Protein AF-0000000084336023 (afdb_homodimer)

Solvent-accessible surface area (backbone atoms only — not comparable to full-atom values): 32596 Å² total; per-residue (Å²): 135,81,75,78,77,70,79,79,75,75,79,80,74,67,79,57,31,61,27,43,41,57,52,41,41,74,72,43,39,76,42,60,54,78,59,33,31,32,39,26,62,29,69,56,50,58,65,50,40,90,48,59,30,34,41,71,28,34,38,44,31,37,27,73,32,46,35,28,38,36,28,50,70,87,42,79,42,79,42,32,61,32,22,28,40,40,42,46,50,82,40,41,36,32,53,40,82,56,42,93,64,35,32,35,40,37,40,38,33,33,72,67,58,54,38,76,66,26,57,48,85,53,58,69,74,69,38,65,58,70,37,77,86,36,67,42,62,46,79,49,54,70,70,57,28,49,55,50,52,50,50,52,49,49,43,53,57,50,58,65,39,76,82,46,90,44,36,68,60,36,46,47,22,48,47,50,32,47,52,44,54,48,47,51,53,49,56,55,48,47,53,54,48,60,74,67,51,48,70,64,55,48,52,44,50,52,48,53,42,47,40,80,72,37,34,55,83,50,80,52,53,57,61,56,16,58,76,68,71,48,49,51,66,56,48,27,50,48,30,23,73,72,72,73,42,40,46,57,56,51,43,49,49,52,46,47,49,52,47,54,33,50,44,41,23,76,85,50,51,69,56,52,49,18,52,74,48,58,36,95,38,46,66,62,34,37,53,52,44,20,71,74,69,72,37,44,63,68,57,43,34,53,56,70,66,100,136,82,76,78,78,72,79,78,76,74,80,79,74,73,79,59,30,60,28,42,42,57,52,40,41,74,70,39,38,76,42,61,53,80,59,32,32,34,39,27,61,28,73,52,49,58,64,47,43,88,50,60,30,36,41,68,29,33,38,44,31,38,26,72,31,47,36,28,39,36,30,51,70,85,42,78,42,77,40,34,60,33,21,30,40,40,42,45,48,80,40,39,35,31,48,39,82,58,43,93,64,39,34,35,39,36,40,38,34,32,74,68,58,56,41,74,72,34,44,56,89,51,58,69,73,68,38,65,58,70,39,78,85,36,68,41,63,45,79,49,54,70,70,56,28,50,54,51,51,51,50,53,51,49,44,54,57,50,57,66,40,76,82,46,89,46,34,69,60,38,46,47,23,48,47,50,31,46,53,43,54,48,48,51,53,49,55,56,50,46,53,55,48,60,73,69,52,49,72,62,54,49,51,43,49,53,49,54,42,49,39,79,72,37,35,56,81,50,80,52,54,57,61,55,16,57,75,68,72,48,50,50,67,58,47,28,51,48,30,24,71,73,71,75,41,39,46,58,54,48,42,50,48,52,45,50,50,53,48,54,34,50,44,43,23,75,85,49,52,69,56,52,47,17,52,73,49,58,36,96,38,46,66,63,33,37,53,50,46,21,72,73,70,73,39,44,62,69,56,43,34,55,56,70,73,98

Secondary structure (DSSP, 8-state):
-------------S--SEE-HHHHHHHH-SEEETTTEEEEETTSGGGS-SS-EEESSEEEEEEEES-EEEEETTEEEEE-TTEEEEE-TT-EEEEES--TT-EEEEEEE-HHHHHTT-S-TTTGGG-GGGSTTS-SEEE--HHHHHHHHHHHHHHHHHHT-TT-TTHHHHHHHHHHHHHHHHHHHHHHHHHHHHHH--HHHHHHHHHHHHHHHHTTT---HHHHHHHHTS-HHHHHHHHHHHHSS-HHHHHHHHHHHHHHHHHH-TTS-HHHHHHHTT-S-HHHHHHHHHHHHSS-HHHHHHHHH-/-------------S--SEE-HHHHHHHH-SEEETTTEEEEETTTGGGS-SS-EEESSEEEEEEEES-EEEEETTEEEEE-TTEEEEE-TT-EEEEES--TT-EEEEEEE-HHHHHTT-S-TTTGGG-GGGSTTS-SEEE--HHHHHHHHHHHHHHHHHHT-TT-TTHHHHHHHHHHHHHHHHHHHHHHHHHHHHHH--HHHHHHHHHHHHHHHHTTT---HHHHHHHHTS-HHHHHHHHHHHHSS-HHHHHHHHHHHHHHHHHH-TTS-HHHHHHHTT-S-HHHHHHHHHHHHSS-HHHHHHHHH-

pLDDT: mean 80.81, std 17.94, range [23.77, 97.12]

Foldseek 3Di:
DPDPPDDPPPCPAQQPAACQLVNCCVQFFPFADPSFKGKGKPVPCVVVDQAKHFYQWWKKKFKQAWWWWKDWLNDIDIHHHGKIFTDGRLIIIDIDPTDPTTIMMMMTGHLVLLCPVDVDSCPVVVQPCHDLLHDRIDHFDPVLSVVLVVLSVVLVVLSVPVPDPCSSVVSSVSVVVNSVSVSVRRVVRVVVCVVVDDPLNVLLSQLSSVLSVCLLPDLDLCVSCVVSVHDSVVQQVSNCVVPVGGSNLSSLVSLLSQLLSVLSRPVADLQRSCVVSPHPGSVRVQVSNCVSPVDGSVRSNVVSSD/DPDPPDDPPPCPAAAPAACQLVNCCVQFFPFADPSFKGKGKPVRCVVVDQAKHFYQWWKKKFKQAWWWWKDWLNDTDIHHHLKIFTDGRLIIIDIDPTDPTTIMMMMTGHLVLLPPVDDDSCVVVVQPCHDLLHDRIDHFDPVLSVVLVVLSVVLVVLSVPVPDPCSSVVSSVSVVVNSVSVSVRRVVRVVVCVVVDDPLNVLLSQLSSVLSVCLLPDLDLCVSCVVSVHDSVVQQVSNCVVPVGGSNLSSLVSLLSQLLSVLSGPVADLQRSCVVSPHPGSVRVQVSNCVSPVDGSVRSNVVNSD

Radius of gyration: 32.36 Å; Cα contacts (8 Å, |Δi|>4): 958; chains: 2; bounding box: 76×96×66 Å

Nearest PDB structures (foldseek):
  5u93-assembly1_A  TM=8.161E-01  e=2.114E-06  Bacteria Latreille et al. 1825
  6swi-assembly1_A  TM=8.658E-01  e=5.503E-04  Geobacillus stearothermophilus
  3w6v-assembly1_A  TM=8.067E-01  e=9.646E-04  Streptomyces griseus
  3oio-assembly1_A  TM=8.406E-01  e=3.635E-03  Chromobacterium violaceum
  4fe7-assembly1_A-2  TM=6.556E-01  e=8.277E-04  Escherichia coli

Structure (mmCIF, N/CA/C/O backbone):
data_AF-0000000084336023-model_v1
#
loop_
_entity.id
_entity.type
_entity.pdbx_description
1 polymer 'HTH araC/xylS-type domain-containing protein'
#
loop_
_atom_site.group_PDB
_atom_site.id
_atom_site.type_symbol
_atom_site.label_atom_id
_atom_site.label_alt_id
_atom_site.label_comp_id
_atom_site.label_asym_id
_atom_site.label_entity_id
_atom_site.label_seq_id
_atom_site.pdbx_PDB_ins_code
_atom_site.Cartn_x
_atom_site.Cartn_y
_atom_site.Cartn_z
_atom_site.occupancy
_atom_site.B_iso_or_equiv
_atom_site.auth_seq_id
_atom_site.auth_comp_id
_atom_site.auth_asym_id
_atom_site.auth_atom_id
_atom_site.pdbx_PDB_model_num
ATOM 1 N N . MET A 1 1 ? -29.703 -37 27.219 1 23.77 1 MET A N 1
ATOM 2 C CA . MET A 1 1 ? -29.562 -37.844 26.031 1 23.77 1 MET A CA 1
ATOM 3 C C . MET A 1 1 ? -28.984 -37.031 24.859 1 23.77 1 MET A C 1
ATOM 5 O O . MET A 1 1 ? -29.719 -36.656 23.938 1 23.77 1 MET A O 1
ATOM 9 N N . PHE A 1 2 ? -28.172 -36.125 25.031 1 26.89 2 PHE A N 1
ATOM 10 C CA . PHE A 1 2 ? -27.719 -35 24.219 1 26.89 2 PHE A CA 1
ATOM 11 C C . PHE A 1 2 ? -26.938 -35.469 23 1 26.89 2 PHE A C 1
ATOM 13 O O . PHE A 1 2 ? -25.906 -36.125 23.141 1 26.89 2 PHE A O 1
ATOM 20 N N . GLY A 1 3 ? -27.625 -35.812 21.906 1 24.91 3 GLY A N 1
ATOM 21 C CA . GLY A 1 3 ? -27.219 -36.406 20.641 1 24.91 3 GLY A CA 1
ATOM 22 C C . GLY A 1 3 ? -26.016 -35.719 20.016 1 24.91 3 GLY A C 1
ATOM 23 O O . GLY A 1 3 ? -25.938 -34.469 20.047 1 24.91 3 GLY A O 1
ATOM 24 N N . TYR A 1 4 ? -24.859 -36.375 19.969 1 26.28 4 TYR A N 1
ATOM 25 C CA . TYR A 1 4 ? -23.531 -36.094 19.438 1 26.28 4 TYR A CA 1
ATOM 26 C C . TYR A 1 4 ? -23.594 -35.688 17.969 1 26.28 4 TYR A C 1
ATOM 28 O O . TYR A 1 4 ? -24 -36.5 17.125 1 26.28 4 TYR A O 1
ATOM 36 N N . LEU A 1 5 ? -24.062 -34.531 17.672 1 27.19 5 LEU A N 1
ATOM 37 C CA . LEU A 1 5 ? -24.281 -34.125 16.281 1 27.19 5 LEU A CA 1
ATOM 38 C C . LEU A 1 5 ? -23.047 -34.438 15.43 1 27.19 5 LEU A C 1
ATOM 40 O O . LEU A 1 5 ? -21.938 -34.094 15.797 1 27.19 5 LEU A O 1
ATOM 44 N N . LYS A 1 6 ? -23.062 -35.531 14.672 1 29.47 6 LYS A N 1
ATOM 45 C CA . LYS A 1 6 ? -22.125 -36.062 13.695 1 29.47 6 LYS A CA 1
ATOM 46 C C . LYS A 1 6 ? -21.562 -34.969 12.797 1 29.47 6 LYS A C 1
ATOM 48 O O . LYS A 1 6 ? -22.312 -34.156 12.273 1 29.47 6 LYS A O 1
ATOM 53 N N . PRO A 1 7 ? -20.328 -34.688 12.852 1 26.58 7 PRO A N 1
ATOM 54 C CA . PRO A 1 7 ? -19.734 -33.594 12.062 1 26.58 7 PRO A CA 1
ATOM 55 C C . PRO A 1 7 ? -20 -33.75 10.57 1 26.58 7 PRO A C 1
ATOM 57 O O . PRO A 1 7 ? -19.984 -34.844 10.031 1 26.58 7 PRO A O 1
ATOM 60 N N . ALA A 1 8 ? -20.844 -33 9.898 1 27.97 8 ALA A N 1
ATOM 61 C CA . ALA A 1 8 ? -21.328 -33 8.516 1 27.97 8 ALA A CA 1
ATOM 62 C C . ALA A 1 8 ? -20.188 -33.281 7.539 1 27.97 8 ALA A C 1
ATOM 64 O O . ALA A 1 8 ? -19.109 -32.688 7.645 1 27.97 8 ALA A O 1
ATOM 65 N N . THR A 1 9 ? -19.969 -34.469 7.012 1 25.81 9 THR A N 1
ATOM 66 C CA . THR A 1 9 ? -19.25 -34.938 5.836 1 25.81 9 THR A CA 1
ATOM 67 C C . THR A 1 9 ? -19.422 -33.969 4.668 1 25.81 9 THR A C 1
ATOM 69 O O . THR A 1 9 ? -20.5 -33.875 4.09 1 25.81 9 THR A O 1
ATOM 72 N N . ILE A 1 10 ? -19.109 -32.781 4.797 1 27.98 10 ILE A N 1
ATOM 73 C CA . ILE A 1 10 ? -19.25 -31.859 3.668 1 27.98 10 ILE A CA 1
ATOM 74 C C . ILE A 1 10 ? -18.797 -32.562 2.385 1 27.98 10 ILE A C 1
ATOM 76 O O . ILE A 1 10 ? -17.656 -33 2.273 1 27.98 10 ILE A O 1
ATOM 80 N N . TYR A 1 11 ? -19.656 -33.312 1.683 1 26.23 11 TYR A N 1
ATOM 81 C CA . TYR A 1 11 ? -19.641 -33.781 0.303 1 26.23 11 TYR A CA 1
ATOM 82 C C . TYR A 1 11 ? -19 -32.75 -0.618 1 26.23 11 TYR A C 1
ATOM 84 O O . TYR A 1 11 ? -19.609 -31.719 -0.924 1 26.23 11 TYR A O 1
ATOM 92 N N . MET A 1 12 ? -17.766 -32.406 -0.494 1 30.09 12 MET A N 1
ATOM 93 C CA . MET A 1 12 ? -16.891 -31.672 -1.396 1 30.09 12 MET A CA 1
ATOM 94 C C . MET A 1 12 ? -17.062 -32.156 -2.834 1 30.09 12 MET A C 1
ATOM 96 O O . MET A 1 12 ? -16.547 -33.219 -3.201 1 30.09 12 MET A O 1
ATOM 100 N N . SER A 1 13 ? -18.219 -32.188 -3.516 1 28.41 13 SER A N 1
ATOM 101 C CA . SER A 1 13 ? -18.547 -32.531 -4.898 1 28.41 13 SER A CA 1
ATOM 102 C C . SER A 1 13 ? -17.469 -32.031 -5.855 1 28.41 13 SER A C 1
ATOM 104 O O . SER A 1 13 ? -16.656 -31.156 -5.5 1 28.41 13 SER A O 1
ATOM 106 N N . LYS A 1 14 ? -17.609 -32.375 -7.344 1 33.16 14 LYS A N 1
ATOM 107 C CA . LYS A 1 14 ? -17.031 -32.625 -8.664 1 33.16 14 LYS A CA 1
ATOM 108 C C . LYS A 1 14 ? -16.422 -31.344 -9.234 1 33.16 14 LYS A C 1
ATOM 110 O O . LYS A 1 14 ? -15.742 -31.375 -10.273 1 33.16 14 LYS A O 1
ATOM 115 N N . LYS A 1 15 ? -16.969 -30.156 -9.094 1 35.06 15 LYS A N 1
ATOM 116 C CA . LYS A 1 15 ? -16.797 -28.922 -9.852 1 35.06 15 LYS A CA 1
ATOM 117 C C . LYS A 1 15 ? -15.43 -28.312 -9.586 1 35.06 15 LYS A C 1
ATOM 119 O O . LYS A 1 15 ? -15.242 -27.109 -9.789 1 35.06 15 LYS A O 1
ATOM 124 N N . ILE A 1 16 ? -14.359 -28.953 -9.305 1 35.47 16 ILE A N 1
ATOM 125 C CA . ILE A 1 16 ? -13.281 -28.406 -8.492 1 35.47 16 ILE A CA 1
ATOM 126 C C . ILE A 1 16 ? -12.148 -27.922 -9.398 1 35.47 16 ILE A C 1
ATOM 128 O O . ILE A 1 16 ? -11.117 -27.453 -8.922 1 35.47 16 ILE A O 1
ATOM 132 N N . ALA A 1 17 ? -12.031 -28.312 -10.672 1 40.25 17 ALA A N 1
ATOM 133 C CA . ALA A 1 17 ? -10.688 -28.328 -11.258 1 40.25 17 ALA A CA 1
ATOM 134 C C . ALA A 1 17 ? -10.203 -26.906 -11.531 1 40.25 17 ALA A C 1
ATOM 136 O O . ALA A 1 17 ? -9.055 -26.578 -11.234 1 40.25 17 ALA A O 1
ATOM 137 N N . GLN A 1 18 ? -10.773 -26.172 -12.641 1 42.16 18 GLN A N 1
ATOM 138 C CA . GLN A 1 18 ? -10.414 -24.766 -12.789 1 42.16 18 GLN A CA 1
ATOM 139 C C . GLN A 1 18 ? -10.883 -23.953 -11.594 1 42.16 18 GLN A C 1
ATOM 141 O O . GLN A 1 18 ? -12.086 -23.812 -11.359 1 42.16 18 GLN A O 1
ATOM 146 N N . LEU A 1 19 ? -10.031 -24 -10.672 1 48.47 19 LEU A N 1
ATOM 147 C CA . LEU A 1 19 ? -10.594 -23.359 -9.492 1 48.47 19 LEU A CA 1
ATOM 148 C C . LEU A 1 19 ? -10.836 -21.875 -9.75 1 48.47 19 LEU A C 1
ATOM 150 O O . LEU A 1 19 ? -9.883 -21.094 -9.805 1 48.47 19 LEU A O 1
ATOM 154 N N . SER A 1 20 ? -12.055 -21.688 -10.336 1 52.38 20 SER A N 1
ATOM 155 C CA . SER A 1 20 ? -12.461 -20.281 -10.375 1 52.38 20 SER A CA 1
ATOM 156 C C . SER A 1 20 ? -12.234 -19.609 -9.023 1 52.38 20 SER A C 1
ATOM 158 O O . SER A 1 20 ? -12.164 -20.266 -7.996 1 52.38 20 SER A O 1
ATOM 160 N N . PHE A 1 21 ? -11.898 -18.359 -9.117 1 52.69 21 PHE A N 1
ATOM 161 C CA . PHE A 1 21 ? -11.641 -17.578 -7.906 1 52.69 21 PHE A CA 1
ATOM 162 C C . PHE A 1 21 ? -12.734 -17.812 -6.871 1 52.69 21 PHE A C 1
ATOM 164 O O . PHE A 1 21 ? -12.438 -18.062 -5.699 1 52.69 21 PHE A O 1
ATOM 171 N N . PRO A 1 22 ? -13.922 -17.844 -7.336 1 48.72 22 PRO A N 1
ATOM 172 C CA . PRO A 1 22 ? -14.953 -18.078 -6.324 1 48.72 22 PRO A CA 1
ATOM 173 C C . PRO A 1 22 ? -14.852 -19.453 -5.676 1 48.72 22 PRO A C 1
ATOM 175 O O . PRO A 1 22 ? -15.078 -19.594 -4.469 1 48.72 22 PRO A O 1
ATOM 178 N N . LYS A 1 23 ? -14.492 -20.391 -6.465 1 57.66 23 LYS A N 1
ATOM 179 C CA . LYS A 1 23 ? -14.391 -21.75 -5.93 1 57.66 23 LYS A CA 1
ATOM 180 C C . LYS A 1 23 ? -13.211 -21.875 -4.969 1 57.66 23 LYS A C 1
ATOM 182 O O . LYS A 1 23 ? -13.305 -22.547 -3.943 1 57.66 23 LYS A O 1
ATOM 187 N N . PHE A 1 24 ? -12.203 -21.188 -5.406 1 59.75 24 PHE A N 1
ATOM 188 C CA . PHE A 1 24 ? -11.039 -21.172 -4.531 1 59.75 24 PHE A CA 1
ATOM 189 C C . PHE A 1 24 ? -11.383 -20.578 -3.172 1 59.75 24 PHE A C 1
ATOM 191 O O . PHE A 1 24 ? -10.977 -21.125 -2.137 1 59.75 24 PHE A O 1
ATOM 198 N N . VAL A 1 25 ? -12.016 -19.531 -3.262 1 55.28 25 VAL A N 1
ATOM 199 C CA . VAL A 1 25 ? -12.391 -18.812 -2.041 1 55.28 25 VAL A CA 1
ATOM 200 C C . VAL A 1 25 ? -13.273 -19.719 -1.173 1 55.28 25 VAL A C 1
ATOM 202 O O . VAL A 1 25 ? -13.055 -19.828 0.036 1 55.28 25 VAL A O 1
ATOM 205 N N . ASP A 1 26 ? -14.234 -20.297 -1.804 1 58.03 26 ASP A N 1
ATOM 206 C CA . ASP A 1 26 ? -15.195 -21.141 -1.077 1 58.03 26 ASP A CA 1
ATOM 207 C C . ASP A 1 26 ? -14.492 -22.312 -0.408 1 58.03 26 ASP A C 1
ATOM 209 O O . ASP A 1 26 ? -14.852 -22.703 0.706 1 58.03 26 ASP A O 1
ATOM 213 N N . LEU A 1 27 ? -13.484 -22.75 -1.147 1 57.5 27 LEU A N 1
ATOM 214 C CA . LEU A 1 27 ? -12.883 -24 -0.693 1 57.5 27 LEU A CA 1
ATOM 215 C C . LEU A 1 27 ? -11.766 -23.719 0.309 1 57.5 27 LEU A C 1
ATOM 217 O O . LEU A 1 27 ? -11.562 -24.516 1.238 1 57.5 27 LEU A O 1
ATOM 221 N N . TYR A 1 28 ? -11.188 -22.516 0.157 1 58.5 28 TYR A N 1
ATOM 222 C CA . TYR A 1 28 ? -9.891 -22.516 0.823 1 58.5 28 TYR A CA 1
ATOM 223 C C . TYR A 1 28 ? -9.703 -21.25 1.64 1 58.5 28 TYR A C 1
ATOM 225 O O . TYR A 1 28 ? -8.805 -21.156 2.479 1 58.5 28 TYR A O 1
ATOM 233 N N . ALA A 1 29 ? -10.531 -20.344 1.376 1 59.94 29 ALA A N 1
ATOM 234 C CA . ALA A 1 29 ? -10.234 -19.031 1.954 1 59.94 29 ALA A CA 1
ATOM 235 C C . ALA A 1 29 ? -10.555 -19.016 3.447 1 59.94 29 ALA A C 1
ATOM 237 O O . ALA A 1 29 ? -11.617 -19.484 3.871 1 59.94 29 ALA A O 1
ATOM 238 N N . ASP A 1 30 ? -9.602 -18.688 4.203 1 65.75 30 ASP A N 1
ATOM 239 C CA . ASP A 1 30 ? -9.914 -18.344 5.582 1 65.75 30 ASP A CA 1
ATOM 240 C C . ASP A 1 30 ? -10.703 -17.031 5.645 1 65.75 30 ASP A C 1
ATOM 242 O O . ASP A 1 30 ? -11.703 -16.938 6.359 1 65.75 30 ASP A O 1
ATOM 246 N N . LYS A 1 31 ? -10.266 -16.078 4.879 1 75.31 31 LYS A N 1
ATOM 247 C CA . LYS A 1 31 ? -10.914 -14.773 4.723 1 75.31 31 LYS A CA 1
ATOM 248 C C . LYS A 1 31 ? -10.664 -14.195 3.332 1 75.31 31 LYS A C 1
ATOM 250 O O . LYS A 1 31 ? -9.648 -14.484 2.707 1 75.31 31 LYS A O 1
ATOM 255 N N . SER A 1 32 ? -11.711 -13.523 2.877 1 78.25 32 SER A N 1
ATOM 256 C CA . SER A 1 32 ? -11.609 -13.047 1.503 1 78.25 32 SER A CA 1
ATOM 257 C C . SER A 1 32 ? -12.227 -11.664 1.349 1 78.25 32 SER A C 1
ATOM 259 O O . SER A 1 32 ? -12.938 -11.195 2.236 1 78.25 32 SER A O 1
ATOM 261 N N . ILE A 1 33 ? -11.695 -10.992 0.454 1 76.19 33 ILE A N 1
ATOM 262 C CA . ILE A 1 33 ? -12.375 -9.812 -0.079 1 76.19 33 ILE A CA 1
ATOM 263 C C . ILE A 1 33 ? -13 -10.148 -1.431 1 76.19 33 ILE A C 1
ATOM 265 O O . ILE A 1 33 ? -12.297 -10.227 -2.445 1 76.19 33 ILE A O 1
ATOM 269 N N . GLY A 1 34 ? -14.281 -10.312 -1.414 1 68.38 34 GLY A N 1
ATOM 270 C CA . GLY A 1 34 ? -14.922 -10.805 -2.621 1 68.38 34 GLY A CA 1
ATOM 271 C C . GLY A 1 34 ? -14.312 -12.086 -3.143 1 68.38 34 GLY A C 1
ATOM 272 O O . GLY A 1 34 ? -13.969 -12.984 -2.365 1 68.38 34 GLY A O 1
ATOM 273 N N . THR A 1 35 ? -14.25 -12.172 -4.434 1 70.25 35 THR A N 1
ATOM 274 C CA . THR A 1 35 ? -13.641 -13.328 -5.086 1 70.25 35 THR A CA 1
ATOM 275 C C . THR A 1 35 ? -12.297 -12.953 -5.699 1 70.25 35 THR A C 1
ATOM 277 O O . THR A 1 35 ? -11.758 -13.695 -6.523 1 70.25 35 THR A O 1
ATOM 280 N N . ASP A 1 36 ? -11.797 -11.812 -5.188 1 78.31 36 ASP A N 1
ATOM 281 C CA . ASP A 1 36 ? -10.641 -11.289 -5.895 1 78.31 36 ASP A CA 1
ATOM 282 C C . ASP A 1 36 ? -9.383 -11.367 -5.027 1 78.31 36 ASP A C 1
ATOM 284 O O . ASP A 1 36 ? -8.266 -11.227 -5.531 1 78.31 36 ASP A O 1
ATOM 288 N N . PHE A 1 37 ? -9.625 -11.641 -3.785 1 86.12 37 PHE A N 1
ATOM 289 C CA . PHE A 1 37 ? -8.469 -11.625 -2.893 1 86.12 37 PHE A CA 1
ATOM 290 C C . PHE A 1 37 ? -8.742 -12.438 -1.636 1 86.12 37 PHE A C 1
ATOM 292 O O . PHE A 1 37 ? -9.742 -12.211 -0.952 1 86.12 37 PHE A O 1
ATOM 299 N N . PHE A 1 38 ? -7.828 -13.375 -1.348 1 81.69 38 PHE A N 1
ATOM 300 C CA . PHE A 1 38 ? -7.988 -14.117 -0.102 1 81.69 38 PHE A CA 1
ATOM 301 C C . PHE A 1 38 ? -6.652 -14.688 0.361 1 81.69 38 PHE A C 1
ATOM 303 O O . PHE A 1 38 ? -5.703 -14.766 -0.418 1 81.69 38 PHE A O 1
ATOM 310 N N . ILE A 1 39 ? -6.609 -14.93 1.613 1 85.12 39 ILE A N 1
ATOM 311 C CA . ILE A 1 39 ? -5.465 -15.586 2.242 1 85.12 39 ILE A CA 1
ATOM 312 C C . ILE A 1 39 ? -5.898 -16.938 2.826 1 85.12 39 ILE A C 1
ATOM 314 O O . ILE A 1 39 ? -7.02 -17.062 3.312 1 85.12 39 ILE A O 1
ATOM 318 N N . THR A 1 40 ? -5.047 -17.906 2.65 1 78.62 40 THR A N 1
ATOM 319 C CA . THR A 1 40 ? -5.387 -19.219 3.191 1 78.62 40 THR A CA 1
ATOM 320 C C . THR A 1 40 ? -4.145 -19.922 3.727 1 78.62 40 THR A C 1
ATOM 322 O O . THR A 1 40 ? -3.021 -19.578 3.354 1 78.62 40 THR A O 1
ATOM 325 N N . GLU A 1 41 ? -4.395 -20.578 4.816 1 72.25 41 GLU A N 1
ATOM 326 C CA . GLU A 1 41 ? -3.361 -21.469 5.336 1 72.25 41 GLU A CA 1
ATOM 327 C C . GLU A 1 41 ? -3.654 -22.938 4.98 1 72.25 41 GLU A C 1
ATOM 329 O O . GLU A 1 41 ? -4.816 -23.344 4.938 1 72.25 41 GLU A O 1
ATOM 334 N N . GLU A 1 42 ? -2.986 -23.531 4.023 1 61.97 42 GLU A N 1
ATOM 335 C CA . GLU A 1 42 ? -3.264 -24.75 3.273 1 61.97 42 GLU A CA 1
ATOM 336 C C . GLU A 1 42 ? -3.27 -25.969 4.191 1 61.97 42 GLU A C 1
ATOM 338 O O . GLU A 1 42 ? -2.355 -26.797 4.141 1 61.97 42 GLU A O 1
ATOM 343 N N . LYS A 1 43 ? -3.465 -26.109 5.461 1 54.69 43 LYS A N 1
ATOM 344 C CA . LYS A 1 43 ? -3.699 -27.547 5.551 1 54.69 43 LYS A CA 1
ATOM 345 C C . LYS A 1 43 ? -4.699 -28.016 4.496 1 54.69 43 LYS A C 1
ATOM 347 O O . LYS A 1 43 ? -4.59 -29.125 3.973 1 54.69 43 LYS A O 1
ATOM 352 N N . HIS A 1 44 ? -5.488 -27.031 4.066 1 50.84 44 HIS A N 1
ATOM 353 C CA . HIS A 1 44 ? -6.668 -27.406 3.291 1 50.84 44 HIS A CA 1
ATOM 354 C C . HIS A 1 44 ? -6.355 -27.469 1.8 1 50.84 44 HIS A C 1
ATOM 356 O O . HIS A 1 44 ? -7.043 -28.156 1.042 1 50.84 44 HIS A O 1
ATOM 362 N N . LEU A 1 45 ? -5.539 -26.5 1.378 1 50.5 45 LEU A N 1
ATOM 363 C CA . LEU A 1 45 ? -5.23 -26.562 -0.047 1 50.5 45 LEU A CA 1
ATOM 364 C C . LEU A 1 45 ? -4.66 -27.938 -0.41 1 50.5 45 LEU A C 1
ATOM 366 O O . LEU A 1 45 ? -4.594 -28.297 -1.588 1 50.5 45 LEU A O 1
ATOM 370 N N . LEU A 1 46 ? -4.137 -28.469 0.682 1 48.5 46 LEU A N 1
ATOM 371 C CA . LEU A 1 46 ? -3.559 -29.781 0.47 1 48.5 46 LEU A CA 1
ATOM 372 C C . LEU A 1 46 ? -4.609 -30.766 -0.047 1 48.5 46 LEU A C 1
ATOM 374 O O . LEU A 1 46 ? -4.266 -31.812 -0.612 1 48.5 46 LEU A O 1
ATOM 378 N N . ALA A 1 47 ? -5.762 -30.406 0.563 1 46.06 47 ALA A N 1
ATOM 379 C CA . ALA A 1 47 ? -6.656 -31.328 -0.13 1 46.06 47 ALA A CA 1
ATOM 380 C C . ALA A 1 47 ? -6.582 -31.141 -1.642 1 46.06 47 ALA A C 1
ATOM 382 O O . ALA A 1 47 ? -7.199 -31.891 -2.402 1 46.06 47 ALA A O 1
ATOM 383 N N . LEU A 1 48 ? -6.234 -29.922 -1.93 1 49.16 48 LEU A N 1
ATOM 384 C CA . LEU A 1 48 ? -6.082 -29.625 -3.35 1 49.16 48 LEU A CA 1
ATOM 385 C C . LEU A 1 48 ? -5.301 -30.734 -4.059 1 49.16 48 LEU A C 1
ATOM 387 O O . LEU A 1 48 ? -4.199 -31.078 -3.631 1 49.16 48 LEU A O 1
ATOM 391 N N . SER A 1 49 ? -5.332 -31.734 -4.566 1 53.38 49 SER A N 1
ATOM 392 C CA . SER A 1 49 ? -5.387 -33.062 -5.152 1 53.38 49 SER A CA 1
ATOM 393 C C . SER A 1 49 ? -4.121 -33.375 -5.945 1 53.38 49 SER A C 1
ATOM 395 O O . SER A 1 49 ? -3.43 -32.469 -6.398 1 53.38 49 SER A O 1
ATOM 397 N N . GLU A 1 50 ? -3.475 -34.5 -5.781 1 64.56 50 GLU A N 1
ATOM 398 C CA . GLU A 1 50 ? -2.553 -35.25 -6.613 1 64.56 50 GLU A CA 1
ATOM 399 C C . GLU A 1 50 ? -2.781 -34.969 -8.094 1 64.56 50 GLU A C 1
ATOM 401 O O . GLU A 1 50 ? -1.928 -35.281 -8.93 1 64.56 50 GLU A O 1
ATOM 406 N N . TYR A 1 51 ? -3.801 -34.094 -8.211 1 74.94 51 TYR A N 1
ATOM 407 C CA . TYR A 1 51 ? -4.078 -33.812 -9.617 1 74.94 51 TYR A CA 1
ATOM 408 C C . TYR A 1 51 ? -3.689 -32.375 -9.969 1 74.94 51 TYR A C 1
ATOM 410 O O . TYR A 1 51 ? -3.83 -31.469 -9.148 1 74.94 51 TYR A O 1
ATOM 418 N N . PRO A 1 52 ? -3.246 -32.188 -11.156 1 83.12 52 PRO A N 1
ATOM 419 C CA . PRO A 1 52 ? -2.84 -30.844 -11.602 1 83.12 52 PRO A CA 1
ATOM 420 C C . PRO A 1 52 ? -4.004 -29.859 -11.648 1 83.12 52 PRO A C 1
ATOM 422 O O . PRO A 1 52 ? -5.137 -30.25 -11.945 1 83.12 52 PRO A O 1
ATOM 425 N N . TYR A 1 53 ? -3.676 -28.625 -11.281 1 79.88 53 TYR A N 1
ATOM 426 C CA . TYR A 1 53 ? -4.699 -27.578 -11.312 1 79.88 53 TYR A CA 1
ATOM 427 C C . TYR A 1 53 ? -4.113 -26.25 -11.758 1 79.88 53 TYR A C 1
ATOM 429 O O . TYR A 1 53 ? -2.893 -26.062 -11.75 1 79.88 53 TYR A O 1
ATOM 437 N N . ARG A 1 54 ? -5.043 -25.406 -12.25 1 80.75 54 ARG A N 1
ATOM 438 C CA . ARG A 1 54 ? -4.699 -24.047 -12.633 1 80.75 54 ARG A CA 1
ATOM 439 C C . ARG A 1 54 ? -5.551 -23.031 -11.867 1 80.75 54 ARG A C 1
ATOM 441 O O . ARG A 1 54 ? -6.754 -23.219 -11.703 1 80.75 54 ARG A O 1
ATOM 448 N N . SER A 1 55 ? -4.855 -22.031 -11.336 1 77.31 55 SER A N 1
ATOM 449 C CA . SER A 1 55 ? -5.578 -20.969 -10.656 1 77.31 55 SER A CA 1
ATOM 450 C C . SER A 1 55 ? -5.945 -19.844 -11.625 1 77.31 55 SER A C 1
ATOM 452 O O . SER A 1 55 ? -5.211 -19.578 -12.578 1 77.31 55 SER A O 1
ATOM 454 N N . GLU A 1 56 ? -7.094 -19.219 -11.406 1 74.31 56 GLU A N 1
ATOM 455 C CA . GLU A 1 56 ? -7.473 -18.062 -12.227 1 74.31 56 GLU A CA 1
ATOM 456 C C . GLU A 1 56 ? -6.723 -16.812 -11.789 1 74.31 56 GLU A C 1
ATOM 458 O O . GLU A 1 56 ? -6.641 -15.836 -12.547 1 74.31 56 GLU A O 1
ATOM 463 N N . GLY A 1 57 ? -6.195 -16.891 -10.633 1 79.06 57 GLY A N 1
ATOM 464 C CA . GLY A 1 57 ? -5.477 -15.734 -10.125 1 79.06 57 GLY A CA 1
ATOM 465 C C . GLY A 1 57 ? -4.004 -16.016 -9.883 1 79.06 57 GLY A C 1
ATOM 466 O O . GLY A 1 57 ? -3.486 -17.047 -10.281 1 79.06 57 GLY A O 1
ATOM 467 N N . TYR A 1 58 ? -3.383 -15 -9.406 1 85 58 TYR A N 1
ATOM 468 C CA . TYR A 1 58 ? -1.983 -15.094 -9.008 1 85 58 TYR A CA 1
ATOM 469 C C . TYR A 1 58 ? -1.854 -15.68 -7.609 1 85 58 TYR A C 1
ATOM 471 O O . TYR A 1 58 ? -2.742 -15.508 -6.77 1 85 58 TYR A O 1
ATOM 479 N N . ILE A 1 59 ? -0.769 -16.391 -7.418 1 86.44 59 ILE A N 1
ATOM 480 C CA . ILE A 1 59 ? -0.542 -17.016 -6.113 1 86.44 59 ILE A CA 1
ATOM 481 C C . ILE A 1 59 ? 0.854 -16.656 -5.609 1 86.44 59 ILE A C 1
ATOM 483 O O . ILE A 1 59 ? 1.839 -16.781 -6.34 1 86.44 59 ILE A O 1
ATOM 487 N N . ILE A 1 60 ? 0.895 -16.125 -4.434 1 91.81 60 ILE A N 1
ATOM 488 C CA . ILE A 1 60 ? 2.143 -16 -3.684 1 91.81 60 ILE A CA 1
ATOM 489 C C . ILE A 1 60 ? 2.059 -16.844 -2.41 1 91.81 60 ILE A C 1
ATOM 491 O O . ILE A 1 60 ? 1.201 -16.609 -1.558 1 91.81 60 ILE A O 1
ATOM 495 N N . GLY A 1 61 ? 2.939 -17.828 -2.352 1 91.5 61 GLY A N 1
ATOM 496 C CA . GLY A 1 61 ? 2.924 -18.719 -1.205 1 91.5 61 GLY A CA 1
ATOM 497 C C . GLY A 1 61 ? 4.27 -18.828 -0.514 1 91.5 61 GLY A C 1
ATOM 498 O O . GLY A 1 61 ? 5.312 -18.594 -1.132 1 91.5 61 GLY A O 1
ATOM 499 N N . ILE A 1 62 ? 4.215 -19.203 0.771 1 93.75 62 ILE A N 1
ATOM 500 C CA . ILE A 1 62 ? 5.441 -19.469 1.519 1 93.75 62 ILE A CA 1
ATOM 501 C C . ILE A 1 62 ? 5.258 -20.719 2.393 1 93.75 62 ILE A C 1
ATOM 503 O O . ILE A 1 62 ? 4.25 -20.844 3.092 1 93.75 62 ILE A O 1
ATOM 507 N N . CYS A 1 63 ? 6.188 -21.609 2.295 1 93.19 63 CYS A N 1
ATOM 508 C CA . CYS A 1 63 ? 6.191 -22.797 3.148 1 93.19 63 CYS A CA 1
ATOM 509 C C . CYS A 1 63 ? 6.707 -22.469 4.543 1 93.19 63 CYS A C 1
ATOM 511 O O . CYS A 1 63 ? 7.824 -21.969 4.695 1 93.19 63 CYS A O 1
ATOM 513 N N . THR A 1 64 ? 5.895 -22.75 5.57 1 92.31 64 THR A N 1
ATOM 514 C CA . THR A 1 64 ? 6.289 -22.375 6.926 1 92.31 64 THR A CA 1
ATOM 515 C C . THR A 1 64 ? 6.789 -23.594 7.695 1 92.31 64 THR A C 1
ATOM 517 O O . THR A 1 64 ? 7.555 -23.453 8.656 1 92.31 64 THR A O 1
ATOM 520 N N . ARG A 1 65 ? 6.379 -24.719 7.289 1 92.75 65 ARG A N 1
ATOM 521 C CA . ARG A 1 65 ? 6.789 -25.969 7.949 1 92.75 65 ARG A CA 1
ATOM 522 C C . ARG A 1 65 ? 6.672 -27.156 7.004 1 92.75 65 ARG A C 1
ATOM 524 O O . ARG A 1 65 ? 5.879 -27.125 6.062 1 92.75 65 ARG A O 1
ATOM 531 N N . GLY A 1 66 ? 7.555 -28.188 7.23 1 91.88 66 GLY A N 1
ATOM 532 C CA . GLY A 1 66 ? 7.441 -29.453 6.504 1 91.88 66 GLY A CA 1
ATOM 533 C C . GLY A 1 66 ? 8.039 -29.391 5.109 1 91.88 66 GLY A C 1
ATOM 534 O O . GLY A 1 66 ? 8.836 -28.5 4.809 1 91.88 66 GLY A O 1
ATOM 535 N N . THR A 1 67 ? 7.707 -30.469 4.355 1 92.62 67 THR A N 1
ATOM 536 C CA . THR A 1 67 ? 8.234 -30.594 3.002 1 92.62 67 THR A CA 1
ATOM 537 C C . THR A 1 67 ? 7.164 -31.125 2.051 1 92.62 67 THR A C 1
ATOM 539 O O . THR A 1 67 ? 6.168 -31.703 2.488 1 92.62 67 THR A O 1
ATOM 542 N N . ALA A 1 68 ? 7.352 -30.797 0.774 1 90.75 68 ALA A N 1
ATOM 543 C CA . ALA A 1 68 ? 6.504 -31.328 -0.289 1 90.75 68 ALA A CA 1
ATOM 544 C C . ALA A 1 68 ? 7.168 -31.172 -1.652 1 90.75 68 ALA A C 1
ATOM 546 O O . ALA A 1 68 ? 8.203 -30.516 -1.773 1 90.75 68 ALA A O 1
ATOM 547 N N . LYS A 1 69 ? 6.68 -31.906 -2.594 1 91.75 69 LYS A N 1
ATOM 548 C CA . LYS A 1 69 ? 7.039 -31.672 -3.986 1 91.75 69 LYS A CA 1
ATOM 549 C C . LYS A 1 69 ? 6.043 -30.734 -4.656 1 91.75 69 LYS A C 1
ATOM 551 O O . LYS A 1 69 ? 4.828 -30.906 -4.531 1 91.75 69 LYS A O 1
ATOM 556 N N . VAL A 1 70 ? 6.57 -29.703 -5.234 1 90.56 70 VAL A N 1
ATOM 557 C CA . VAL A 1 70 ? 5.75 -28.75 -5.965 1 90.56 70 VAL A CA 1
ATOM 558 C C . VAL A 1 70 ? 6.082 -28.812 -7.453 1 90.56 70 VAL A C 1
ATOM 560 O O . VAL A 1 70 ? 7.227 -28.578 -7.852 1 90.56 70 VAL A O 1
ATOM 563 N N . GLU A 1 71 ? 5.113 -29.141 -8.164 1 89.12 71 GLU A N 1
ATOM 564 C CA . GLU A 1 71 ? 5.289 -29.188 -9.617 1 89.12 71 GLU A CA 1
ATOM 565 C C . GLU A 1 71 ? 4.652 -27.984 -10.289 1 89.12 71 GLU A C 1
ATOM 567 O O . GLU A 1 71 ? 3.479 -27.672 -10.055 1 89.12 71 GLU A O 1
ATOM 572 N N . VAL A 1 72 ? 5.492 -27.266 -11.008 1 88.06 72 VAL A N 1
ATOM 573 C CA . VAL A 1 72 ? 5.023 -26.141 -11.805 1 88.06 72 VAL A CA 1
ATOM 574 C C . VAL A 1 72 ? 5.336 -26.375 -13.281 1 88.06 72 VAL A C 1
ATOM 576 O O . VAL A 1 72 ? 6.5 -26.391 -13.68 1 88.06 72 VAL A O 1
ATOM 579 N N . ASN A 1 73 ? 4.391 -26.469 -14.086 1 86.06 73 ASN A N 1
ATOM 580 C CA . ASN A 1 73 ? 4.586 -26.75 -15.508 1 86.06 73 ASN A CA 1
ATOM 581 C C . ASN A 1 73 ? 5.531 -27.938 -15.711 1 86.06 73 ASN A C 1
ATOM 583 O O . ASN A 1 73 ? 6.504 -27.844 -16.469 1 86.06 73 ASN A O 1
ATOM 587 N N . LEU A 1 74 ? 5.363 -28.984 -15.039 1 87.25 74 LEU A N 1
ATOM 588 C CA . LEU A 1 74 ? 6.066 -30.266 -15.164 1 87.25 74 LEU A CA 1
ATOM 589 C C . LEU A 1 74 ? 7.402 -30.219 -14.43 1 87.25 74 LEU A C 1
ATOM 591 O O . LEU A 1 74 ? 8.039 -31.25 -14.234 1 87.25 74 LEU A O 1
ATOM 595 N N . GLN A 1 75 ? 7.832 -29.016 -14.094 1 84.56 75 GLN A N 1
ATOM 596 C CA . GLN A 1 75 ? 9.07 -28.906 -13.328 1 84.56 75 GLN A CA 1
ATOM 597 C C . GLN A 1 75 ? 8.82 -29.141 -11.844 1 84.56 75 GLN A C 1
ATOM 599 O O . GLN A 1 75 ? 7.883 -28.578 -11.273 1 84.56 75 GLN A O 1
ATOM 604 N N . ILE A 1 76 ? 9.727 -29.953 -11.32 1 89.25 76 ILE A N 1
ATOM 605 C CA . ILE A 1 76 ? 9.523 -30.344 -9.93 1 89.25 76 ILE A CA 1
ATOM 606 C C . ILE A 1 76 ? 10.484 -29.562 -9.031 1 89.25 76 ILE A C 1
ATOM 608 O O . ILE A 1 76 ? 11.68 -29.469 -9.32 1 89.25 76 ILE A O 1
ATOM 612 N N . TYR A 1 77 ? 9.945 -29 -7.945 1 90.62 77 TYR A N 1
ATOM 613 C CA . TYR A 1 77 ? 10.695 -28.266 -6.934 1 90.62 77 TYR A CA 1
ATOM 614 C C . TYR A 1 77 ? 10.453 -28.844 -5.547 1 90.62 77 TYR A C 1
ATOM 616 O O . TYR A 1 77 ? 9.438 -29.516 -5.312 1 90.62 77 TYR A O 1
ATOM 624 N N . ASP A 1 78 ? 11.406 -28.594 -4.719 1 94.12 78 ASP A N 1
ATOM 625 C CA . ASP A 1 78 ? 11.25 -29 -3.326 1 94.12 78 ASP A CA 1
ATOM 626 C C . ASP A 1 78 ? 10.672 -27.875 -2.484 1 94.12 78 ASP A C 1
ATOM 628 O O . ASP A 1 78 ? 11.227 -26.766 -2.455 1 94.12 78 ASP A O 1
ATOM 632 N N . ALA A 1 79 ? 9.586 -28.188 -1.834 1 92.94 79 ALA A N 1
ATOM 633 C CA . ALA A 1 79 ? 9.086 -27.25 -0.828 1 92.94 79 ALA A CA 1
ATOM 634 C C . ALA A 1 79 ? 9.742 -27.5 0.526 1 92.94 79 ALA A C 1
ATOM 636 O O . ALA A 1 79 ? 9.766 -28.641 1.012 1 92.94 79 ALA A O 1
ATOM 637 N N . LYS A 1 80 ? 10.344 -26.562 1.059 1 95.06 80 LYS A N 1
ATOM 638 C CA . LYS A 1 80 ? 10.938 -26.531 2.391 1 95.06 80 LYS A CA 1
ATOM 639 C C . LYS A 1 80 ? 10.688 -25.188 3.076 1 95.06 80 LYS A C 1
ATOM 641 O O . LYS A 1 80 ? 10.289 -24.219 2.428 1 95.06 80 LYS A O 1
ATOM 646 N N . PRO A 1 81 ? 10.859 -25.141 4.34 1 94.31 81 PRO A N 1
ATOM 647 C CA . PRO A 1 81 ? 10.586 -23.875 5.031 1 94.31 81 PRO A CA 1
ATOM 648 C C . PRO A 1 81 ? 11.273 -22.672 4.375 1 94.31 81 PRO A C 1
ATOM 650 O O . PRO A 1 81 ? 12.461 -22.75 4.035 1 94.31 81 PRO A O 1
ATOM 653 N N . ASP A 1 82 ? 10.5 -21.641 4.074 1 93.94 82 ASP A N 1
ATOM 654 C CA . ASP A 1 82 ? 10.891 -20.344 3.525 1 93.94 82 ASP A CA 1
ATOM 655 C C . ASP A 1 82 ? 10.984 -20.391 2.002 1 93.94 82 ASP A C 1
ATOM 657 O O . ASP A 1 82 ? 11.328 -19.406 1.36 1 93.94 82 ASP A O 1
ATOM 661 N N . ALA A 1 83 ? 10.695 -21.594 1.438 1 94.06 83 ALA A N 1
ATOM 662 C CA . ALA A 1 83 ? 10.5 -21.625 -0.009 1 94.06 83 ALA A CA 1
ATOM 663 C C . ALA A 1 83 ? 9.227 -20.891 -0.41 1 94.06 83 ALA A C 1
ATOM 665 O O . ALA A 1 83 ? 8.203 -20.969 0.276 1 94.06 83 ALA A O 1
ATOM 666 N N . MET A 1 84 ? 9.352 -20.141 -1.512 1 93.88 84 MET A N 1
ATOM 667 C CA . MET A 1 84 ? 8.203 -19.359 -1.958 1 93.88 84 MET A CA 1
ATOM 668 C C . MET A 1 84 ? 7.715 -19.828 -3.32 1 93.88 84 MET A C 1
ATOM 670 O O . MET A 1 84 ? 8.523 -20.156 -4.195 1 93.88 84 MET A O 1
ATOM 674 N N . LEU A 1 85 ? 6.457 -19.906 -3.477 1 91.69 85 LEU A N 1
ATOM 675 C CA . LEU A 1 85 ? 5.805 -20.172 -4.758 1 91.69 85 LEU A CA 1
ATOM 676 C C . LEU A 1 85 ? 5.27 -18.875 -5.367 1 91.69 85 LEU A C 1
ATOM 678 O O . LEU A 1 85 ? 4.535 -18.141 -4.711 1 91.69 85 LEU A O 1
ATOM 682 N N . LEU A 1 86 ? 5.66 -18.562 -6.512 1 91.75 86 LEU A N 1
ATOM 683 C CA . LEU A 1 86 ? 5.199 -17.406 -7.285 1 91.75 86 LEU A CA 1
ATOM 684 C C . LEU A 1 86 ? 4.512 -17.859 -8.57 1 91.75 86 LEU A C 1
ATOM 686 O O . LEU A 1 86 ? 5.172 -18.062 -9.594 1 91.75 86 LEU A O 1
ATOM 690 N N . ALA A 1 87 ? 3.221 -17.969 -8.531 1 87.81 87 ALA A N 1
ATOM 691 C CA . ALA A 1 87 ? 2.51 -18.594 -9.641 1 87.81 87 ALA A CA 1
ATOM 692 C C . ALA A 1 87 ? 1.572 -17.609 -10.328 1 87.81 87 ALA A C 1
ATOM 694 O O . ALA A 1 87 ? 0.969 -16.766 -9.664 1 87.81 87 ALA A O 1
ATOM 695 N N . THR A 1 88 ? 1.474 -17.703 -11.578 1 83.69 88 THR A N 1
ATOM 696 C CA . THR A 1 88 ? 0.555 -16.938 -12.414 1 83.69 88 THR A CA 1
ATOM 697 C C . THR A 1 88 ? -0.58 -17.828 -12.922 1 83.69 88 THR A C 1
ATOM 699 O O . THR A 1 88 ? -0.531 -19.047 -12.773 1 83.69 88 THR A O 1
ATOM 702 N N . PRO A 1 89 ? -1.631 -17.234 -13.477 1 78.81 89 PRO A N 1
ATOM 703 C CA . PRO A 1 89 ? -2.754 -18.016 -13.992 1 78.81 89 PRO A CA 1
ATOM 704 C C . PRO A 1 89 ? -2.344 -18.953 -15.125 1 78.81 89 PRO A C 1
ATOM 706 O O . PRO A 1 89 ? -3.102 -19.859 -15.484 1 78.81 89 PRO A O 1
ATOM 709 N N . PHE A 1 90 ? -1.175 -18.875 -15.562 1 75.69 90 PHE A N 1
ATOM 710 C CA . PHE A 1 90 ? -0.721 -19.703 -16.672 1 75.69 90 PHE A CA 1
ATOM 711 C C . PHE A 1 90 ? -0.036 -20.969 -16.141 1 75.69 90 PHE A C 1
ATOM 713 O O . PHE A 1 90 ? 0.189 -21.906 -16.906 1 75.69 90 PHE A O 1
ATOM 720 N N . HIS A 1 91 ? 0.274 -21 -14.977 1 84.31 91 HIS A N 1
ATOM 721 C CA . HIS A 1 91 ? 0.984 -22.125 -14.398 1 84.31 91 HIS A CA 1
ATOM 722 C C . HIS A 1 91 ? 0.019 -23.25 -14.023 1 84.31 91 HIS A C 1
ATOM 724 O O . HIS A 1 91 ? -1.063 -23 -13.492 1 84.31 91 HIS A O 1
ATOM 730 N N . ILE A 1 92 ? 0.411 -24.438 -14.406 1 84.12 92 ILE A N 1
ATOM 731 C CA . ILE A 1 92 ? -0.272 -25.609 -13.891 1 84.12 92 ILE A CA 1
ATOM 732 C C . ILE A 1 92 ? 0.473 -26.141 -12.672 1 84.12 92 ILE A C 1
ATOM 734 O O . ILE A 1 92 ? 1.683 -26.375 -12.727 1 84.12 92 ILE A O 1
ATOM 738 N N . LEU A 1 93 ? -0.271 -26.359 -11.602 1 85.56 93 LEU A N 1
ATOM 739 C CA . LEU A 1 93 ? 0.362 -26.656 -10.32 1 85.56 93 LEU A CA 1
ATOM 740 C C . LEU A 1 93 ? -0.064 -28.016 -9.797 1 85.56 93 LEU A C 1
ATOM 742 O O . LEU A 1 93 ? -1.171 -28.484 -10.086 1 85.56 93 LEU A O 1
ATOM 746 N N . ARG A 1 94 ? 0.839 -28.641 -9.117 1 85.06 94 ARG A N 1
ATOM 747 C CA . ARG A 1 94 ? 0.572 -29.844 -8.312 1 85.06 94 ARG A CA 1
ATOM 748 C C . ARG A 1 94 ? 1.432 -29.859 -7.055 1 85.06 94 ARG A C 1
ATOM 750 O O . ARG A 1 94 ? 2.621 -29.547 -7.105 1 85.06 94 ARG A O 1
ATOM 757 N N . ILE A 1 95 ? 0.845 -30.141 -5.996 1 85.44 95 ILE A N 1
ATOM 758 C CA . ILE A 1 95 ? 1.559 -30.312 -4.734 1 85.44 95 ILE A CA 1
ATOM 759 C C . ILE A 1 95 ? 1.295 -31.719 -4.188 1 85.44 95 ILE A C 1
ATOM 761 O O . ILE A 1 95 ? 0.14 -32.125 -4.023 1 85.44 95 ILE A O 1
ATOM 765 N N . TYR A 1 96 ? 2.344 -32.469 -4.008 1 85.81 96 TYR A N 1
ATOM 766 C CA . TYR A 1 96 ? 2.166 -33.844 -3.576 1 85.81 96 TYR A CA 1
ATOM 767 C C . TYR A 1 96 ? 3.332 -34.312 -2.707 1 85.81 96 TYR A C 1
ATOM 769 O O . TYR A 1 96 ? 4.277 -33.531 -2.479 1 85.81 96 TYR A O 1
ATOM 777 N N . ASP A 1 97 ? 3.188 -35.531 -2.09 1 89.12 97 ASP A N 1
ATOM 778 C CA . ASP A 1 97 ? 4.199 -36.125 -1.219 1 89.12 97 ASP A CA 1
ATOM 779 C C . ASP A 1 97 ? 4.516 -35.188 -0.043 1 89.12 97 ASP A C 1
ATOM 781 O O . ASP A 1 97 ? 5.684 -34.938 0.241 1 89.12 97 ASP A O 1
ATOM 785 N N . SER A 1 98 ? 3.547 -34.625 0.552 1 87.88 98 SER A N 1
ATOM 786 C CA . SER A 1 98 ? 3.725 -33.688 1.657 1 87.88 98 SER A CA 1
ATOM 787 C C . SER A 1 98 ? 3.955 -34.438 2.973 1 87.88 98 SER A C 1
ATOM 789 O O . SER A 1 98 ? 3.346 -35.469 3.223 1 87.88 98 SER A O 1
ATOM 791 N N . SER A 1 99 ? 4.852 -33.906 3.762 1 89 99 SER A N 1
ATOM 792 C CA . SER A 1 99 ? 5.023 -34.406 5.117 1 89 99 SER A CA 1
ATOM 793 C C . SER A 1 99 ? 3.801 -34.125 5.98 1 89 99 SER A C 1
ATOM 795 O O . SER A 1 99 ? 2.98 -33.25 5.625 1 89 99 SER A O 1
ATOM 797 N N . GLU A 1 100 ? 3.668 -34.781 7.051 1 85.25 100 GLU A N 1
ATOM 798 C CA . GLU A 1 100 ? 2.516 -34.625 7.934 1 85.25 100 GLU A CA 1
ATOM 799 C C . GLU A 1 100 ? 2.406 -33.219 8.484 1 85.25 100 GLU A C 1
ATOM 801 O O . GLU A 1 100 ? 1.303 -32.688 8.688 1 85.25 100 GLU A O 1
ATOM 806 N N . ASP A 1 101 ? 3.49 -32.625 8.641 1 88.56 101 ASP A N 1
ATOM 807 C CA . ASP A 1 101 ? 3.498 -31.297 9.273 1 88.56 101 ASP A CA 1
ATOM 808 C C . ASP A 1 101 ? 3.572 -30.188 8.227 1 88.56 101 ASP A C 1
ATOM 810 O O . ASP A 1 101 ? 3.773 -29.016 8.57 1 88.56 101 ASP A O 1
ATOM 814 N N . PHE A 1 102 ? 3.369 -30.5 6.961 1 87.94 102 PHE A N 1
ATOM 815 C CA . PHE A 1 102 ? 3.496 -29.531 5.879 1 87.94 102 PHE A CA 1
ATOM 816 C C . PHE A 1 102 ? 2.473 -28.406 6.031 1 87.94 102 PHE A C 1
ATOM 818 O O . PHE A 1 102 ? 1.279 -28.672 6.191 1 87.94 102 PHE A O 1
ATOM 825 N N . LEU A 1 103 ? 2.975 -27.172 6.066 1 88.44 103 LEU A N 1
ATOM 826 C CA . LEU A 1 103 ? 2.119 -26 6.172 1 88.44 103 LEU A CA 1
ATOM 827 C C . LEU A 1 103 ? 2.639 -24.875 5.285 1 88.44 103 LEU A C 1
ATOM 829 O O . LEU A 1 103 ? 3.834 -24.562 5.297 1 88.44 103 LEU A O 1
ATOM 833 N N . CYS A 1 104 ? 1.668 -24.328 4.449 1 89.19 104 CYS A N 1
ATOM 834 C CA . CYS A 1 104 ? 1.977 -23.188 3.604 1 89.19 104 CYS A CA 1
ATOM 835 C C . CYS A 1 104 ? 0.935 -22.078 3.775 1 89.19 104 CYS A C 1
ATOM 837 O O . CYS A 1 104 ? -0.216 -22.359 4.117 1 89.19 104 CYS A O 1
ATOM 839 N N . ARG A 1 105 ? 1.373 -20.891 3.643 1 89.38 105 ARG A N 1
ATOM 840 C CA . ARG A 1 105 ? 0.474 -19.75 3.566 1 89.38 105 ARG A CA 1
ATOM 841 C C . ARG A 1 105 ? 0.419 -19.188 2.15 1 89.38 105 ARG A C 1
ATOM 843 O O . ARG A 1 105 ? 1.444 -19.094 1.473 1 89.38 105 ARG A O 1
ATOM 850 N N . PHE A 1 106 ? -0.84 -18.891 1.722 1 87.94 106 PHE A N 1
ATOM 851 C CA . PHE A 1 106 ? -1.006 -18.406 0.358 1 87.94 106 PHE A CA 1
ATOM 852 C C . PHE A 1 106 ? -1.823 -17.109 0.338 1 87.94 106 PHE A C 1
ATOM 854 O O . PHE A 1 106 ? -2.789 -16.969 1.092 1 87.94 106 PHE A O 1
ATOM 861 N N . VAL A 1 107 ? -1.379 -16.219 -0.46 1 89.75 107 VAL A N 1
ATOM 862 C CA . VAL A 1 107 ? -2.213 -15.109 -0.896 1 89.75 107 VAL A CA 1
ATOM 863 C C . VAL A 1 107 ? -2.594 -15.289 -2.363 1 89.75 107 VAL A C 1
ATOM 865 O O . VAL A 1 107 ? -1.733 -15.555 -3.207 1 89.75 107 VAL A O 1
ATOM 868 N N . VAL A 1 108 ? -3.844 -15.25 -2.639 1 85.81 108 VAL A N 1
ATOM 869 C CA . VAL A 1 108 ? -4.352 -15.375 -4 1 85.81 108 VAL A CA 1
ATOM 870 C C . VAL A 1 108 ? -5.102 -14.102 -4.391 1 85.81 108 VAL A C 1
ATOM 872 O O . VAL A 1 108 ? -5.875 -13.555 -3.596 1 85.81 108 VAL A O 1
ATOM 875 N N . PHE A 1 109 ? -4.789 -13.602 -5.562 1 85.5 109 PHE A N 1
ATOM 876 C CA . PHE A 1 109 ? -5.426 -12.352 -5.965 1 85.5 109 PHE A CA 1
ATOM 877 C C . PHE A 1 109 ? -5.605 -12.297 -7.477 1 85.5 109 PHE A C 1
ATOM 879 O O . PHE A 1 109 ? -4.828 -12.898 -8.219 1 85.5 109 PHE A O 1
ATOM 886 N N . SER A 1 110 ? -6.586 -11.609 -7.906 1 81.94 110 SER A N 1
ATOM 887 C CA . SER A 1 110 ? -6.82 -11.375 -9.328 1 81.94 110 SER A CA 1
ATOM 888 C C . SER A 1 110 ? -6.098 -10.125 -9.812 1 81.94 110 SER A C 1
ATOM 890 O O . SER A 1 110 ? -5.723 -9.266 -9.008 1 81.94 110 SER A O 1
ATOM 892 N N . LYS A 1 111 ? -5.945 -10.039 -11.078 1 78.69 111 LYS A N 1
ATOM 893 C CA . LYS A 1 111 ? -5.379 -8.828 -11.672 1 78.69 111 LYS A CA 1
ATOM 894 C C . LYS A 1 111 ? -6.242 -7.609 -11.375 1 78.69 111 LYS A C 1
ATOM 896 O O . LYS A 1 111 ? -5.723 -6.523 -11.117 1 78.69 111 LYS A O 1
ATOM 901 N N . SER A 1 112 ? -7.539 -7.762 -11.289 1 77.5 112 SER A N 1
ATOM 902 C CA . SER A 1 112 ? -8.484 -6.672 -11.086 1 77.5 112 SER A CA 1
ATOM 903 C C . SER A 1 112 ? -8.422 -6.137 -9.664 1 77.5 112 SER A C 1
ATOM 905 O O . SER A 1 112 ? -8.742 -4.973 -9.414 1 77.5 112 SER A O 1
ATOM 907 N N . PHE A 1 113 ? -7.969 -6.957 -8.797 1 84.25 113 PHE A N 1
ATOM 908 C CA . PHE A 1 113 ? -7.859 -6.523 -7.41 1 84.25 113 PHE A CA 1
ATOM 909 C C . PHE A 1 113 ? -6.84 -5.395 -7.277 1 84.25 113 PHE A C 1
ATOM 911 O O . PHE A 1 113 ? -7.016 -4.488 -6.461 1 84.25 113 PHE A O 1
ATOM 918 N N . LEU A 1 114 ? -5.777 -5.469 -8.055 1 78.25 114 LEU A N 1
ATOM 919 C CA . LEU A 1 114 ? -4.715 -4.469 -7.969 1 78.25 114 LEU A CA 1
ATOM 920 C C . LEU A 1 114 ? -5.008 -3.289 -8.891 1 78.25 114 LEU A C 1
ATOM 922 O O . LEU A 1 114 ? -4.449 -2.203 -8.711 1 78.25 114 LEU A O 1
ATOM 926 N N . ALA A 1 115 ? -5.758 -3.398 -9.938 1 64.25 115 ALA A N 1
ATOM 927 C CA . ALA A 1 115 ? -6.012 -2.379 -10.953 1 64.25 115 ALA A CA 1
ATOM 928 C C . ALA A 1 115 ? -6.828 -1.226 -10.375 1 64.25 115 ALA A C 1
ATOM 930 O O . ALA A 1 115 ? -6.719 -0.086 -10.836 1 64.25 115 ALA A O 1
ATOM 931 N N . GLU A 1 116 ? -7.598 -1.408 -9.508 1 56.97 116 GLU A N 1
ATOM 932 C CA . GLU A 1 116 ? -8.5 -0.354 -9.055 1 56.97 116 GLU A CA 1
ATOM 933 C C . GLU A 1 116 ? -7.73 0.8 -8.422 1 56.97 116 GLU A C 1
ATOM 935 O O . GLU A 1 116 ? -8.117 1.962 -8.555 1 56.97 116 GLU A O 1
ATOM 940 N N . ASN A 1 117 ? -6.789 0.544 -7.57 1 53.78 117 ASN A N 1
ATOM 941 C CA . ASN A 1 117 ? -6.074 1.667 -6.977 1 53.78 117 ASN A CA 1
ATOM 942 C C . ASN A 1 117 ? -4.848 2.049 -7.801 1 53.78 117 ASN A C 1
ATOM 944 O O . ASN A 1 117 ? -4.332 3.162 -7.676 1 53.78 117 ASN A O 1
ATOM 948 N N . ASN A 1 118 ? -4.285 1.041 -8.57 1 52.5 118 ASN A N 1
ATOM 949 C CA . ASN A 1 118 ? -3.098 1.345 -9.359 1 52.5 118 ASN A CA 1
ATOM 950 C C . ASN A 1 118 ? -3.455 1.662 -10.812 1 52.5 118 ASN A C 1
ATOM 952 O O . ASN A 1 118 ? -4.242 0.944 -11.43 1 52.5 118 ASN A O 1
ATOM 956 N N . ILE A 1 119 ? -3.318 3.062 -11.055 1 48 119 ILE A N 1
ATOM 957 C CA . ILE A 1 119 ? -3.541 3.631 -12.383 1 48 119 ILE A CA 1
ATOM 958 C C . ILE A 1 119 ? -2.951 2.709 -13.445 1 48 119 ILE A C 1
ATOM 960 O O . ILE A 1 119 ? -3.453 2.646 -14.57 1 48 119 ILE A O 1
ATOM 964 N N . ASN A 1 120 ? -1.846 2.035 -13.047 1 51.66 120 ASN A N 1
ATOM 965 C CA . ASN A 1 120 ? -1.229 1.456 -14.234 1 51.66 120 ASN A CA 1
ATOM 966 C C . ASN A 1 120 ? -1.601 -0.015 -14.398 1 51.66 120 ASN A C 1
ATOM 968 O O . ASN A 1 120 ? -1.321 -0.832 -13.516 1 51.66 120 ASN A O 1
ATOM 972 N N . SER A 1 121 ? -2.475 -0.228 -15.266 1 53.03 121 SER A N 1
ATOM 973 C CA . SER A 1 121 ? -2.854 -1.562 -15.719 1 53.03 121 SER A CA 1
ATOM 974 C C . SER A 1 121 ? -1.631 -2.457 -15.891 1 53.03 121 SER A C 1
ATOM 976 O O . SER A 1 121 ? -1.756 -3.684 -15.938 1 53.03 121 SER A O 1
ATOM 978 N N . HIS A 1 122 ? -0.459 -1.857 -15.727 1 60.06 122 HIS A N 1
ATOM 979 C CA . HIS A 1 122 ? 0.75 -2.629 -15.984 1 60.06 122 HIS A CA 1
ATOM 980 C C . HIS A 1 122 ? 1.553 -2.848 -14.711 1 60.06 122 HIS A C 1
ATOM 982 O O . HIS A 1 122 ? 2.723 -3.234 -14.766 1 60.06 122 HIS A O 1
ATOM 988 N N . PHE A 1 123 ? 0.871 -2.723 -13.641 1 69.62 123 PHE A N 1
ATOM 989 C CA . PHE A 1 123 ? 1.56 -2.807 -12.359 1 69.62 123 PHE A CA 1
ATOM 990 C C . PHE A 1 123 ? 2.162 -4.191 -12.156 1 69.62 123 PHE A C 1
ATOM 992 O O . PHE A 1 123 ? 3.354 -4.32 -11.875 1 69.62 123 PHE A O 1
ATOM 999 N N . LEU A 1 124 ? 1.43 -5.277 -12.445 1 66.94 124 LEU A N 1
ATOM 1000 C CA . LEU A 1 124 ? 1.888 -6.641 -12.195 1 66.94 124 LEU A CA 1
ATOM 1001 C C . LEU A 1 124 ? 3.006 -7.023 -13.164 1 66.94 124 LEU A C 1
ATOM 1003 O O . LEU A 1 124 ? 3.906 -7.785 -12.805 1 66.94 124 LEU A O 1
ATOM 1007 N N . GLU A 1 125 ? 2.908 -6.434 -14.32 1 65.88 125 GLU A N 1
ATOM 1008 C CA . GLU A 1 125 ? 3.889 -6.75 -15.352 1 65.88 125 GLU A CA 1
ATOM 1009 C C . GLU A 1 125 ? 5.262 -6.18 -15.008 1 65.88 125 GLU A C 1
ATOM 1011 O O . GLU A 1 125 ? 6.27 -6.566 -15.602 1 65.88 125 GLU A O 1
ATOM 1016 N N . SER A 1 126 ? 5.246 -5.297 -14.055 1 66.56 126 SER A N 1
ATOM 1017 C CA . SER A 1 126 ? 6.52 -4.699 -13.672 1 66.56 126 SER A CA 1
ATOM 1018 C C . SER A 1 126 ? 7.344 -5.656 -12.82 1 66.56 126 SER A C 1
ATOM 1020 O O . SER A 1 126 ? 8.555 -5.473 -12.664 1 66.56 126 SER A O 1
ATOM 1022 N N . PHE A 1 127 ? 6.707 -6.668 -12.336 1 64.69 127 PHE A N 1
ATOM 1023 C CA . PHE A 1 127 ? 7.414 -7.621 -11.484 1 64.69 127 PHE A CA 1
ATOM 1024 C C . PHE A 1 127 ? 7.953 -8.781 -12.312 1 64.69 127 PHE A C 1
ATOM 1026 O O . PHE A 1 127 ? 7.18 -9.562 -12.875 1 64.69 127 PHE A O 1
ATOM 1033 N N . SER A 1 128 ? 9.234 -8.953 -12.273 1 62.97 128 SER A N 1
ATOM 1034 C CA . SER A 1 128 ? 9.914 -9.93 -13.117 1 62.97 128 SER A CA 1
ATOM 1035 C C . SER A 1 128 ? 9.531 -11.352 -12.734 1 62.97 128 SER A C 1
ATOM 1037 O O . SER A 1 128 ? 9.539 -12.258 -13.578 1 62.97 128 SER A O 1
ATOM 1039 N N . PHE A 1 129 ? 9.102 -11.523 -11.562 1 69.5 129 PHE A N 1
ATOM 1040 C CA . PHE A 1 129 ? 8.844 -12.883 -11.102 1 69.5 129 PHE A CA 1
ATOM 1041 C C . PHE A 1 129 ? 7.496 -13.375 -11.617 1 69.5 129 PHE A C 1
ATOM 1043 O O . PHE A 1 129 ? 7.172 -14.562 -11.484 1 69.5 129 PHE A O 1
ATOM 1050 N N . PHE A 1 130 ? 6.793 -12.523 -12.258 1 63.03 130 PHE A N 1
ATOM 1051 C CA . PHE A 1 130 ? 5.539 -12.969 -12.867 1 63.03 130 PHE A CA 1
ATOM 1052 C C . PHE A 1 130 ? 5.676 -13.062 -14.383 1 63.03 130 PHE A C 1
ATOM 1054 O O . PHE A 1 130 ? 4.711 -13.383 -15.078 1 63.03 130 PHE A O 1
ATOM 1061 N N . LYS A 1 131 ? 6.887 -12.859 -14.766 1 60.38 131 LYS A N 1
ATOM 1062 C CA . LYS A 1 131 ? 7.121 -12.992 -16.203 1 60.38 131 LYS A CA 1
ATOM 1063 C C . LYS A 1 131 ? 7.328 -14.453 -16.594 1 60.38 131 LYS A C 1
ATOM 1065 O O . LYS A 1 131 ? 7.664 -15.289 -15.742 1 60.38 131 LYS A O 1
ATOM 1070 N N . THR A 1 132 ? 7.148 -14.695 -17.734 1 53.53 132 THR A N 1
ATOM 1071 C CA . THR A 1 132 ? 7.125 -16.031 -18.328 1 53.53 132 THR A CA 1
ATOM 1072 C C . THR A 1 132 ? 8.438 -16.766 -18.047 1 53.53 132 THR A C 1
ATOM 1074 O O . THR A 1 132 ? 8.438 -17.969 -17.75 1 53.53 132 THR A O 1
ATOM 1077 N N . ALA A 1 133 ? 9.516 -16.125 -18.062 1 57.97 133 ALA A N 1
ATOM 1078 C CA . ALA A 1 133 ? 10.805 -16.781 -17.922 1 57.97 133 ALA A CA 1
ATOM 1079 C C . ALA A 1 133 ? 11.266 -16.781 -16.469 1 57.97 133 ALA A C 1
ATOM 1081 O O . ALA A 1 133 ? 12.414 -17.094 -16.172 1 57.97 133 ALA A O 1
ATOM 1082 N N . SER A 1 134 ? 10.227 -16.672 -15.672 1 67.06 134 SER A N 1
ATOM 1083 C CA . SER A 1 134 ? 10.602 -16.531 -14.266 1 67.06 134 SER A CA 1
ATOM 1084 C C . SER A 1 134 ? 10.594 -17.875 -13.555 1 67.06 134 SER A C 1
ATOM 1086 O O . SER A 1 134 ? 10.039 -18.859 -14.07 1 67.06 134 SER A O 1
ATOM 1088 N N . THR A 1 135 ? 11.367 -18 -12.531 1 77.38 135 THR A N 1
ATOM 1089 C CA . THR A 1 135 ? 11.359 -19.156 -11.656 1 77.38 135 THR A CA 1
ATOM 1090 C C . THR A 1 135 ? 10.188 -19.094 -10.688 1 77.38 135 THR A C 1
ATOM 1092 O O . THR A 1 135 ? 10.086 -18.172 -9.875 1 77.38 135 THR A O 1
ATOM 1095 N N . PRO A 1 136 ? 9.359 -20.047 -10.773 1 86.75 136 PRO A N 1
ATOM 1096 C CA . PRO A 1 136 ? 8.133 -19.969 -9.977 1 86.75 136 PRO A CA 1
ATOM 1097 C C . PRO A 1 136 ? 8.367 -20.297 -8.508 1 86.75 136 PRO A C 1
ATOM 1099 O O . PRO A 1 136 ? 7.492 -20.047 -7.672 1 86.75 136 PRO A O 1
ATOM 1102 N N . VAL A 1 137 ? 9.484 -20.969 -8.234 1 89.5 137 VAL A N 1
ATOM 1103 C CA . VAL A 1 137 ? 9.82 -21.297 -6.852 1 89.5 137 VAL A CA 1
ATOM 1104 C C . VAL A 1 137 ? 11.188 -20.734 -6.504 1 89.5 137 VAL A C 1
ATOM 1106 O O . VAL A 1 137 ? 12.156 -20.938 -7.238 1 89.5 137 VAL A O 1
ATOM 1109 N N . ILE A 1 138 ? 11.211 -20 -5.434 1 90.19 138 ILE A N 1
ATOM 1110 C CA . ILE A 1 138 ? 12.484 -19.438 -4.992 1 90.19 138 ILE A CA 1
ATOM 1111 C C . ILE A 1 138 ? 12.742 -19.828 -3.541 1 90.19 138 ILE A C 1
ATOM 1113 O O . ILE A 1 138 ? 11.805 -20.062 -2.773 1 90.19 138 ILE A O 1
ATOM 1117 N N . TYR A 1 139 ? 13.992 -19.969 -3.262 1 91.38 139 TYR A N 1
ATOM 1118 C CA . TYR A 1 139 ? 14.422 -20.328 -1.915 1 91.38 139 TYR A CA 1
ATOM 1119 C C . TYR A 1 139 ? 15.062 -19.141 -1.212 1 91.38 139 TYR A C 1
ATOM 1121 O O . TYR A 1 139 ? 16.156 -18.703 -1.587 1 91.38 139 TYR A O 1
ATOM 1129 N N . THR A 1 140 ? 14.328 -18.641 -0.215 1 90.12 140 THR A N 1
ATOM 1130 C CA . THR A 1 140 ? 14.758 -17.406 0.438 1 90.12 140 THR A CA 1
ATOM 1131 C C . THR A 1 140 ? 15.641 -17.719 1.642 1 90.12 140 THR A C 1
ATOM 1133 O O . THR A 1 140 ? 15.531 -18.797 2.24 1 90.12 140 THR A O 1
ATOM 1136 N N . GLU A 1 141 ? 16.516 -16.766 1.946 1 89.88 141 GLU A N 1
ATOM 1137 C CA . GLU A 1 141 ? 17.25 -16.828 3.199 1 89.88 141 GLU A CA 1
ATOM 1138 C C . GLU A 1 141 ? 16.344 -16.625 4.402 1 89.88 141 GLU A C 1
ATOM 1140 O O . GLU A 1 141 ? 15.273 -16.016 4.281 1 89.88 141 GLU A O 1
ATOM 1145 N N . PRO A 1 142 ? 16.734 -17.078 5.496 1 90.38 142 PRO A N 1
ATOM 1146 C CA . PRO A 1 142 ? 15.891 -17.016 6.691 1 90.38 142 PRO A CA 1
ATOM 1147 C C . PRO A 1 142 ? 15.414 -15.609 7.016 1 90.38 142 PRO A C 1
ATOM 1149 O O . PRO A 1 142 ? 14.258 -15.414 7.395 1 90.38 142 PRO A O 1
ATOM 1152 N N . GLU A 1 143 ? 16.281 -14.664 6.816 1 90.31 143 GLU A N 1
ATOM 1153 C CA . GLU A 1 143 ? 15.914 -13.289 7.129 1 90.31 143 GLU A CA 1
ATOM 1154 C C . GLU A 1 143 ? 14.812 -12.789 6.199 1 90.31 143 GLU A C 1
ATOM 1156 O O . GLU A 1 143 ? 13.859 -12.133 6.645 1 90.31 143 GLU A O 1
ATOM 1161 N N . SER A 1 144 ? 14.961 -13.141 4.98 1 91.31 144 SER A N 1
ATOM 1162 C CA . SER A 1 144 ? 13.938 -12.766 4.008 1 91.31 144 SER A CA 1
ATOM 1163 C C . SER A 1 144 ? 12.633 -13.516 4.254 1 91.31 144 SER A C 1
ATOM 1165 O O . SER A 1 144 ? 11.547 -12.953 4.113 1 91.31 144 SER A O 1
ATOM 1167 N N . GLY A 1 145 ? 12.852 -14.758 4.629 1 93.38 145 GLY A N 1
ATOM 1168 C CA . GLY A 1 145 ? 11.68 -15.531 4.977 1 93.38 145 GLY A CA 1
ATOM 1169 C C . GLY A 1 145 ? 10.891 -14.938 6.129 1 93.38 145 GLY A C 1
ATOM 1170 O O . GLY A 1 145 ? 9.656 -14.922 6.098 1 93.38 145 GLY A O 1
ATOM 1171 N N . LYS A 1 146 ? 11.57 -14.453 7.059 1 94.31 146 LYS A N 1
ATOM 1172 C CA . LYS A 1 146 ? 10.93 -13.828 8.211 1 94.31 146 LYS A CA 1
ATOM 1173 C C . LYS A 1 146 ? 10.125 -12.602 7.789 1 94.31 146 LYS A C 1
ATOM 1175 O O . LYS A 1 146 ? 8.984 -12.422 8.234 1 94.31 146 LYS A O 1
ATOM 1180 N N . VAL A 1 147 ? 10.727 -11.805 6.957 1 92.94 147 VAL A N 1
ATOM 1181 C CA . VAL A 1 147 ? 10.055 -10.602 6.461 1 92.94 147 VAL A CA 1
ATOM 1182 C C . VAL A 1 147 ? 8.766 -10.992 5.742 1 92.94 147 VAL A C 1
ATOM 1184 O O . VAL A 1 147 ? 7.715 -10.391 5.973 1 92.94 147 VAL A O 1
ATOM 1187 N N . MET A 1 148 ? 8.836 -11.992 4.957 1 94.38 148 MET A N 1
ATOM 1188 C CA . MET A 1 148 ? 7.664 -12.438 4.211 1 94.38 148 MET A CA 1
ATOM 1189 C C . MET A 1 148 ? 6.566 -12.922 5.152 1 94.38 148 MET A C 1
ATOM 1191 O O . MET A 1 148 ? 5.398 -12.555 4.992 1 94.38 148 MET A O 1
ATOM 1195 N N . ARG A 1 149 ? 6.941 -13.656 6.059 1 93.81 149 ARG A N 1
ATOM 1196 C CA . ARG A 1 149 ? 5.969 -14.18 7.012 1 93.81 149 ARG A CA 1
ATOM 1197 C C . ARG A 1 149 ? 5.293 -13.055 7.781 1 93.81 149 ARG A C 1
ATOM 1199 O O . ARG A 1 149 ? 4.098 -13.117 8.07 1 93.81 149 ARG A O 1
ATOM 1206 N N . GLU A 1 150 ? 6.023 -12.078 8.102 1 93.81 150 GLU A N 1
ATOM 1207 C CA . GLU A 1 150 ? 5.473 -10.93 8.812 1 93.81 150 GLU A CA 1
ATOM 1208 C C . GLU A 1 150 ? 4.441 -10.188 7.961 1 93.81 150 GLU A C 1
ATOM 1210 O O . GLU A 1 150 ? 3.4 -9.766 8.469 1 93.81 150 GLU A O 1
ATOM 1215 N N . VAL A 1 151 ? 4.73 -10.023 6.73 1 95.06 151 VAL A N 1
ATOM 1216 C CA . VAL A 1 151 ? 3.797 -9.344 5.844 1 95.06 151 VAL A CA 1
ATOM 1217 C C . VAL A 1 151 ? 2.531 -10.18 5.68 1 95.06 151 VAL A C 1
ATOM 1219 O O . VAL A 1 151 ? 1.419 -9.648 5.715 1 95.06 151 VAL A O 1
ATOM 1222 N N . PHE A 1 152 ? 2.689 -11.5 5.566 1 93.31 152 PHE A N 1
ATOM 1223 C CA . PHE A 1 152 ? 1.544 -12.398 5.484 1 93.31 152 PHE A CA 1
ATOM 1224 C C . PHE A 1 152 ? 0.656 -12.258 6.715 1 93.31 152 PHE A C 1
ATOM 1226 O O . PHE A 1 152 ? -0.57 -12.188 6.602 1 93.31 152 PHE A O 1
ATOM 1233 N N . GLU A 1 153 ? 1.314 -12.227 7.793 1 92.75 153 GLU A N 1
ATOM 1234 C CA . GLU A 1 153 ? 0.571 -12.117 9.047 1 92.75 153 GLU A CA 1
ATOM 1235 C C . GLU A 1 153 ? -0.184 -10.797 9.125 1 92.75 153 GLU A C 1
ATOM 1237 O O . GLU A 1 153 ? -1.321 -10.75 9.602 1 92.75 153 GLU A O 1
ATOM 1242 N N . LEU A 1 154 ? 0.468 -9.797 8.695 1 93.44 154 LEU A N 1
ATOM 1243 C CA . LEU A 1 154 ? -0.17 -8.492 8.703 1 93.44 154 LEU A CA 1
ATOM 1244 C C . LEU A 1 154 ? -1.398 -8.477 7.801 1 93.44 154 LEU A C 1
ATOM 1246 O O . LEU A 1 154 ? -2.457 -7.98 8.188 1 93.44 154 LEU A O 1
ATOM 1250 N N . ILE A 1 155 ? -1.312 -8.992 6.621 1 94 155 ILE A N 1
ATOM 1251 C CA . ILE A 1 155 ? -2.434 -9.086 5.695 1 94 155 ILE A CA 1
ATOM 1252 C C . ILE A 1 155 ? -3.568 -9.883 6.332 1 94 155 ILE A C 1
ATOM 1254 O O . ILE A 1 155 ? -4.73 -9.469 6.285 1 94 155 ILE A O 1
ATOM 1258 N N . LYS A 1 156 ? -3.217 -10.977 6.906 1 90.94 156 LYS A N 1
ATOM 1259 C CA . LYS A 1 156 ? -4.207 -11.828 7.559 1 90.94 156 LYS A CA 1
ATOM 1260 C C . LYS A 1 156 ? -4.965 -11.062 8.641 1 90.94 156 LYS A C 1
ATOM 1262 O O . LYS A 1 156 ? -6.195 -11.125 8.703 1 90.94 156 LYS A O 1
ATOM 1267 N N . GLN A 1 157 ? -4.277 -10.359 9.43 1 91.94 157 GLN A N 1
ATOM 1268 C CA . GLN A 1 157 ? -4.867 -9.586 10.516 1 91.94 157 GLN A CA 1
ATOM 1269 C C . GLN A 1 157 ? -5.832 -8.531 9.984 1 91.94 157 GLN A C 1
ATOM 1271 O O . GLN A 1 157 ? -6.941 -8.383 10.492 1 91.94 157 GLN A O 1
ATOM 1276 N N . LYS A 1 158 ? -5.375 -7.812 9 1 93.19 158 LYS A N 1
ATOM 1277 C CA . LYS A 1 158 ? -6.207 -6.742 8.469 1 93.19 158 LYS A CA 1
ATOM 1278 C C . LYS A 1 158 ? -7.41 -7.305 7.715 1 93.19 158 LYS A C 1
ATOM 1280 O O . LYS A 1 158 ? -8.492 -6.715 7.727 1 93.19 158 LYS A O 1
ATOM 1285 N N . LEU A 1 159 ? -7.188 -8.375 7.086 1 90.5 159 LEU A N 1
ATOM 1286 C CA . LEU A 1 159 ? -8.258 -9.031 6.34 1 90.5 159 LEU A CA 1
ATOM 1287 C C . LEU A 1 159 ? -9.367 -9.492 7.277 1 90.5 159 LEU A C 1
ATOM 1289 O O . LEU A 1 159 ? -10.539 -9.547 6.883 1 90.5 159 LEU A O 1
ATOM 1293 N N . GLN A 1 160 ? -9.062 -9.789 8.508 1 89.62 160 GLN A N 1
ATOM 1294 C CA . GLN A 1 160 ? -10.023 -10.281 9.484 1 89.62 160 GLN A CA 1
ATOM 1295 C C . GLN A 1 160 ? -10.953 -9.164 9.953 1 89.62 160 GLN A C 1
ATOM 1297 O O . GLN A 1 160 ? -12.008 -9.43 10.547 1 89.62 160 GLN A O 1
ATOM 1302 N N . ARG A 1 161 ? -10.555 -7.918 9.703 1 90.62 161 ARG A N 1
ATOM 1303 C CA . ARG A 1 161 ? -11.375 -6.785 10.109 1 90.62 161 ARG A CA 1
ATOM 1304 C C . ARG A 1 161 ? -12.508 -6.535 9.117 1 90.62 161 ARG A C 1
ATOM 1306 O O . ARG A 1 161 ? -12.555 -5.488 8.469 1 90.62 161 ARG A O 1
ATOM 1313 N N . GLU A 1 162 ? -13.516 -7.336 9.109 1 87.94 162 GLU A N 1
ATOM 1314 C CA . GLU A 1 162 ? -14.562 -7.379 8.086 1 87.94 162 GLU A CA 1
ATOM 1315 C C . GLU A 1 162 ? -15.414 -6.117 8.117 1 87.94 162 GLU A C 1
ATOM 1317 O O . GLU A 1 162 ? -15.938 -5.691 7.082 1 87.94 162 GLU A O 1
ATOM 1322 N N . GLU A 1 163 ? -15.492 -5.473 9.211 1 89.5 163 GLU A N 1
ATOM 1323 C CA . GLU A 1 163 ? -16.375 -4.312 9.336 1 89.5 163 GLU A CA 1
ATOM 1324 C C . GLU A 1 163 ? -15.617 -3.02 9.055 1 89.5 163 GLU A C 1
ATOM 1326 O O . GLU A 1 163 ? -16.203 -1.94 9.023 1 89.5 163 GLU A O 1
ATOM 1331 N N . HIS A 1 164 ? -14.352 -3.141 8.867 1 91.56 164 HIS A N 1
ATOM 1332 C CA . HIS A 1 164 ? -13.578 -1.936 8.602 1 91.56 164 HIS A CA 1
ATOM 1333 C C . HIS A 1 164 ? -13.922 -1.341 7.242 1 91.56 164 HIS A C 1
ATOM 1335 O O . HIS A 1 164 ? -13.883 -2.041 6.227 1 91.56 164 HIS A O 1
ATOM 1341 N N . PRO A 1 165 ? -14.211 -0.054 7.164 1 90.88 165 PRO A N 1
ATOM 1342 C CA . PRO A 1 165 ? -14.727 0.544 5.93 1 90.88 165 PRO A CA 1
ATOM 1343 C C . PRO A 1 165 ? -13.688 0.567 4.809 1 90.88 165 PRO A C 1
ATOM 1345 O O . PRO A 1 165 ? -14.039 0.636 3.631 1 90.88 165 PRO A O 1
ATOM 1348 N N . TYR A 1 166 ? -12.391 0.477 5.137 1 92.06 166 TYR A N 1
ATOM 1349 C CA . TYR A 1 166 ? -11.328 0.531 4.133 1 92.06 166 TYR A CA 1
ATOM 1350 C C . TYR A 1 166 ? -10.531 -0.765 4.113 1 92.06 166 TYR A C 1
ATOM 1352 O O . TYR A 1 166 ? -9.336 -0.757 3.807 1 92.06 166 TYR A O 1
ATOM 1360 N N . ARG A 1 167 ? -11.125 -1.774 4.453 1 92.31 167 ARG A N 1
ATOM 1361 C CA . ARG A 1 167 ? -10.484 -3.084 4.516 1 92.31 167 ARG A CA 1
ATOM 1362 C C . ARG A 1 167 ? -9.852 -3.447 3.18 1 92.31 167 ARG A C 1
ATOM 1364 O O . ARG A 1 167 ? -8.703 -3.9 3.135 1 92.31 167 ARG A O 1
ATOM 1371 N N . THR A 1 168 ? -10.609 -3.238 2.066 1 90.75 168 THR A N 1
ATOM 1372 C CA . THR A 1 168 ? -10.141 -3.596 0.731 1 90.75 168 THR A CA 1
ATOM 1373 C C . THR A 1 168 ? -8.898 -2.791 0.36 1 90.75 168 THR A C 1
ATOM 1375 O O . THR A 1 168 ? -7.895 -3.357 -0.074 1 90.75 168 THR A O 1
ATOM 1378 N N . GLU A 1 169 ? -8.898 -1.53 0.581 1 89.06 169 GLU A N 1
ATOM 1379 C CA . GLU A 1 169 ? -7.797 -0.641 0.236 1 89.06 169 GLU A CA 1
ATOM 1380 C C . GLU A 1 169 ? -6.551 -0.963 1.057 1 89.06 169 GLU A C 1
ATOM 1382 O O . GLU A 1 169 ? -5.438 -0.955 0.533 1 89.06 169 GLU A O 1
ATOM 1387 N N . ILE A 1 170 ? -6.789 -1.21 2.307 1 93.12 170 ILE A N 1
ATOM 1388 C CA . ILE A 1 170 ? -5.68 -1.54 3.195 1 93.12 170 ILE A CA 1
ATOM 1389 C C . ILE A 1 170 ? -5.039 -2.855 2.758 1 93.12 170 ILE A C 1
ATOM 1391 O O . ILE A 1 170 ? -3.814 -2.953 2.654 1 93.12 170 ILE A O 1
ATOM 1395 N N . CYS A 1 171 ? -5.82 -3.818 2.453 1 92.44 171 CYS A N 1
ATOM 1396 C CA . CYS A 1 171 ? -5.297 -5.098 1.994 1 92.44 171 CYS A CA 1
ATOM 1397 C C . CYS A 1 171 ? -4.578 -4.949 0.66 1 92.44 171 CYS A C 1
ATOM 1399 O O . CYS A 1 171 ? -3.564 -5.605 0.418 1 92.44 171 CYS A O 1
ATOM 1401 N N . ARG A 1 172 ? -5.086 -4.141 -0.145 1 90.5 172 ARG A N 1
ATOM 1402 C CA . ARG A 1 172 ? -4.418 -3.854 -1.41 1 90.5 172 ARG A CA 1
ATOM 1403 C C . ARG A 1 172 ? -3.041 -3.244 -1.176 1 90.5 172 ARG A C 1
ATOM 1405 O O . ARG A 1 172 ? -2.07 -3.617 -1.838 1 90.5 172 ARG A O 1
ATOM 1412 N N . SER A 1 173 ? -2.99 -2.299 -0.275 1 90.25 173 SER A N 1
ATOM 1413 C CA . SER A 1 173 ? -1.717 -1.672 0.065 1 90.25 173 SER A CA 1
ATOM 1414 C C . SER A 1 173 ? -0.724 -2.695 0.605 1 90.25 173 SER A C 1
ATOM 1416 O O . SER A 1 173 ? 0.449 -2.689 0.227 1 90.25 173 SER A O 1
ATOM 1418 N N . LEU A 1 174 ? -1.188 -3.516 1.442 1 93.5 174 LEU A N 1
ATOM 1419 C CA . LEU A 1 174 ? -0.323 -4.527 2.039 1 93.5 174 LEU A CA 1
ATOM 1420 C C . LEU A 1 174 ? 0.11 -5.555 1 1 93.5 174 LEU A C 1
ATOM 1422 O O . LEU A 1 174 ? 1.235 -6.059 1.047 1 93.5 174 LEU A O 1
ATOM 1426 N N . LEU A 1 175 ? -0.769 -5.879 0.081 1 92.38 175 LEU A N 1
ATOM 1427 C CA . LEU A 1 175 ? -0.393 -6.754 -1.024 1 92.38 175 LEU A CA 1
ATOM 1428 C C . LEU A 1 175 ? 0.722 -6.129 -1.856 1 92.38 175 LEU A C 1
ATOM 1430 O O . LEU A 1 175 ? 1.677 -6.812 -2.234 1 92.38 175 LEU A O 1
ATOM 1434 N N . SER A 1 176 ? 0.602 -4.898 -2.119 1 89.69 176 SER A N 1
ATOM 1435 C CA . SER A 1 176 ? 1.663 -4.203 -2.838 1 89.69 176 SER A CA 1
ATOM 1436 C C . SER A 1 176 ? 2.988 -4.289 -2.09 1 89.69 176 SER A C 1
ATOM 1438 O O . SER A 1 176 ? 4.035 -4.527 -2.695 1 89.69 176 SER A O 1
ATOM 1440 N N . THR A 1 177 ? 2.916 -4.082 -0.829 1 92.69 177 THR A N 1
ATOM 1441 C CA . THR A 1 177 ? 4.105 -4.23 0.004 1 92.69 177 THR A CA 1
ATOM 1442 C C . THR A 1 177 ? 4.707 -5.625 -0.162 1 92.69 177 THR A C 1
ATOM 1444 O O . THR A 1 177 ? 5.918 -5.762 -0.346 1 92.69 177 THR A O 1
ATOM 1447 N N . LEU A 1 178 ? 3.857 -6.594 -0.136 1 93.94 178 LEU A N 1
ATOM 1448 C CA . LEU A 1 178 ? 4.305 -7.969 -0.318 1 93.94 178 LEU A CA 1
ATOM 1449 C C . LEU A 1 178 ? 4.988 -8.148 -1.67 1 93.94 178 LEU A C 1
ATOM 1451 O O . LEU A 1 178 ? 6.066 -8.742 -1.754 1 93.94 178 LEU A O 1
ATOM 1455 N N . LEU A 1 179 ? 4.367 -7.66 -2.699 1 92.44 179 LEU A N 1
ATOM 1456 C CA . LEU A 1 179 ? 4.898 -7.797 -4.051 1 92.44 179 LEU A CA 1
ATOM 1457 C C . LEU A 1 179 ? 6.281 -7.164 -4.156 1 92.44 179 LEU A C 1
ATOM 1459 O O . LEU A 1 179 ? 7.188 -7.746 -4.754 1 92.44 179 LEU A O 1
ATOM 1463 N N . TYR A 1 180 ? 6.48 -6.07 -3.531 1 91.88 180 TYR A N 1
ATOM 1464 C CA . TYR A 1 180 ? 7.77 -5.398 -3.588 1 91.88 180 TYR A CA 1
ATOM 1465 C C . TYR A 1 180 ? 8.812 -6.145 -2.768 1 91.88 180 TYR A C 1
ATOM 1467 O O . TYR A 1 180 ? 9.984 -6.203 -3.145 1 91.88 180 TYR A O 1
ATOM 1475 N N . GLU A 1 181 ? 8.422 -6.633 -1.622 1 93.19 181 GLU A N 1
ATOM 1476 C CA . GLU A 1 181 ? 9.328 -7.457 -0.831 1 93.19 181 GLU A CA 1
ATOM 1477 C C . GLU A 1 181 ? 9.789 -8.68 -1.615 1 93.19 181 GLU A C 1
ATOM 1479 O O . GLU A 1 181 ? 10.969 -9.031 -1.597 1 93.19 181 GLU A O 1
ATOM 1484 N N . VAL A 1 182 ? 8.836 -9.32 -2.305 1 93.12 182 VAL A N 1
ATOM 1485 C CA . VAL A 1 182 ? 9.141 -10.492 -3.125 1 93.12 182 VAL A CA 1
ATOM 1486 C C . VAL A 1 182 ? 10.078 -10.094 -4.262 1 93.12 182 VAL A C 1
ATOM 1488 O O . VAL A 1 182 ? 11.039 -10.812 -4.555 1 93.12 182 VAL A O 1
ATOM 1491 N N . ALA A 1 183 ? 9.789 -8.984 -4.871 1 90.38 183 ALA A N 1
ATOM 1492 C CA . ALA A 1 183 ? 10.625 -8.508 -5.969 1 90.38 183 ALA A CA 1
ATOM 1493 C C . ALA A 1 183 ? 12.078 -8.359 -5.527 1 90.38 183 ALA A C 1
ATOM 1495 O O . ALA A 1 183 ? 13 -8.742 -6.254 1 90.38 183 ALA A O 1
ATOM 1496 N N . ALA A 1 184 ? 12.258 -7.832 -4.395 1 90.44 184 ALA A N 1
ATOM 1497 C CA . ALA A 1 184 ? 13.609 -7.625 -3.879 1 90.44 184 ALA A CA 1
ATOM 1498 C C . ALA A 1 184 ? 14.336 -8.953 -3.713 1 90.44 184 ALA A C 1
ATOM 1500 O O . ALA A 1 184 ? 15.5 -9.086 -4.117 1 90.44 184 ALA A O 1
ATOM 1501 N N . VAL A 1 185 ? 13.68 -9.938 -3.15 1 89.38 185 VAL A N 1
ATOM 1502 C CA . VAL A 1 185 ? 14.273 -11.258 -2.908 1 89.38 185 VAL A CA 1
ATOM 1503 C C . VAL A 1 185 ? 14.516 -11.961 -4.238 1 89.38 185 VAL A C 1
ATOM 1505 O O . VAL A 1 185 ? 15.57 -12.57 -4.438 1 89.38 185 VAL A O 1
ATOM 1508 N N . TYR A 1 186 ? 13.547 -11.883 -5.094 1 87.94 186 TYR A N 1
ATOM 1509 C CA . TYR A 1 186 ? 13.617 -12.539 -6.391 1 87.94 186 TYR A CA 1
ATOM 1510 C C . TYR A 1 186 ? 14.797 -12.023 -7.203 1 87.94 186 TYR A C 1
ATOM 1512 O O . TYR A 1 186 ? 15.539 -12.812 -7.801 1 87.94 186 TYR A O 1
ATOM 1520 N N . GLU A 1 187 ? 14.969 -10.742 -7.254 1 84.06 187 GLU A N 1
ATOM 1521 C CA . GLU A 1 187 ? 16.047 -10.141 -8.023 1 84.06 187 GLU A CA 1
ATOM 1522 C C . GLU A 1 187 ? 17.406 -10.523 -7.449 1 84.06 187 GLU A C 1
ATOM 1524 O O . GLU A 1 187 ? 18.359 -10.75 -8.195 1 84.06 187 GLU A O 1
ATOM 1529 N N . HIS A 1 188 ? 17.422 -10.586 -6.223 1 82.69 188 HIS A N 1
ATOM 1530 C CA . HIS A 1 188 ? 18.656 -11.023 -5.578 1 82.69 188 HIS A CA 1
ATOM 1531 C C . HIS A 1 188 ? 18.969 -12.477 -5.93 1 82.69 188 HIS A C 1
ATOM 1533 O O . HIS A 1 188 ? 20.109 -12.797 -6.289 1 82.69 188 HIS A O 1
ATOM 1539 N N . GLU A 1 189 ? 18.031 -13.336 -5.875 1 79.12 189 GLU A N 1
ATOM 1540 C CA . GLU A 1 189 ? 18.188 -14.75 -6.172 1 79.12 189 GLU A CA 1
ATOM 1541 C C . GLU A 1 189 ? 18.484 -14.977 -7.652 1 79.12 189 GLU A C 1
ATOM 1543 O O . GLU A 1 189 ? 19.281 -15.852 -8.008 1 79.12 189 GLU A O 1
ATOM 1548 N N . ARG A 1 190 ? 17.797 -14.234 -8.453 1 75.06 190 ARG A N 1
ATOM 1549 C CA . ARG A 1 190 ? 17.984 -14.359 -9.891 1 75.06 190 ARG A CA 1
ATOM 1550 C C . ARG A 1 190 ? 19.422 -14.062 -10.297 1 75.06 190 ARG A C 1
ATOM 1552 O O . ARG A 1 190 ? 19.969 -14.719 -11.18 1 75.06 190 ARG A O 1
ATOM 1559 N N . VAL A 1 191 ? 19.969 -13.125 -9.719 1 68.56 191 VAL A N 1
ATOM 1560 C CA . VAL A 1 191 ? 21.359 -12.781 -10.008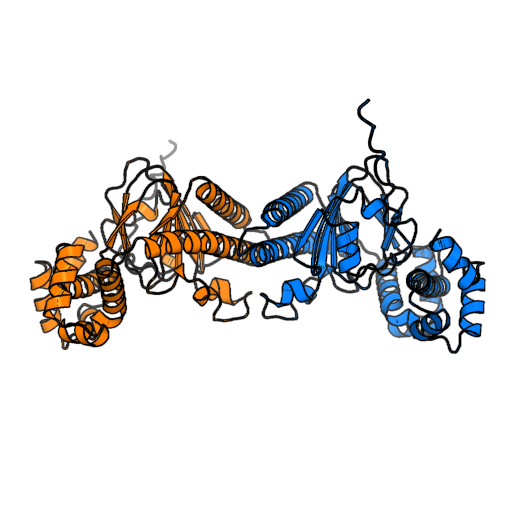 1 68.56 191 VAL A CA 1
ATOM 1561 C C . VAL A 1 191 ? 22.266 -13.953 -9.641 1 68.56 191 VAL A C 1
ATOM 1563 O O . VAL A 1 191 ? 23.172 -14.312 -10.391 1 68.56 191 VAL A O 1
ATOM 1566 N N . ILE A 1 192 ? 21.938 -14.523 -8.648 1 69.25 192 ILE A N 1
ATOM 1567 C CA . ILE A 1 192 ? 22.734 -15.648 -8.172 1 69.25 192 ILE A CA 1
ATOM 1568 C C . ILE A 1 192 ? 22.594 -16.828 -9.125 1 69.25 192 ILE A C 1
ATOM 1570 O O . ILE A 1 192 ? 23.578 -17.453 -9.516 1 69.25 192 ILE A O 1
ATOM 1574 N N . ILE A 1 193 ? 21.422 -17.094 -9.57 1 69.62 193 ILE A N 1
ATOM 1575 C CA . ILE A 1 193 ? 21.125 -18.219 -10.445 1 69.62 193 ILE A CA 1
ATOM 1576 C C . ILE A 1 193 ? 21.75 -17.984 -11.82 1 69.62 193 ILE A C 1
ATOM 1578 O O . ILE A 1 193 ? 22.375 -18.891 -12.375 1 69.62 193 ILE A O 1
ATOM 1582 N N . LYS A 1 194 ? 21.578 -16.812 -12.312 1 70.31 194 LYS A N 1
ATOM 1583 C CA . LYS A 1 194 ? 22.109 -16.484 -13.633 1 70.31 194 LYS A CA 1
ATOM 1584 C C . LYS A 1 194 ? 23.625 -16.625 -13.664 1 70.31 194 LYS A C 1
ATOM 1586 O O . LYS A 1 194 ? 24.188 -17.094 -14.648 1 70.31 194 LYS A O 1
ATOM 1591 N N . ASN A 1 195 ? 24.156 -16.234 -12.609 1 69.06 195 ASN A N 1
ATOM 1592 C CA . ASN A 1 195 ? 25.625 -16.281 -12.555 1 69.06 195 ASN A CA 1
ATOM 1593 C C . ASN A 1 195 ? 26.125 -17.719 -12.5 1 69.06 195 ASN A C 1
ATOM 1595 O O . ASN A 1 195 ? 27.25 -18.016 -12.938 1 69.06 195 ASN A O 1
ATOM 1599 N N . LYS A 1 196 ? 25.266 -18.578 -12.094 1 71.19 196 LYS A N 1
ATOM 1600 C CA . LYS A 1 196 ? 25.688 -19.953 -11.914 1 71.19 196 LYS A CA 1
ATOM 1601 C C . LYS A 1 196 ? 25.188 -20.844 -13.055 1 71.19 196 LYS A C 1
ATOM 1603 O O . LYS A 1 196 ? 25.641 -21.969 -13.219 1 71.19 196 LYS A O 1
ATOM 1608 N N . GLN A 1 197 ? 24.312 -20.297 -13.867 1 74.06 197 GLN A N 1
ATOM 1609 C CA . GLN A 1 197 ? 23.641 -21.078 -14.883 1 74.06 197 GLN A CA 1
ATOM 1610 C C . GLN A 1 197 ? 24.547 -21.344 -16.078 1 74.06 197 GLN A C 1
ATOM 1612 O O . GLN A 1 197 ? 25.188 -20.422 -16.594 1 74.06 197 GLN A O 1
ATOM 1617 N N . THR A 1 198 ? 24.594 -22.578 -16.438 1 76.5 198 THR A N 1
ATOM 1618 C CA . THR A 1 198 ? 25.312 -22.969 -17.641 1 76.5 198 THR A CA 1
ATOM 1619 C C . THR A 1 198 ? 24.5 -22.641 -18.891 1 76.5 198 THR A C 1
ATOM 1621 O O . THR A 1 198 ? 23.297 -22.344 -18.797 1 76.5 198 THR A O 1
ATOM 1624 N N . ARG A 1 199 ? 25.078 -22.672 -19.969 1 80.75 199 ARG A N 1
ATOM 1625 C CA . ARG A 1 199 ? 24.391 -22.422 -21.234 1 80.75 199 ARG A CA 1
ATOM 1626 C C . ARG A 1 199 ? 23.297 -23.453 -21.469 1 80.75 199 ARG A C 1
ATOM 1628 O O . ARG A 1 199 ? 22.234 -23.109 -22 1 80.75 199 ARG A O 1
ATOM 1635 N N . LYS A 1 200 ? 23.578 -24.625 -21.062 1 82.62 200 LYS A N 1
ATOM 1636 C CA . LYS A 1 200 ? 22.594 -25.703 -21.219 1 82.62 200 LYS A CA 1
ATOM 1637 C C . LYS A 1 200 ? 21.359 -25.438 -20.359 1 82.62 200 LYS A C 1
ATOM 1639 O O . LYS A 1 200 ? 20.234 -25.641 -20.812 1 82.62 200 LYS A O 1
ATOM 1644 N N . GLN A 1 201 ? 21.641 -24.969 -19.234 1 80.81 201 GLN A N 1
ATOM 1645 C CA . GLN A 1 201 ? 20.531 -24.672 -18.328 1 80.81 201 GLN A CA 1
ATOM 1646 C C . GLN A 1 201 ? 19.703 -23.5 -18.828 1 80.81 201 GLN A C 1
ATOM 1648 O O . GLN A 1 201 ? 18.469 -23.516 -18.703 1 80.81 201 GLN A O 1
ATOM 1653 N N . GLU A 1 202 ? 20.375 -22.641 -19.391 1 83.25 202 GLU A N 1
ATOM 1654 C CA . GLU A 1 202 ? 19.688 -21.5 -19.953 1 83.25 202 GLU A CA 1
ATOM 1655 C C . GLU A 1 202 ? 18.797 -21.922 -21.125 1 83.25 202 GLU A C 1
ATOM 1657 O O . GLU A 1 202 ? 17.641 -21.484 -21.234 1 83.25 202 GLU A O 1
ATOM 1662 N N . LEU A 1 203 ? 19.328 -22.719 -22 1 88.38 203 LEU A N 1
ATOM 1663 C CA . LEU A 1 203 ? 18.562 -23.203 -23.141 1 88.38 203 LEU A CA 1
ATOM 1664 C C . LEU A 1 203 ? 17.344 -24 -22.672 1 88.38 203 LEU A C 1
ATOM 1666 O O . LEU A 1 203 ? 16.25 -23.859 -23.234 1 88.38 203 LEU A O 1
ATOM 1670 N N . ASN A 1 204 ? 17.562 -24.797 -21.703 1 86.75 204 ASN A N 1
ATOM 1671 C CA . ASN A 1 204 ? 16.469 -25.578 -21.125 1 86.75 204 ASN A CA 1
ATOM 1672 C C . ASN A 1 204 ? 15.344 -24.688 -20.609 1 86.75 204 ASN A C 1
ATOM 1674 O O . ASN A 1 204 ? 14.164 -24.953 -20.859 1 86.75 204 ASN A O 1
ATOM 1678 N N . MET A 1 205 ? 15.734 -23.672 -19.938 1 81.75 205 MET A N 1
ATOM 1679 C CA . MET A 1 205 ? 14.742 -22.766 -19.375 1 81.75 205 MET A CA 1
ATOM 1680 C C . MET A 1 205 ? 13.977 -22.047 -20.484 1 81.75 205 MET A C 1
ATOM 1682 O O . MET A 1 205 ? 12.75 -21.938 -20.422 1 81.75 205 MET A O 1
ATOM 1686 N N . LEU A 1 206 ? 14.672 -21.594 -21.438 1 85.19 206 LEU A N 1
ATOM 1687 C CA . LEU A 1 206 ? 14.039 -20.906 -22.547 1 85.19 206 LEU A CA 1
ATOM 1688 C C . LEU A 1 206 ? 13.086 -21.828 -23.297 1 85.19 206 LEU A C 1
ATOM 1690 O O . LEU A 1 206 ? 11.984 -21.422 -23.672 1 85.19 206 LEU A O 1
ATOM 1694 N N . PHE A 1 207 ? 13.578 -23.031 -23.484 1 90.44 207 PHE A N 1
ATOM 1695 C CA . PHE A 1 207 ? 12.766 -24.031 -24.172 1 90.44 207 PHE A CA 1
ATOM 1696 C C . PHE A 1 207 ? 11.477 -24.297 -23.406 1 90.44 207 PHE A C 1
ATOM 1698 O O . PHE A 1 207 ? 10.383 -24.25 -23.984 1 90.44 207 PHE A O 1
ATOM 1705 N N . GLN A 1 208 ? 11.57 -24.5 -22.188 1 86.31 208 GLN A N 1
ATOM 1706 C CA . GLN A 1 208 ? 10.414 -24.812 -21.359 1 86.31 208 GLN A CA 1
ATOM 1707 C C . GLN A 1 208 ? 9.406 -23.672 -21.359 1 86.31 208 GLN A C 1
ATOM 1709 O O . GLN A 1 208 ? 8.203 -23.906 -21.469 1 86.31 208 GLN A O 1
ATOM 1714 N N . ASN A 1 209 ? 9.914 -22.484 -21.281 1 83.25 209 ASN A N 1
ATOM 1715 C CA . ASN A 1 209 ? 9.055 -21.312 -21.312 1 83.25 209 ASN A CA 1
ATOM 1716 C C . ASN A 1 209 ? 8.312 -21.203 -22.641 1 83.25 209 ASN A C 1
ATOM 1718 O O . ASN A 1 209 ? 7.117 -20.906 -22.656 1 83.25 209 ASN A O 1
ATOM 1722 N N . LEU A 1 210 ? 9.016 -21.438 -23.641 1 87.94 210 LEU A N 1
ATOM 1723 C CA . LEU A 1 210 ? 8.422 -21.359 -24.969 1 87.94 210 LEU A CA 1
ATOM 1724 C C . LEU A 1 210 ? 7.352 -22.422 -25.156 1 87.94 210 LEU A C 1
ATOM 1726 O O . LEU A 1 210 ? 6.297 -22.172 -25.734 1 87.94 210 LEU A O 1
ATOM 1730 N N . VAL A 1 211 ? 7.633 -23.609 -24.703 1 91.19 211 VAL A N 1
ATOM 1731 C CA . VAL A 1 211 ? 6.699 -24.719 -24.828 1 91.19 211 VAL A CA 1
ATOM 1732 C C . VAL A 1 211 ? 5.375 -24.359 -24.156 1 91.19 211 VAL A C 1
ATOM 1734 O O . VAL A 1 211 ? 4.309 -24.484 -24.75 1 91.19 211 VAL A O 1
ATOM 1737 N N . PHE A 1 212 ? 5.414 -23.844 -23.047 1 86.88 212 PHE A N 1
ATOM 1738 C CA . PHE A 1 212 ? 4.195 -23.609 -22.281 1 86.88 212 PHE A CA 1
ATOM 1739 C C . PHE A 1 212 ? 3.465 -22.375 -22.797 1 86.88 212 PHE A C 1
ATOM 1741 O O . PHE A 1 212 ? 2.322 -22.125 -22.406 1 86.88 212 PHE A O 1
ATOM 1748 N N . ARG A 1 213 ? 4.082 -21.766 -23.719 1 83.5 213 ARG A N 1
ATOM 1749 C CA . ARG A 1 213 ? 3.404 -20.641 -24.359 1 83.5 213 ARG A CA 1
ATOM 1750 C C . ARG A 1 213 ? 2.801 -21.062 -25.703 1 83.5 213 ARG A C 1
ATOM 1752 O O . ARG A 1 213 ? 1.834 -20.453 -26.172 1 83.5 213 ARG A O 1
ATOM 1759 N N . GLN A 1 214 ? 3.383 -22.141 -26.266 1 91.19 214 GLN A N 1
ATOM 1760 C CA . GLN A 1 214 ? 3.074 -22.344 -27.672 1 91.19 214 GLN A CA 1
ATOM 1761 C C . GLN A 1 214 ? 2.641 -23.797 -27.922 1 91.19 214 GLN A C 1
ATOM 1763 O O . GLN A 1 214 ? 2.291 -24.156 -29.047 1 91.19 214 GLN A O 1
ATOM 1768 N N . TYR A 1 215 ? 2.6 -24.672 -26.953 1 90.88 215 TYR A N 1
ATOM 1769 C CA . TYR A 1 215 ? 2.434 -26.109 -27.141 1 90.88 215 TYR A CA 1
ATOM 1770 C C . TYR A 1 215 ? 1.07 -26.422 -27.734 1 90.88 215 TYR A C 1
ATOM 1772 O O . TYR A 1 215 ? 0.875 -27.5 -28.297 1 90.88 215 TYR A O 1
ATOM 1780 N N . LYS A 1 216 ? 0.104 -25.547 -27.562 1 89.81 216 LYS A N 1
ATOM 1781 C CA . LYS A 1 216 ? -1.218 -25.828 -28.125 1 89.81 216 LYS A CA 1
ATOM 1782 C C . LYS A 1 216 ? -1.198 -25.766 -29.641 1 89.81 216 LYS A C 1
ATOM 1784 O O . LYS A 1 216 ? -1.854 -26.562 -30.312 1 89.81 216 LYS A O 1
ATOM 1789 N N . GLU A 1 217 ? -0.38 -24.891 -30.172 1 90.94 217 GLU A N 1
ATOM 1790 C CA . GLU A 1 217 ? -0.345 -24.641 -31.609 1 90.94 217 GLU A CA 1
ATOM 1791 C C . GLU A 1 217 ? 0.801 -25.391 -32.281 1 90.94 217 GLU A C 1
ATOM 1793 O O . GLU A 1 217 ? 0.682 -25.828 -33.438 1 90.94 217 GLU A O 1
ATOM 1798 N N . HIS A 1 218 ? 1.85 -25.516 -31.594 1 93.62 218 HIS A N 1
ATOM 1799 C CA . HIS A 1 218 ? 3.051 -26.094 -32.188 1 93.62 218 HIS A CA 1
ATOM 1800 C C . HIS A 1 218 ? 3.523 -27.312 -31.422 1 93.62 218 HIS A C 1
ATOM 1802 O O . HIS A 1 218 ? 4.004 -27.203 -30.281 1 93.62 218 HIS A O 1
ATOM 1808 N N . ARG A 1 219 ? 3.494 -28.469 -32.094 1 93.75 219 ARG A N 1
ATOM 1809 C CA . ARG A 1 219 ? 3.818 -29.688 -31.375 1 93.75 219 ARG A CA 1
ATOM 1810 C C . ARG A 1 219 ? 5.031 -30.391 -32 1 93.75 219 ARG A C 1
ATOM 1812 O O . ARG A 1 219 ? 5.375 -31.5 -31.609 1 93.75 219 ARG A O 1
ATOM 1819 N N . ASN A 1 220 ? 5.723 -29.672 -32.906 1 94.88 220 ASN A N 1
ATOM 1820 C CA . ASN A 1 220 ? 6.922 -30.203 -33.531 1 94.88 220 ASN A CA 1
ATOM 1821 C C . ASN A 1 220 ? 8.188 -29.594 -32.938 1 94.88 220 ASN A C 1
ATOM 1823 O O . ASN A 1 220 ? 8.266 -28.375 -32.75 1 94.88 220 ASN A O 1
ATOM 1827 N N . VAL A 1 221 ? 9.18 -30.453 -32.719 1 96.62 221 VAL A N 1
ATOM 1828 C CA . VAL A 1 221 ? 10.445 -30.031 -32.125 1 96.62 221 VAL A CA 1
ATOM 1829 C C . VAL A 1 221 ? 11.117 -28.984 -33 1 96.62 221 VAL A C 1
ATOM 1831 O O . VAL A 1 221 ? 11.758 -28.062 -32.531 1 96.62 221 VAL A O 1
ATOM 1834 N N . GLN A 1 222 ? 10.906 -29.078 -34.281 1 96.94 222 GLN A N 1
ATOM 1835 C CA . GLN A 1 222 ? 11.531 -28.188 -35.25 1 96.94 222 GLN A CA 1
ATOM 1836 C C . GLN A 1 222 ? 11.133 -26.734 -35 1 96.94 222 GLN A C 1
ATOM 1838 O O . GLN A 1 222 ? 11.961 -25.828 -35.094 1 96.94 222 GLN A O 1
ATOM 1843 N N . TYR A 1 223 ? 9.938 -26.531 -34.75 1 96.88 223 TYR A N 1
ATOM 1844 C CA . TYR A 1 223 ? 9.453 -25.172 -34.469 1 96.88 223 TYR A CA 1
ATOM 1845 C C . TYR A 1 223 ? 10.234 -24.531 -33.344 1 96.88 223 TYR A C 1
ATOM 1847 O O . TYR A 1 223 ? 10.688 -23.391 -33.469 1 96.88 223 TYR A O 1
ATOM 1855 N N . TYR A 1 224 ? 10.398 -25.25 -32.281 1 96.5 224 TYR A N 1
ATOM 1856 C CA . TYR A 1 224 ? 11.062 -24.734 -31.078 1 96.5 224 TYR A CA 1
ATOM 1857 C C . TYR A 1 224 ? 12.555 -24.547 -31.328 1 96.5 224 TYR A C 1
ATOM 1859 O O . TYR A 1 224 ? 13.156 -23.578 -30.844 1 96.5 224 TYR A O 1
ATOM 1867 N N . ALA A 1 225 ? 13.125 -25.453 -32 1 96.94 225 ALA A N 1
ATOM 1868 C CA . ALA A 1 225 ? 14.523 -25.312 -32.375 1 96.94 225 ALA A CA 1
ATOM 1869 C C . ALA A 1 225 ? 14.75 -24.047 -33.219 1 96.94 225 ALA A C 1
ATOM 1871 O O . ALA A 1 225 ? 15.703 -23.297 -32.969 1 96.94 225 ALA A O 1
ATOM 1872 N N . ASP A 1 226 ? 13.859 -23.797 -34.125 1 97.12 226 ASP A N 1
ATOM 1873 C CA . ASP A 1 226 ? 13.945 -22.594 -34.969 1 97.12 226 ASP A CA 1
ATOM 1874 C C . ASP A 1 226 ? 13.82 -21.328 -34.125 1 97.12 226 ASP A C 1
ATOM 1876 O O . ASP A 1 226 ? 14.602 -20.391 -34.312 1 97.12 226 ASP A O 1
ATOM 1880 N N . GLU A 1 227 ? 12.875 -21.328 -33.25 1 95.5 227 GLU A N 1
ATOM 1881 C CA . GLU A 1 227 ? 12.633 -20.156 -32.438 1 95.5 227 GLU A CA 1
ATOM 1882 C C . GLU A 1 227 ? 13.836 -19.859 -31.531 1 95.5 227 GLU A C 1
ATOM 1884 O O . GLU A 1 227 ? 14.102 -18.703 -31.203 1 95.5 227 GLU A O 1
ATOM 1889 N N . LEU A 1 228 ? 14.531 -20.906 -31.141 1 95.12 228 LEU A N 1
ATOM 1890 C CA . LEU A 1 228 ? 15.648 -20.766 -30.203 1 95.12 228 LEU A CA 1
ATOM 1891 C C . LEU A 1 228 ? 16.969 -20.719 -30.969 1 95.12 228 LEU A C 1
ATOM 1893 O O . LEU A 1 228 ? 18.031 -20.625 -30.344 1 95.12 228 LEU A O 1
ATOM 1897 N N . CYS A 1 229 ? 16.922 -20.828 -32.25 1 96.19 229 CYS A N 1
ATOM 1898 C CA . CYS A 1 229 ? 18.062 -20.719 -33.156 1 96.19 229 CYS A CA 1
ATOM 1899 C C . CYS A 1 229 ? 19.094 -21.797 -32.875 1 96.19 229 CYS A C 1
ATOM 1901 O O . CYS A 1 229 ? 20.281 -21.5 -32.719 1 96.19 229 CYS A O 1
ATOM 1903 N N . VAL A 1 230 ? 18.656 -23.047 -32.719 1 96.81 230 VAL A N 1
ATOM 1904 C CA . VAL A 1 230 ? 19.5 -24.219 -32.562 1 96.81 230 VAL A CA 1
ATOM 1905 C C . VAL A 1 230 ? 18.984 -25.344 -33.438 1 96.81 230 VAL A C 1
ATOM 1907 O O . VAL A 1 230 ? 17.891 -25.25 -34 1 96.81 230 VAL A O 1
ATOM 1910 N N . SER A 1 231 ? 19.766 -26.328 -33.594 1 96.38 231 SER A N 1
ATOM 1911 C CA . SER A 1 231 ? 19.297 -27.484 -34.344 1 96.38 231 SER A CA 1
ATOM 1912 C C . SER A 1 231 ? 18.391 -28.359 -33.5 1 96.38 231 SER A C 1
ATOM 1914 O O . SER A 1 231 ? 18.531 -28.422 -32.25 1 96.38 231 SER A O 1
ATOM 1916 N N . PRO A 1 232 ? 17.453 -29.047 -34.156 1 96.44 232 PRO A N 1
ATOM 1917 C CA . PRO A 1 232 ? 16.578 -29.969 -33.406 1 96.44 232 PRO A CA 1
ATOM 1918 C C . PRO A 1 232 ? 17.359 -31.031 -32.656 1 96.44 232 PRO A C 1
ATOM 1920 O O . PRO A 1 232 ? 16.984 -31.406 -31.531 1 96.44 232 PRO A O 1
ATOM 1923 N N . LYS A 1 233 ? 18.422 -31.453 -33.25 1 96.06 233 LYS A N 1
ATOM 1924 C CA . LYS A 1 233 ? 19.25 -32.469 -32.594 1 96.06 233 LYS A CA 1
ATOM 1925 C C . LYS A 1 233 ? 19.891 -31.906 -31.328 1 96.06 233 LYS A C 1
ATOM 1927 O O . LYS A 1 233 ? 19.859 -32.531 -30.281 1 96.06 233 LYS A O 1
ATOM 1932 N N . HIS A 1 234 ? 20.469 -30.766 -31.453 1 95.75 234 HIS A N 1
ATOM 1933 C CA . HIS A 1 234 ? 21.109 -30.125 -30.312 1 95.75 234 HIS A CA 1
ATOM 1934 C C . HIS A 1 234 ? 20.094 -29.828 -29.203 1 95.75 234 HIS A C 1
ATOM 1936 O O . HIS A 1 234 ? 20.375 -30.062 -28.031 1 95.75 234 HIS A O 1
ATOM 1942 N N . LEU A 1 235 ? 18.984 -29.344 -29.562 1 96.12 235 LEU A N 1
ATOM 1943 C CA . LEU A 1 235 ? 17.938 -29.047 -28.594 1 96.12 235 LEU A CA 1
ATOM 1944 C C . LEU A 1 235 ? 17.531 -30.328 -27.844 1 96.12 235 LEU A C 1
ATOM 1946 O O . LEU A 1 235 ? 17.516 -30.344 -26.609 1 96.12 235 LEU A O 1
ATOM 1950 N N . THR A 1 236 ? 17.266 -31.344 -28.578 1 94.94 236 THR A N 1
ATOM 1951 C CA . THR A 1 236 ? 16.797 -32.594 -28.016 1 94.94 236 THR A CA 1
ATOM 1952 C C . THR A 1 236 ? 17.828 -33.219 -27.078 1 94.94 236 THR A C 1
ATOM 1954 O O . THR A 1 236 ? 17.484 -33.656 -25.984 1 94.94 236 THR A O 1
ATOM 1957 N N . GLU A 1 237 ? 19.094 -33.125 -27.438 1 93.69 237 GLU A N 1
ATOM 1958 C CA . GLU A 1 237 ? 20.156 -33.688 -26.609 1 93.69 237 GLU A CA 1
ATOM 1959 C C . GLU A 1 237 ? 20.359 -32.875 -25.344 1 93.69 237 GLU A C 1
ATOM 1961 O O . GLU A 1 237 ? 20.531 -33.438 -24.25 1 93.69 237 GLU A O 1
ATOM 1966 N N . THR A 1 238 ? 20.344 -31.672 -25.547 1 93.88 238 THR A N 1
ATOM 1967 C CA . THR A 1 238 ? 20.562 -30.766 -24.422 1 93.88 238 THR A CA 1
ATOM 1968 C C . TH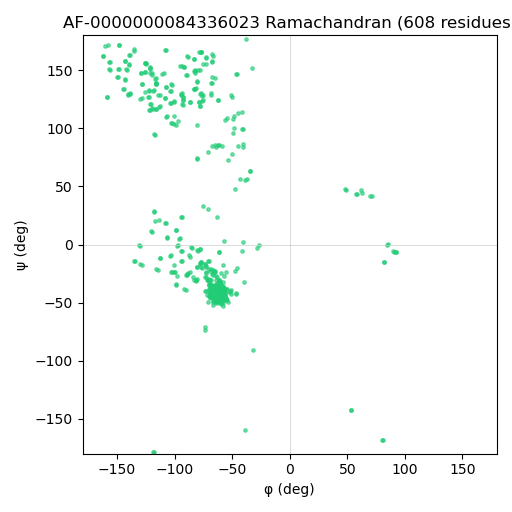R A 1 238 ? 19.438 -30.922 -23.391 1 93.88 238 THR A C 1
ATOM 1970 O O . THR A 1 238 ? 19.703 -31 -22.188 1 93.88 238 THR A O 1
ATOM 1973 N N . ILE A 1 239 ? 18.203 -30.953 -23.875 1 92.38 239 ILE A N 1
ATOM 1974 C CA . ILE A 1 239 ? 17.047 -31.094 -22.984 1 92.38 239 ILE A CA 1
ATOM 1975 C C . ILE A 1 239 ? 17.078 -32.438 -22.281 1 92.38 239 ILE A C 1
ATOM 1977 O O . ILE A 1 239 ?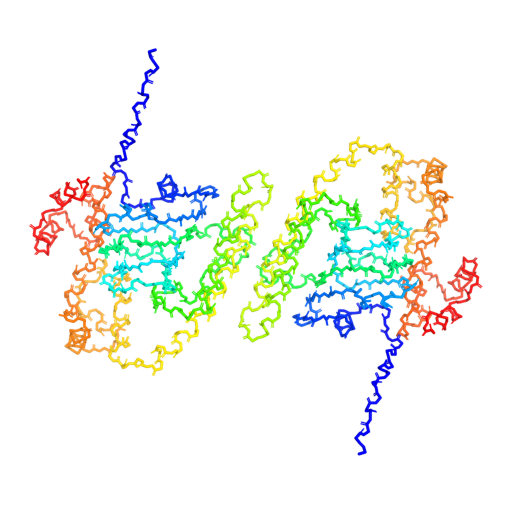 16.844 -32.531 -21.062 1 92.38 239 ILE A O 1
ATOM 1981 N N . LYS A 1 240 ? 17.438 -33.438 -22.969 1 92.94 240 LYS A N 1
ATOM 1982 C CA . LYS A 1 240 ? 17.531 -34.781 -22.391 1 92.94 240 LYS A CA 1
ATOM 1983 C C . LYS A 1 240 ? 18.594 -34.844 -21.297 1 92.94 240 LYS A C 1
ATOM 1985 O O . LYS A 1 240 ? 18.375 -35.438 -20.234 1 92.94 240 LYS A O 1
ATOM 1990 N N . GLU A 1 241 ? 19.641 -34.25 -21.562 1 91.06 241 GLU A N 1
ATOM 1991 C CA . GLU A 1 241 ? 20.719 -34.219 -20.578 1 91.06 241 GLU A CA 1
ATOM 1992 C C . GLU A 1 241 ? 20.297 -33.438 -19.328 1 91.06 241 GLU A C 1
ATOM 1994 O O . GLU A 1 241 ? 20.656 -33.844 -18.203 1 91.06 241 GLU A O 1
ATOM 1999 N N . ALA A 1 242 ? 19.594 -32.438 -19.562 1 85.31 242 ALA A N 1
ATOM 2000 C CA . ALA A 1 242 ? 19.25 -31.547 -18.469 1 85.31 242 ALA A CA 1
ATOM 2001 C C . ALA A 1 242 ? 18.078 -32.094 -17.656 1 85.31 242 ALA A C 1
ATOM 2003 O O . ALA A 1 242 ? 18 -31.875 -16.453 1 85.31 242 ALA A O 1
ATOM 2004 N N . THR A 1 243 ? 17.109 -32.906 -18.297 1 85.62 243 THR A N 1
ATOM 2005 C CA . THR A 1 243 ? 15.867 -33.188 -17.609 1 85.62 243 THR A CA 1
ATOM 2006 C C . THR A 1 243 ? 15.586 -34.688 -17.625 1 85.62 243 THR A C 1
ATOM 2008 O O . THR A 1 243 ? 14.703 -35.188 -16.906 1 85.62 243 THR A O 1
ATOM 2011 N N . GLY A 1 244 ? 16.281 -35.438 -18.531 1 88.62 244 GLY A N 1
ATOM 2012 C CA . GLY A 1 244 ? 16.047 -36.875 -18.672 1 88.62 244 GLY A CA 1
ATOM 2013 C C . GLY A 1 244 ? 15.008 -37.188 -19.734 1 88.62 244 GLY A C 1
ATOM 2014 O O . GLY A 1 244 ? 14.836 -38.344 -20.109 1 88.62 244 GLY A O 1
ATOM 2015 N N . LYS A 1 245 ? 14.383 -36.188 -20.281 1 91 245 LYS A N 1
ATOM 2016 C CA . LYS A 1 245 ? 13.383 -36.344 -21.328 1 91 245 LYS A CA 1
ATOM 2017 C C . LYS A 1 245 ? 13.781 -35.594 -22.594 1 91 245 LYS A C 1
ATOM 2019 O O . LYS A 1 245 ? 14.453 -34.562 -22.516 1 91 245 LYS A O 1
ATOM 2024 N N . THR A 1 246 ? 13.344 -36.062 -23.688 1 93 246 THR A N 1
ATOM 2025 C CA . THR A 1 246 ? 13.617 -35.375 -24.938 1 93 246 THR A CA 1
ATOM 2026 C C . THR A 1 246 ? 12.711 -34.156 -25.109 1 93 246 THR A C 1
ATOM 2028 O O . THR A 1 246 ? 11.719 -34 -24.375 1 93 246 THR A O 1
ATOM 2031 N N . ALA A 1 247 ? 13.078 -33.312 -26.062 1 94.19 247 ALA A N 1
ATOM 2032 C CA . ALA A 1 247 ? 12.258 -32.156 -26.391 1 94.19 247 ALA A CA 1
ATOM 2033 C C . ALA A 1 247 ? 10.852 -32.594 -26.797 1 94.19 247 ALA A C 1
ATOM 2035 O O . ALA A 1 247 ? 9.867 -31.984 -26.375 1 94.19 247 ALA A O 1
ATOM 2036 N N . GLY A 1 248 ? 10.789 -33.594 -27.609 1 94.38 248 GLY A N 1
ATOM 2037 C CA . GLY A 1 248 ? 9.5 -34.094 -28.047 1 94.38 248 GLY A CA 1
ATOM 2038 C C . GLY A 1 248 ? 8.625 -34.594 -26.906 1 94.38 248 GLY A C 1
ATOM 2039 O O . GLY A 1 248 ? 7.434 -34.281 -26.859 1 94.38 248 GLY A O 1
ATOM 2040 N N . GLU A 1 249 ? 9.227 -35.344 -26.031 1 93.38 249 GLU A N 1
ATOM 2041 C CA . GLU A 1 249 ? 8.508 -35.812 -24.859 1 93.38 249 GLU A CA 1
ATOM 2042 C C . GLU A 1 249 ? 7.992 -34.656 -24.016 1 93.38 249 GLU A C 1
ATOM 2044 O O . GLU A 1 249 ? 6.875 -34.719 -23.484 1 93.38 249 GLU A O 1
ATOM 2049 N N . TRP A 1 250 ? 8.758 -33.625 -23.891 1 92.31 250 TRP A N 1
ATOM 2050 C CA . TRP A 1 250 ? 8.375 -32.438 -23.125 1 92.31 250 TRP A CA 1
ATOM 2051 C C . TRP A 1 250 ? 7.148 -31.781 -23.734 1 92.31 250 TRP A C 1
ATOM 2053 O O . TRP A 1 250 ? 6.23 -31.375 -23.016 1 92.31 250 TRP A O 1
ATOM 2063 N N . ILE A 1 251 ? 7.172 -31.641 -24.969 1 94.69 251 ILE A N 1
ATOM 2064 C CA . ILE A 1 251 ? 6.051 -31.031 -25.672 1 94.69 251 ILE A CA 1
ATOM 2065 C C . ILE A 1 251 ? 4.793 -31.859 -25.469 1 94.69 251 ILE A C 1
ATOM 2067 O O . ILE A 1 251 ? 3.732 -31.328 -25.125 1 94.69 251 ILE A O 1
ATOM 2071 N N . ASP A 1 252 ? 4.969 -33.156 -25.625 1 94.75 252 ASP A N 1
ATOM 2072 C CA . ASP A 1 252 ? 3.846 -34.062 -25.406 1 94.75 252 ASP A CA 1
ATOM 2073 C C . ASP A 1 252 ? 3.316 -33.969 -23.984 1 94.75 252 ASP A C 1
ATOM 2075 O O . ASP A 1 252 ? 2.105 -33.906 -23.766 1 94.75 252 ASP A O 1
ATOM 2079 N N . ASP A 1 253 ? 4.23 -33.938 -23.094 1 94 253 ASP A N 1
ATOM 2080 C CA . ASP A 1 253 ? 3.857 -33.844 -21.688 1 94 253 ASP A CA 1
ATOM 2081 C C . ASP A 1 253 ? 3.082 -32.562 -21.406 1 94 253 ASP A C 1
ATOM 2083 O O . ASP A 1 253 ? 2.148 -32.562 -20.609 1 94 253 ASP A O 1
ATOM 2087 N N . ALA A 1 254 ? 3.498 -31.469 -22.016 1 93.12 254 ALA A N 1
ATOM 2088 C CA . ALA A 1 254 ? 2.812 -30.203 -21.844 1 93.12 254 ALA A CA 1
ATOM 2089 C C . ALA A 1 254 ? 1.381 -30.266 -22.359 1 93.12 254 ALA A C 1
ATOM 2091 O O . ALA A 1 254 ? 0.452 -29.781 -21.703 1 93.12 254 ALA A O 1
ATOM 2092 N N . VAL A 1 255 ? 1.205 -30.828 -23.484 1 94.06 255 VAL A N 1
ATOM 2093 C CA . VAL A 1 255 ? -0.112 -30.984 -24.094 1 94.06 255 VAL A CA 1
ATOM 2094 C C . VAL A 1 255 ? -1.001 -31.844 -23.188 1 94.06 255 VAL A C 1
ATOM 2096 O O . VAL A 1 255 ? -2.15 -31.484 -22.922 1 94.06 255 VAL A O 1
ATOM 2099 N N . VAL A 1 256 ? -0.428 -32.906 -22.75 1 93.88 256 VAL A N 1
ATOM 2100 C CA . VAL A 1 256 ? -1.173 -33.844 -21.906 1 93.88 256 VAL A CA 1
ATOM 2101 C C . VAL A 1 256 ? -1.56 -33.156 -20.609 1 93.88 256 VAL A C 1
ATOM 2103 O O . VAL A 1 256 ? -2.672 -33.344 -20.109 1 93.88 256 VAL A O 1
ATOM 2106 N N . LEU A 1 257 ? -0.639 -32.469 -20.094 1 91.25 257 LEU A N 1
ATOM 2107 C CA . LEU A 1 257 ? -0.895 -31.75 -18.844 1 91.25 257 LEU A CA 1
ATOM 2108 C C . LEU A 1 257 ? -2.082 -30.812 -18.984 1 91.25 257 LEU A C 1
ATOM 2110 O O . LEU A 1 257 ? -2.977 -30.797 -18.141 1 91.25 257 LEU A O 1
ATOM 2114 N N . GLU A 1 258 ? -2.109 -30.062 -20 1 90.75 258 GLU A N 1
ATOM 2115 C CA . GLU A 1 258 ? -3.232 -29.172 -20.281 1 90.75 258 GLU A CA 1
ATOM 2116 C C . GLU A 1 258 ? -4.535 -29.953 -20.422 1 90.75 258 GLU A C 1
ATOM 2118 O O . GLU A 1 258 ? -5.566 -29.547 -19.891 1 90.75 258 GLU A O 1
ATOM 2123 N N . ALA A 1 259 ? -4.441 -30.984 -21.094 1 91.94 259 ALA A N 1
ATOM 2124 C CA . ALA A 1 259 ? -5.613 -31.828 -21.281 1 91.94 259 ALA A CA 1
ATOM 2125 C C . ALA A 1 259 ? -6.148 -32.312 -19.938 1 91.94 259 ALA A C 1
ATOM 2127 O O . ALA A 1 259 ? -7.355 -32.312 -19.703 1 91.94 259 ALA A O 1
ATOM 2128 N N . LYS A 1 260 ? -5.242 -32.781 -19.172 1 88.69 260 LYS A N 1
ATOM 2129 C CA . LYS A 1 260 ? -5.625 -33.312 -17.859 1 88.69 260 LYS A CA 1
ATOM 2130 C C . LYS A 1 260 ? -6.344 -32.219 -17.047 1 88.69 260 LYS A C 1
ATOM 2132 O O . LYS A 1 260 ? -7.34 -32.531 -16.375 1 88.69 260 LYS A O 1
ATOM 2137 N N . VAL A 1 261 ? -5.879 -31.062 -17.047 1 85.62 261 VAL A N 1
ATOM 2138 C CA . VAL A 1 261 ? -6.473 -29.953 -16.312 1 85.62 261 VAL A CA 1
ATOM 2139 C C . VAL A 1 261 ? -7.883 -29.688 -16.828 1 85.62 261 VAL A C 1
ATOM 2141 O O . VAL A 1 261 ? -8.828 -29.578 -16.047 1 85.62 261 VAL A O 1
ATOM 2144 N N . LEU A 1 262 ? -8.023 -29.609 -18.109 1 86.38 262 LEU A N 1
ATOM 2145 C CA . LEU A 1 262 ? -9.312 -29.312 -18.734 1 86.38 262 LEU A CA 1
ATOM 2146 C C . LEU A 1 262 ? -10.312 -30.438 -18.484 1 86.38 262 LEU A C 1
ATOM 2148 O O . LEU A 1 262 ? -11.5 -30.188 -18.281 1 86.38 262 LEU A O 1
ATOM 2152 N N . LEU A 1 263 ? -9.812 -31.609 -18.469 1 88.38 263 LEU A N 1
ATOM 2153 C CA . LEU A 1 263 ? -10.68 -32.781 -18.328 1 88.38 263 LEU A CA 1
ATOM 2154 C C . LEU A 1 263 ? -11.219 -32.906 -16.906 1 88.38 263 LEU A C 1
ATOM 2156 O O . LEU A 1 263 ? -12.188 -33.625 -16.672 1 88.38 263 LEU A O 1
ATOM 2160 N N . ARG A 1 264 ? -10.602 -32.281 -16.062 1 80.19 264 ARG A N 1
ATOM 2161 C CA . ARG A 1 264 ? -11.062 -32.344 -14.68 1 80.19 264 ARG A CA 1
ATOM 2162 C C . ARG A 1 264 ? -12.359 -31.547 -14.508 1 80.19 264 ARG A C 1
ATOM 2164 O O . ARG A 1 264 ? -13.117 -31.797 -13.57 1 80.19 264 ARG A O 1
ATOM 2171 N N . SER A 1 265 ? -12.453 -30.562 -15.305 1 73.5 265 SER A N 1
ATOM 2172 C CA . SER A 1 265 ? -13.703 -29.828 -15.273 1 73.5 265 SER A CA 1
ATOM 2173 C C . SER A 1 265 ? -14.82 -30.594 -15.969 1 73.5 265 SER A C 1
ATOM 2175 O O . SER A 1 265 ? -14.672 -31.016 -17.109 1 73.5 265 SER A O 1
ATOM 2177 N N . HIS A 1 266 ? -15.898 -30.734 -15.312 1 70.38 266 HIS A N 1
ATOM 2178 C CA . HIS A 1 266 ? -17.016 -31.453 -15.914 1 70.38 266 HIS A CA 1
ATOM 2179 C C . HIS A 1 266 ? -17.875 -30.531 -16.766 1 70.38 266 HIS A C 1
ATOM 2181 O O . HIS A 1 266 ? -18.828 -30.969 -17.422 1 70.38 266 HIS A O 1
ATOM 2187 N N . GLU A 1 267 ? -17.5 -29.422 -16.75 1 75.44 267 GLU A N 1
ATOM 2188 C CA . GLU A 1 267 ? -18.297 -28.453 -17.5 1 75.44 267 GLU A CA 1
ATOM 2189 C C . GLU A 1 267 ? -17.844 -28.375 -18.953 1 75.44 267 GLU A C 1
ATOM 2191 O O . GLU A 1 267 ? -18.547 -27.812 -19.797 1 75.44 267 GLU A O 1
ATOM 2196 N N . VAL A 1 268 ? -16.75 -29.031 -19.203 1 84.69 268 VAL A N 1
ATOM 2197 C CA . VAL A 1 268 ? -16.234 -28.953 -20.562 1 84.69 268 VAL A CA 1
ATOM 2198 C C . VAL A 1 268 ? -16.312 -30.344 -21.219 1 84.69 268 VAL A C 1
ATOM 2200 O O . VAL A 1 268 ? -15.867 -31.328 -20.641 1 84.69 268 VAL A O 1
ATOM 2203 N N . SER A 1 269 ? -16.891 -30.391 -22.391 1 91.94 269 SER A N 1
ATOM 2204 C CA . SER A 1 269 ? -16.969 -31.656 -23.109 1 91.94 269 SER A CA 1
ATOM 2205 C C . SER A 1 269 ? -15.602 -32.062 -23.672 1 91.94 269 SER A C 1
ATOM 2207 O O . SER A 1 269 ? -14.695 -31.234 -23.766 1 91.94 269 SER A O 1
ATOM 2209 N N . ILE A 1 270 ? -15.469 -33.344 -23.984 1 94.12 270 ILE A N 1
ATOM 2210 C CA . ILE A 1 270 ? -14.227 -33.844 -24.562 1 94.12 270 ILE A CA 1
ATOM 2211 C C . ILE A 1 270 ? -13.953 -33.156 -25.906 1 94.12 270 ILE A C 1
ATOM 2213 O O . ILE A 1 270 ? -12.805 -32.844 -26.219 1 94.12 270 ILE A O 1
ATOM 2217 N N . ALA A 1 271 ? -15.055 -32.906 -26.609 1 94.69 271 ALA A N 1
ATOM 2218 C CA . ALA A 1 271 ? -14.93 -32.188 -27.891 1 94.69 271 ALA A CA 1
ATOM 2219 C C . ALA A 1 271 ? -14.375 -30.781 -27.672 1 94.69 271 ALA A C 1
ATOM 2221 O O . ALA A 1 271 ? -13.539 -30.328 -28.453 1 94.69 271 ALA A O 1
ATOM 2222 N N . GLN A 1 272 ? -14.852 -30.188 -26.688 1 93.81 272 GLN A N 1
ATOM 2223 C CA . GLN A 1 272 ? -14.383 -28.844 -26.375 1 93.81 272 GLN A CA 1
ATOM 2224 C C . GLN A 1 272 ? -12.922 -28.844 -25.938 1 93.81 272 GLN A C 1
ATOM 2226 O O . GLN A 1 272 ? -12.164 -27.922 -26.266 1 93.81 272 GLN A O 1
ATOM 2231 N N . VAL A 1 273 ? -12.562 -29.859 -25.203 1 94.56 273 VAL A N 1
ATOM 2232 C CA . VAL A 1 273 ? -11.164 -30 -24.797 1 94.56 273 VAL A CA 1
ATOM 2233 C C . VAL A 1 273 ? -10.281 -30.125 -26.031 1 94.56 273 VAL A C 1
ATOM 2235 O O . VAL A 1 273 ? -9.258 -29.438 -26.156 1 94.56 273 VAL A O 1
ATOM 2238 N N . ALA A 1 274 ? -10.664 -30.953 -26.953 1 95.38 274 ALA A N 1
ATOM 2239 C CA . ALA A 1 274 ? -9.922 -31.141 -28.203 1 95.38 274 ALA A CA 1
ATOM 2240 C C . ALA A 1 274 ? -9.766 -29.812 -28.938 1 95.38 274 ALA A C 1
ATOM 2242 O O . ALA A 1 274 ? -8.68 -29.5 -29.422 1 95.38 274 ALA A O 1
ATOM 2243 N N . ASP A 1 275 ? -10.859 -29.094 -28.969 1 94.19 275 ASP A N 1
ATOM 2244 C CA . ASP A 1 275 ? -10.859 -27.812 -29.656 1 94.19 275 ASP A CA 1
ATOM 2245 C C . ASP A 1 275 ? -9.945 -26.812 -28.953 1 94.19 275 ASP A C 1
ATOM 2247 O O . ASP A 1 275 ? -9.172 -26.109 -29.609 1 94.19 275 ASP A O 1
ATOM 2251 N N . GLU A 1 276 ? -10.008 -26.812 -27.672 1 90.81 276 GLU A N 1
ATOM 2252 C CA . GLU A 1 276 ? -9.242 -25.859 -26.875 1 90.81 276 GLU A CA 1
ATOM 2253 C C . GLU A 1 276 ? -7.738 -26.094 -27.031 1 90.81 276 GLU A C 1
ATOM 2255 O O . GLU A 1 276 ? -6.953 -25.141 -27 1 90.81 276 GLU A O 1
ATOM 2260 N N . ILE A 1 277 ? -7.406 -27.359 -27.172 1 93.5 277 ILE A N 1
ATOM 2261 C CA . ILE A 1 277 ? -5.988 -27.688 -27.281 1 93.5 277 ILE A CA 1
ATOM 2262 C C . ILE A 1 277 ? -5.59 -27.797 -28.75 1 93.5 277 ILE A C 1
ATOM 2264 O O . ILE A 1 277 ? -4.477 -28.219 -29.062 1 93.5 277 ILE A O 1
ATOM 2268 N N . HIS A 1 278 ? -6.5 -27.484 -29.688 1 94.62 278 HIS A N 1
ATOM 2269 C CA . HIS A 1 278 ? -6.297 -27.312 -31.125 1 94.62 278 HIS A CA 1
ATOM 2270 C C . HIS A 1 278 ? -6 -28.641 -31.797 1 94.62 278 HIS A C 1
ATOM 2272 O O . HIS A 1 278 ? -5.078 -28.734 -32.625 1 94.62 278 HIS A O 1
ATOM 2278 N N . PHE A 1 279 ? -6.652 -29.641 -31.453 1 95.62 279 PHE A N 1
ATOM 2279 C CA . PHE A 1 279 ? -6.684 -30.859 -32.25 1 95.62 279 PHE A CA 1
ATOM 2280 C C . PHE A 1 279 ? -7.707 -30.75 -33.375 1 95.62 279 PHE A C 1
ATOM 2282 O O . PHE A 1 279 ? -8.711 -30.047 -33.25 1 95.62 279 PHE A O 1
ATOM 2289 N N . PRO A 1 280 ? -7.441 -31.422 -34.438 1 94.25 280 PRO A N 1
ATOM 2290 C CA . PRO A 1 280 ? -8.383 -31.328 -35.562 1 94.25 280 PRO A CA 1
ATOM 2291 C C . PRO A 1 280 ? -9.766 -31.875 -35.219 1 94.25 280 PRO A C 1
ATOM 2293 O O . PRO A 1 280 ? -10.766 -31.406 -35.75 1 94.25 280 PRO A O 1
ATOM 2296 N N . ASP A 1 281 ? -9.867 -32.906 -34.406 1 94.44 281 ASP A N 1
ATOM 2297 C CA . ASP A 1 281 ? -11.148 -33.469 -34 1 94.44 281 ASP A CA 1
ATOM 2298 C C . ASP A 1 281 ? -10.992 -34.312 -32.719 1 94.44 281 ASP A C 1
ATOM 2300 O O . ASP A 1 281 ? -9.875 -34.562 -32.25 1 94.44 281 ASP A O 1
ATOM 2304 N N . GLN A 1 282 ? -12.133 -34.688 -32.188 1 95.75 282 GLN A N 1
ATOM 2305 C CA . GLN A 1 282 ? -12.18 -35.406 -30.922 1 95.75 282 GLN A CA 1
ATOM 2306 C C . GLN A 1 282 ? -11.484 -36.781 -31.031 1 95.75 282 GLN A C 1
ATOM 2308 O O . GLN A 1 282 ? -10.828 -37.219 -30.094 1 95.75 282 GLN A O 1
ATOM 2313 N N . SER A 1 283 ? -11.656 -37.344 -32.125 1 96.25 283 SER A N 1
ATOM 2314 C CA . SER A 1 283 ? -11.047 -38.656 -32.344 1 96.25 283 SER A CA 1
ATOM 2315 C C . SER A 1 283 ? -9.523 -38.562 -32.312 1 96.25 283 SER A C 1
ATOM 2317 O O . SER A 1 283 ? -8.867 -39.375 -31.656 1 96.25 283 SER A O 1
ATOM 2319 N N . SER A 1 284 ? -8.953 -37.656 -33.031 1 96.5 284 SER A N 1
ATOM 2320 C CA . SER A 1 284 ? -7.504 -37.438 -33.062 1 96.5 284 SER A CA 1
ATOM 2321 C C . SER A 1 284 ? -6.973 -37.156 -31.641 1 96.5 284 SER A C 1
ATOM 2323 O O . SER A 1 284 ? -5.918 -37.688 -31.266 1 96.5 284 SER A O 1
ATOM 2325 N N . PHE A 1 285 ? -7.723 -36.406 -30.938 1 96.94 285 PHE A N 1
ATOM 2326 C CA . PHE A 1 285 ? -7.348 -36.062 -29.562 1 96.94 285 PHE A CA 1
ATOM 2327 C C . PHE A 1 285 ? -7.383 -37.312 -28.672 1 96.94 285 PHE A C 1
ATOM 2329 O O . PHE A 1 285 ? -6.449 -37.562 -27.922 1 96.94 285 PHE A O 1
ATOM 2336 N N . GLY A 1 286 ? -8.406 -38.031 -28.719 1 96.75 286 GLY A N 1
ATOM 2337 C CA . GLY A 1 286 ? -8.555 -39.219 -27.922 1 96.75 286 GLY A CA 1
ATOM 2338 C C . GLY A 1 286 ? -7.434 -40.219 -28.141 1 96.75 286 GLY A C 1
ATOM 2339 O O . GLY A 1 286 ? -6.898 -40.781 -27.172 1 96.75 286 GLY A O 1
ATOM 2340 N N . LYS A 1 287 ? -7.086 -40.469 -29.391 1 96.88 287 LYS A N 1
ATOM 2341 C CA . LYS A 1 287 ? -5.996 -41.375 -29.719 1 96.88 287 LYS A CA 1
ATOM 2342 C C . LYS A 1 287 ? -4.672 -40.906 -29.141 1 96.88 287 LYS A C 1
ATOM 2344 O O . LYS A 1 287 ? -3.91 -41.688 -28.578 1 96.88 287 LYS A O 1
ATOM 2349 N N . TYR A 1 288 ? -4.461 -39.656 -29.359 1 96 288 TYR A N 1
ATOM 2350 C CA . TYR A 1 288 ? -3.24 -39.031 -28.859 1 96 288 TYR A CA 1
ATOM 2351 C C . TYR A 1 288 ? -3.148 -39.188 -27.344 1 96 288 TYR A C 1
ATOM 2353 O O . TYR A 1 288 ? -2.125 -39.625 -26.812 1 96 288 TYR A O 1
ATOM 2361 N N . PHE A 1 289 ? -4.215 -38.781 -26.641 1 96.88 289 PHE A N 1
ATOM 2362 C CA . PHE A 1 289 ? -4.262 -38.812 -25.188 1 96.88 289 PHE A CA 1
ATOM 2363 C C . PHE A 1 289 ? -4.094 -40.219 -24.656 1 96.88 289 PHE A C 1
ATOM 2365 O O . PHE A 1 289 ? -3.33 -40.469 -23.719 1 96.88 289 PHE A O 1
ATOM 2372 N N . LYS A 1 290 ? -4.691 -41.156 -25.266 1 96.44 290 LYS A N 1
ATOM 2373 C CA . LYS A 1 290 ? -4.582 -42.531 -24.859 1 96.44 290 LYS A CA 1
ATOM 2374 C C . LYS A 1 290 ? -3.168 -43.062 -25.078 1 96.44 290 LYS A C 1
ATOM 2376 O O . LYS A 1 290 ? -2.639 -43.812 -24.25 1 96.44 290 LYS A O 1
ATOM 2381 N N . LYS A 1 291 ? -2.656 -42.781 -26.156 1 95.88 291 LYS A N 1
ATOM 2382 C CA . LYS A 1 291 ? -1.29 -43.188 -26.453 1 95.88 291 LYS A CA 1
ATOM 2383 C C . LYS A 1 291 ? -0.314 -42.688 -25.391 1 95.88 291 LYS A C 1
ATOM 2385 O O . LYS A 1 291 ? 0.593 -43.406 -24.984 1 95.88 291 LYS A O 1
ATOM 2390 N N . GLN A 1 292 ? -0.513 -41.469 -24.984 1 94.06 292 GLN A N 1
ATOM 2391 C CA . GLN A 1 292 ? 0.426 -40.844 -24.078 1 94.06 292 GLN A CA 1
ATOM 2392 C C . GLN A 1 292 ? 0.175 -41.25 -22.625 1 94.06 292 GLN A C 1
ATOM 2394 O O . GLN A 1 292 ? 1.107 -41.312 -21.828 1 94.06 292 GLN A O 1
ATOM 2399 N N . THR A 1 293 ? -1.061 -41.531 -22.188 1 93.75 293 THR A N 1
ATOM 2400 C CA . THR A 1 293 ? -1.38 -41.688 -20.781 1 93.75 293 THR A CA 1
ATOM 2401 C C . THR A 1 293 ? -1.814 -43.125 -20.484 1 93.75 293 THR A C 1
ATOM 2403 O O . THR A 1 293 ? -1.844 -43.562 -19.328 1 93.75 293 THR A O 1
ATOM 2406 N N . GLY A 1 294 ? -2.242 -43.781 -21.516 1 93.56 294 GLY A N 1
ATOM 2407 C CA . GLY A 1 294 ? -2.766 -45.125 -21.328 1 93.56 294 GLY A CA 1
ATOM 2408 C C . GLY A 1 294 ? -4.258 -45.156 -21.062 1 93.56 294 GLY A C 1
ATOM 2409 O O . GLY A 1 294 ? -4.867 -46.219 -21.031 1 93.56 294 GLY A O 1
ATOM 2410 N N . PHE A 1 295 ? -4.852 -44.031 -20.906 1 94.06 295 PHE A N 1
ATOM 2411 C CA . PHE A 1 295 ? -6.281 -43.906 -20.641 1 94.06 295 PHE A CA 1
ATOM 2412 C C . PHE A 1 295 ? -6.965 -43.062 -21.719 1 94.06 295 PHE A C 1
ATOM 2414 O O . PHE A 1 295 ? -6.359 -42.156 -22.281 1 94.06 295 PHE A O 1
ATOM 2421 N N . SER A 1 296 ? -8.227 -43.406 -21.984 1 95.44 296 SER A N 1
ATOM 2422 C CA . SER A 1 296 ? -9.031 -42.5 -22.797 1 95.44 296 SER A CA 1
ATOM 2423 C C . SER A 1 296 ? -9.422 -41.25 -22.016 1 95.44 296 SER A C 1
ATOM 2425 O O . SER A 1 296 ? -9.383 -41.25 -20.781 1 95.44 296 SER A O 1
ATOM 2427 N N . PRO A 1 297 ? -9.695 -40.156 -22.75 1 94.75 297 PRO A N 1
ATOM 2428 C CA . PRO A 1 297 ? -10.148 -38.969 -22.047 1 94.75 297 PRO A CA 1
ATOM 2429 C C . PRO A 1 297 ? -11.312 -39.219 -21.109 1 94.75 297 PRO A C 1
ATOM 2431 O O . PRO A 1 297 ? -11.328 -38.719 -19.969 1 94.75 297 PRO A O 1
ATOM 2434 N N . SER A 1 298 ? -12.25 -40 -21.484 1 92.81 298 SER A N 1
ATOM 2435 C CA . SER A 1 298 ? -13.406 -40.312 -20.672 1 92.81 298 SER A CA 1
ATOM 2436 C C . SER A 1 298 ? -13 -41.094 -19.422 1 92.81 298 SER A C 1
ATOM 2438 O O . SER A 1 298 ? -13.516 -40.844 -18.328 1 92.81 298 SER A O 1
ATOM 2440 N N . GLU A 1 299 ? -12.141 -42.062 -19.562 1 92.5 299 GLU A N 1
ATOM 2441 C CA . GLU A 1 299 ? -11.641 -42.844 -18.422 1 92.5 299 GLU A CA 1
ATOM 2442 C C . GLU A 1 299 ? -10.93 -41.969 -17.422 1 92.5 299 GLU A C 1
ATOM 2444 O O . GLU A 1 299 ? -11.102 -42.125 -16.203 1 92.5 299 GLU A O 1
ATOM 2449 N N . TYR A 1 300 ? -10.117 -41.094 -18 1 90.56 300 TYR A N 1
ATOM 2450 C CA . TYR A 1 300 ? -9.375 -40.188 -17.109 1 90.56 300 TYR A CA 1
ATOM 2451 C C . TYR A 1 300 ? -10.328 -39.312 -16.312 1 90.56 300 TYR A C 1
ATOM 2453 O O . TYR A 1 300 ? -10.117 -39.062 -15.125 1 90.56 300 TYR A O 1
ATOM 2461 N N . ARG A 1 301 ? -11.266 -38.688 -16.938 1 87.5 301 ARG A N 1
ATOM 2462 C CA . ARG A 1 301 ? -12.242 -37.844 -16.281 1 87.5 301 ARG A CA 1
ATOM 2463 C C . ARG A 1 301 ? -12.914 -38.531 -15.117 1 87.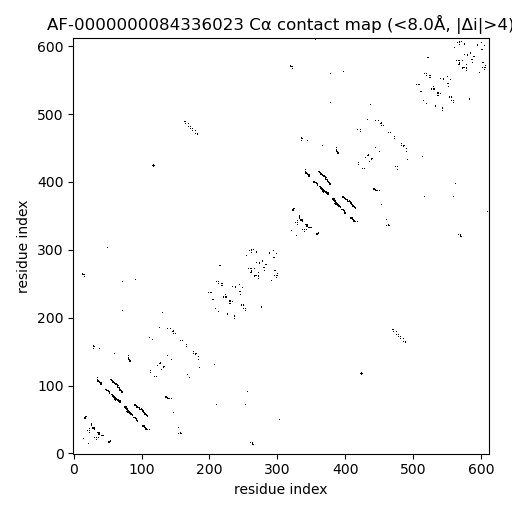5 301 ARG A C 1
ATOM 2465 O O . ARG A 1 301 ? -13.109 -37.969 -14.055 1 87.5 301 ARG A O 1
ATOM 2472 N N . VAL A 1 302 ? -13.211 -39.75 -15.242 1 82.12 302 VAL A N 1
ATOM 2473 C CA . VAL A 1 302 ? -13.852 -40.562 -14.195 1 82.12 302 VAL A CA 1
ATOM 2474 C C . VAL A 1 302 ? -12.875 -40.781 -13.047 1 82.12 302 VAL A C 1
ATOM 2476 O O . VAL A 1 302 ? -13.234 -40.688 -11.875 1 82.12 302 VAL A O 1
ATOM 2479 N N . LYS A 1 303 ? -11.672 -41.094 -13.359 1 78.19 303 LYS A N 1
ATOM 2480 C CA . LYS A 1 303 ? -10.641 -41.375 -12.367 1 78.19 303 LYS A CA 1
ATOM 2481 C C . LYS A 1 303 ? -10.289 -40.125 -11.57 1 78.19 303 LYS A C 1
ATOM 2483 O O . LYS A 1 303 ? -10.07 -40.188 -10.359 1 78.19 303 LYS A O 1
ATOM 2488 N N . ALA A 1 304 ? -10.156 -39.031 -12.258 1 70.69 304 ALA A N 1
ATOM 2489 C CA . ALA A 1 304 ? -9.727 -37.781 -11.641 1 70.69 304 ALA A CA 1
ATOM 2490 C C . ALA A 1 304 ? -10.828 -37.188 -10.773 1 70.69 304 ALA A C 1
ATOM 2492 O O . ALA A 1 304 ? -10.562 -36.375 -9.883 1 70.69 304 ALA A O 1
ATOM 2493 N N . SER A 1 305 ? -12.047 -37.438 -11.055 1 63.56 305 SER A N 1
ATOM 2494 C CA . SER A 1 305 ? -13.18 -36.969 -10.266 1 63.56 305 SER A CA 1
ATOM 2495 C C . SER A 1 305 ? -13.414 -37.844 -9.039 1 63.56 305 SER A C 1
ATOM 2497 O O . SER A 1 305 ? -14.164 -37.469 -8.141 1 63.56 305 SER A O 1
ATOM 2499 N N . SER A 1 306 ? -12.891 -39.094 -9.008 1 57.56 306 SER A N 1
ATOM 2500 C CA . SER A 1 306 ? -13.102 -40 -7.902 1 57.56 306 SER A CA 1
ATOM 2501 C C . SER A 1 306 ? -12.148 -39.719 -6.75 1 57.56 306 SER A C 1
ATOM 2503 O O . SER A 1 306 ? -11.016 -39.281 -6.969 1 57.56 306 SER A O 1
ATOM 2505 N N . MET B 1 1 ? 47.25 12.492 25.906 1 25.34 1 MET B N 1
ATOM 2506 C CA . MET B 1 1 ? 46.75 13.859 25.938 1 25.34 1 MET B CA 1
ATOM 2507 C C . MET B 1 1 ? 45.531 14.016 25.016 1 25.34 1 MET B C 1
ATOM 2509 O O . MET B 1 1 ? 45.688 14.266 23.828 1 25.34 1 MET B O 1
ATOM 2513 N N . PHE B 1 2 ? 44.562 13.133 25.062 1 27.08 2 PHE B N 1
ATOM 2514 C CA . PHE B 1 2 ? 43.469 12.719 24.203 1 27.08 2 PHE B CA 1
ATOM 2515 C C . PHE B 1 2 ? 42.375 13.797 24.156 1 27.08 2 PHE B C 1
ATOM 2517 O O . PHE B 1 2 ? 41.781 14.125 25.172 1 27.08 2 PHE B O 1
ATOM 2524 N N . GLY B 1 3 ? 42.625 14.875 23.312 1 26 3 GLY B N 1
ATOM 2525 C CA . GLY B 1 3 ? 41.875 16.109 23.141 1 26 3 GLY B CA 1
ATOM 2526 C C . GLY B 1 3 ? 40.406 15.875 22.953 1 26 3 GLY B C 1
ATOM 2527 O O . GLY B 1 3 ? 39.969 14.945 22.25 1 26 3 GLY B O 1
ATOM 2528 N N . TYR B 1 4 ? 39.594 16.203 23.969 1 26.44 4 TYR B N 1
ATOM 2529 C CA . TYR B 1 4 ? 38.156 16.188 24.203 1 26.44 4 TYR B CA 1
ATOM 2530 C C . TYR B 1 4 ? 37.406 16.875 23.062 1 26.44 4 TYR B C 1
ATOM 2532 O O . TYR B 1 4 ? 37.625 18.062 22.797 1 26.44 4 TYR B O 1
ATOM 2540 N N . LEU B 1 5 ? 37.219 16.234 21.953 1 26.92 5 LEU B N 1
ATOM 2541 C CA . LEU B 1 5 ? 36.562 16.812 20.781 1 26.92 5 LEU B CA 1
ATOM 2542 C C . LEU B 1 5 ? 35.25 17.484 21.172 1 26.92 5 LEU B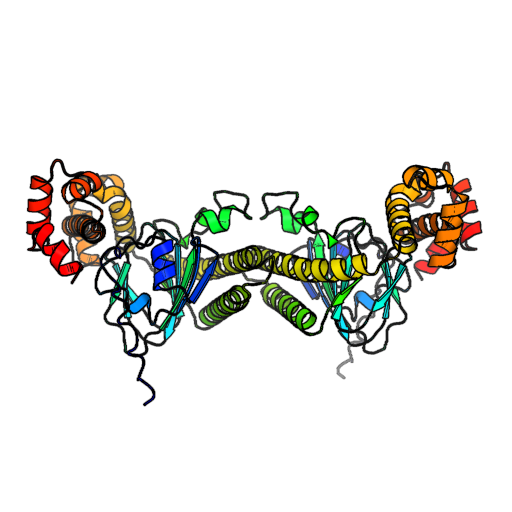 C 1
ATOM 2544 O O . LEU B 1 5 ? 34.406 16.859 21.812 1 26.92 5 LEU B O 1
ATOM 2548 N N . LYS B 1 6 ? 35.25 18.812 21.391 1 29.27 6 LYS B N 1
ATOM 2549 C CA . LYS B 1 6 ? 34.156 19.719 21.703 1 29.27 6 LYS B CA 1
ATOM 2550 C C . LYS B 1 6 ? 32.969 19.438 20.797 1 29.27 6 LYS B C 1
ATOM 2552 O O . LYS B 1 6 ? 33.094 19.328 19.578 1 29.27 6 LYS B O 1
ATOM 2557 N N . PRO B 1 7 ? 31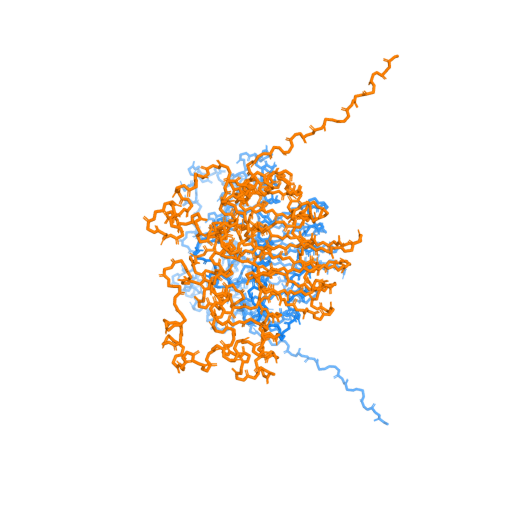.875 18.953 21.328 1 26.7 7 PRO B N 1
ATOM 2558 C CA . PRO B 1 7 ? 30.703 18.625 20.516 1 26.7 7 PRO B CA 1
ATOM 2559 C C . PRO B 1 7 ? 30.219 19.797 19.672 1 26.7 7 PRO B C 1
ATOM 2561 O O . PRO B 1 7 ? 30.266 20.953 20.125 1 26.7 7 PRO B O 1
ATOM 2564 N N . ALA B 1 8 ? 30.344 19.875 18.344 1 28.19 8 ALA B N 1
ATOM 2565 C CA . ALA B 1 8 ? 30.047 20.891 17.328 1 28.19 8 ALA B CA 1
ATOM 2566 C C . ALA B 1 8 ? 28.719 21.578 17.609 1 28.19 8 ALA B C 1
ATOM 2568 O O . ALA B 1 8 ? 27.719 20.906 17.859 1 28.19 8 ALA B O 1
ATOM 2569 N N . THR B 1 9 ? 28.656 22.766 18.203 1 25.22 9 THR B N 1
ATOM 2570 C CA . THR B 1 9 ? 27.625 23.812 18.266 1 25.22 9 THR B CA 1
ATOM 2571 C C . THR B 1 9 ? 26.938 23.953 16.906 1 25.22 9 THR B C 1
ATOM 2573 O O . THR B 1 9 ? 27.516 24.469 15.961 1 25.22 9 THR B O 1
ATOM 2576 N N . ILE B 1 10 ? 26.406 22.953 16.344 1 27.77 10 ILE B N 1
ATOM 2577 C CA . ILE B 1 10 ? 25.719 23.078 15.07 1 27.77 10 ILE B CA 1
ATOM 2578 C C . ILE B 1 10 ? 24.891 24.359 15.062 1 27.77 10 ILE B C 1
ATOM 2580 O O . ILE B 1 10 ? 23.984 24.531 15.883 1 27.77 10 ILE B O 1
ATOM 2584 N N . TYR B 1 11 ? 25.469 25.562 14.734 1 25.77 11 TYR B N 1
ATOM 2585 C CA . TYR B 1 11 ? 24.906 26.844 14.328 1 25.77 11 TYR B CA 1
ATOM 2586 C C . TYR B 1 11 ? 23.656 26.641 13.477 1 25.77 11 TYR B C 1
ATOM 2588 O O . TYR B 1 11 ? 23.75 26.266 12.305 1 25.77 11 TYR B O 1
ATOM 2596 N N . MET B 1 12 ? 22.609 26.078 13.945 1 30.11 12 MET B N 1
ATOM 2597 C CA . MET B 1 12 ? 21.234 25.984 13.461 1 30.11 12 MET B CA 1
ATOM 2598 C C . MET B 1 12 ? 20.734 27.359 13.023 1 30.11 12 MET B C 1
ATOM 2600 O O . MET B 1 12 ? 20.25 28.141 13.844 1 30.11 12 MET B O 1
ATOM 2604 N N . SER B 1 13 ? 21.422 28.234 12.203 1 28.08 13 SER B N 1
ATOM 2605 C CA . SER B 1 13 ? 21.109 29.562 11.68 1 28.08 13 SER B CA 1
ATOM 2606 C C . SER B 1 13 ? 19.641 29.672 11.289 1 28.08 13 SER B C 1
ATOM 2608 O O . SER B 1 13 ? 18.922 28.656 11.234 1 28.08 13 SER B O 1
ATOM 2610 N N . LYS B 1 14 ? 19.281 30.797 10.305 1 32.75 14 LYS B N 1
ATOM 2611 C CA . LYS B 1 14 ? 18.328 31.797 9.812 1 32.75 14 LYS B CA 1
ATOM 2612 C C . LYS B 1 14 ? 17.156 31.141 9.102 1 32.75 14 LYS B C 1
ATOM 2614 O O . LYS B 1 14 ? 16.109 31.766 8.906 1 32.75 14 LYS B O 1
ATOM 2619 N N . LYS B 1 15 ? 17.281 30.25 8.188 1 35.47 15 LYS B N 1
ATOM 2620 C CA . LYS B 1 15 ? 16.469 29.812 7.055 1 35.47 15 LYS B CA 1
ATOM 2621 C C . LYS B 1 15 ? 15.281 28.984 7.52 1 35.47 15 LYS B C 1
ATOM 2623 O O . LYS B 1 15 ? 14.812 28.109 6.797 1 35.47 15 LYS B O 1
ATOM 2628 N N . ILE B 1 16 ? 14.648 29.156 8.609 1 34.66 16 ILE B N 1
ATOM 2629 C CA . ILE B 1 16 ? 13.938 28.109 9.344 1 34.66 16 ILE B CA 1
ATOM 2630 C C . ILE B 1 16 ? 12.453 28.156 9.008 1 34.66 16 ILE B C 1
ATOM 2632 O O . ILE B 1 16 ? 11.688 27.297 9.438 1 34.66 16 ILE B O 1
ATOM 2636 N N . ALA B 1 17 ? 11.812 29.281 8.617 1 40.25 17 ALA B N 1
ATOM 2637 C CA . ALA B 1 17 ? 10.391 29.438 8.914 1 40.25 17 ALA B CA 1
ATOM 2638 C C . ALA B 1 17 ? 9.539 28.547 8.008 1 40.25 17 ALA B C 1
ATOM 2640 O O . ALA B 1 17 ? 8.586 27.906 8.469 1 40.25 17 ALA B O 1
ATOM 2641 N N . GLN B 1 18 ? 9.406 28.859 6.613 1 42.31 18 GLN B N 1
ATOM 2642 C CA . GLN B 1 18 ? 8.75 27.906 5.73 1 42.31 18 GLN B CA 1
ATOM 2643 C C . GLN B 1 18 ? 9.539 26.594 5.637 1 42.31 18 GLN B C 1
ATOM 2645 O O . GLN B 1 18 ? 10.672 26.594 5.156 1 42.31 18 GLN B O 1
ATOM 2650 N N . LEU B 1 19 ? 9.234 25.844 6.602 1 48.66 19 LEU B N 1
ATOM 2651 C CA . LEU B 1 19 ? 10.133 24.688 6.562 1 48.66 19 LEU B CA 1
ATOM 2652 C C . LEU B 1 19 ? 9.945 23.906 5.27 1 48.66 19 LEU B C 1
ATOM 2654 O O . LEU B 1 19 ? 8.945 23.203 5.102 1 48.66 19 LEU B O 1
ATOM 2658 N N . SER B 1 20 ? 10.703 24.438 4.277 1 52.31 20 SER B N 1
ATOM 2659 C CA . SER B 1 20 ? 10.766 23.609 3.08 1 52.31 20 SER B CA 1
ATOM 2660 C C . SER B 1 20 ? 11.031 22.156 3.436 1 52.31 20 SER B C 1
ATOM 2662 O O . SER B 1 20 ? 11.562 21.859 4.512 1 52.31 20 SER B O 1
ATOM 2664 N N . PHE B 1 21 ? 10.461 21.297 2.648 1 52.81 21 PHE B N 1
ATOM 2665 C CA . PHE B 1 21 ? 10.617 19.859 2.871 1 52.81 21 PHE B CA 1
ATOM 2666 C C . PHE B 1 21 ? 12.078 19.5 3.129 1 52.81 21 PHE B C 1
ATOM 2668 O O . PHE B 1 21 ? 12.391 18.781 4.082 1 52.81 21 PHE B O 1
ATOM 2675 N N . PRO B 1 22 ? 12.914 20.094 2.363 1 48.72 22 PRO B N 1
ATOM 2676 C CA . PRO B 1 22 ? 14.312 19.734 2.627 1 48.72 22 PRO B CA 1
ATOM 2677 C C . PRO B 1 22 ? 14.781 20.188 4.008 1 48.72 22 PRO B C 1
ATOM 2679 O O . PRO B 1 22 ? 15.539 19.469 4.672 1 48.72 22 PRO B O 1
ATOM 2682 N N . LYS B 1 23 ? 14.312 21.328 4.395 1 57.03 23 LYS B N 1
ATOM 2683 C CA . LYS B 1 23 ? 14.727 21.844 5.695 1 57.03 23 LYS B CA 1
ATOM 2684 C C . LYS B 1 23 ? 14.141 21 6.832 1 57.03 23 LYS B C 1
ATOM 2686 O O . LYS B 1 23 ? 14.812 20.766 7.84 1 57.03 23 LYS B O 1
ATOM 2691 N N . PHE B 1 24 ? 12.953 20.641 6.543 1 59.84 24 PHE B N 1
ATOM 2692 C CA . PHE B 1 24 ? 12.312 19.797 7.539 1 59.84 24 PHE B CA 1
ATOM 2693 C C . PHE B 1 24 ? 13.086 18.484 7.715 1 59.84 24 PHE B C 1
ATOM 2695 O O . PHE B 1 24 ? 13.297 18.031 8.844 1 59.84 24 PHE B O 1
ATOM 2702 N N . VAL B 1 25 ? 13.391 17.969 6.637 1 55.47 25 VAL B N 1
ATOM 2703 C CA . VAL B 1 25 ? 14.109 16.688 6.641 1 55.47 25 VAL B CA 1
ATOM 2704 C C . VAL B 1 25 ? 15.445 16.859 7.367 1 55.47 25 VAL B C 1
ATOM 2706 O O . VAL B 1 25 ? 15.805 16.031 8.211 1 55.47 25 VAL B O 1
ATOM 2709 N N . ASP B 1 26 ? 16.125 17.875 7.004 1 57.97 26 ASP B N 1
ATOM 2710 C CA . ASP B 1 26 ? 17.453 18.125 7.574 1 57.97 26 ASP B CA 1
ATOM 2711 C C . ASP B 1 26 ? 17.375 18.312 9.086 1 57.97 26 ASP B C 1
ATOM 2713 O O . ASP B 1 26 ? 18.25 17.844 9.82 1 57.97 26 ASP B O 1
ATOM 2717 N N . LEU B 1 27 ? 16.25 18.938 9.422 1 57.44 27 LEU B N 1
ATOM 2718 C CA . LEU B 1 27 ? 16.188 19.344 10.82 1 57.44 27 LEU B CA 1
ATOM 2719 C C . LEU B 1 27 ? 15.578 18.234 11.68 1 57.44 27 LEU B C 1
ATOM 2721 O O . LEU B 1 27 ? 15.961 18.062 12.836 1 57.44 27 LEU B O 1
ATOM 2725 N N . TYR B 1 28 ? 14.758 17.391 11 1 58.31 28 TYR B N 1
ATOM 2726 C CA . TYR B 1 28 ? 13.906 16.672 11.938 1 58.31 28 TYR B CA 1
ATOM 2727 C C . TYR B 1 28 ? 13.844 15.188 11.57 1 58.31 28 TYR B C 1
ATOM 2729 O O . TYR B 1 28 ? 13.406 14.359 12.375 1 58.31 28 TYR B O 1
ATOM 2737 N N . ALA B 1 29 ? 14.281 14.93 10.414 1 59.81 29 ALA B N 1
ATOM 2738 C CA . ALA B 1 29 ? 14.008 13.57 9.945 1 59.81 29 ALA B CA 1
ATOM 2739 C C . ALA B 1 29 ? 14.938 12.562 10.609 1 59.81 29 ALA B C 1
ATOM 2741 O O . ALA B 1 29 ? 16.141 12.789 10.703 1 59.81 29 ALA B O 1
ATOM 2742 N N . ASP B 1 30 ? 14.352 11.633 11.227 1 65.5 30 ASP B N 1
ATOM 2743 C CA . ASP B 1 30 ? 15.156 10.477 11.602 1 65.5 30 ASP B CA 1
ATOM 2744 C C . ASP B 1 30 ? 15.609 9.703 10.367 1 65.5 30 ASP B C 1
ATOM 2746 O O . ASP B 1 30 ? 16.781 9.328 10.258 1 65.5 30 ASP B O 1
ATOM 2750 N N . LYS B 1 31 ? 14.711 9.5 9.453 1 75.25 31 LYS B N 1
ATOM 2751 C CA . LYS B 1 31 ? 14.945 8.852 8.164 1 75.25 31 LYS B CA 1
ATOM 2752 C C . LYS B 1 31 ? 14.008 9.398 7.094 1 75.25 31 LYS B C 1
ATOM 2754 O O . LYS B 1 31 ? 12.898 9.844 7.402 1 75.25 31 LYS B O 1
ATOM 2759 N N . SER B 1 32 ? 14.586 9.469 5.906 1 78.19 32 SER B N 1
ATOM 2760 C CA . SER B 1 32 ? 13.797 10.102 4.855 1 78.19 32 SER B CA 1
ATOM 2761 C C . SER B 1 32 ? 13.992 9.391 3.518 1 78.19 32 SER B C 1
ATOM 2763 O O . SER B 1 32 ? 14.914 8.586 3.363 1 78.19 32 SER B O 1
ATOM 2765 N N . ILE B 1 33 ? 13 9.477 2.777 1 75.94 33 ILE B N 1
ATOM 2766 C CA . ILE B 1 33 ? 13.117 9.195 1.352 1 75.94 33 ILE B CA 1
ATOM 2767 C C . ILE B 1 33 ? 13.141 10.508 0.568 1 75.94 33 ILE B C 1
ATOM 2769 O O . ILE B 1 33 ? 12.094 11.133 0.368 1 75.94 33 ILE B O 1
ATOM 2773 N N . GLY B 1 34 ? 14.312 10.852 0.133 1 68.31 34 GLY B N 1
ATOM 2774 C CA . GLY B 1 34 ? 14.445 12.172 -0.463 1 68.31 34 GLY B CA 1
ATOM 2775 C C . GLY B 1 34 ? 13.93 13.281 0.431 1 68.31 34 GLY B C 1
ATOM 2776 O O . GLY B 1 34 ? 14.156 13.266 1.644 1 68.31 34 GLY B O 1
ATOM 2777 N N . THR B 1 35 ? 13.32 14.242 -0.184 1 69.56 35 THR B N 1
ATOM 2778 C CA . THR B 1 35 ? 12.727 15.359 0.544 1 69.56 35 THR B CA 1
ATOM 2779 C C . THR B 1 35 ? 11.203 15.273 0.524 1 69.56 35 THR B C 1
ATOM 2781 O O . THR B 1 35 ? 10.516 16.25 0.825 1 69.56 35 THR B O 1
ATOM 2784 N N . ASP B 1 36 ? 10.773 14.039 0.214 1 77.81 36 ASP B N 1
ATOM 2785 C CA . ASP B 1 36 ? 9.336 13.945 -0.044 1 77.81 36 ASP B CA 1
ATOM 2786 C C . ASP B 1 36 ? 8.633 13.125 1.041 1 77.81 36 ASP B C 1
ATOM 2788 O O . ASP B 1 36 ? 7.41 13.156 1.152 1 77.81 36 ASP B O 1
ATOM 2792 N N . PHE B 1 37 ? 9.461 12.484 1.812 1 85.81 37 PHE B N 1
ATOM 2793 C CA . PHE B 1 37 ? 8.836 11.609 2.799 1 85.81 37 PHE B CA 1
ATOM 2794 C C . PHE B 1 37 ? 9.797 11.32 3.949 1 85.81 37 PHE B C 1
ATOM 2796 O O . PHE B 1 37 ? 10.93 10.883 3.729 1 85.81 37 PHE B O 1
ATOM 2803 N N . PHE B 1 38 ? 9.305 11.578 5.176 1 81 38 PHE B N 1
ATOM 2804 C CA . PHE B 1 38 ? 10.141 11.227 6.32 1 81 38 PHE B CA 1
ATOM 2805 C C . PHE B 1 38 ? 9.289 11.023 7.566 1 81 38 PHE B C 1
ATOM 2807 O O . PHE B 1 38 ? 8.133 11.438 7.609 1 81 38 PHE B O 1
ATOM 2814 N N . ILE B 1 39 ? 9.852 10.289 8.445 1 84.69 39 ILE B N 1
ATOM 2815 C CA . ILE B 1 39 ? 9.258 10.062 9.758 1 84.69 39 ILE B CA 1
ATOM 2816 C C . ILE B 1 39 ? 10.156 10.648 10.836 1 84.69 39 ILE B C 1
ATOM 2818 O O . ILE B 1 39 ? 11.383 10.617 10.711 1 84.69 39 ILE B O 1
ATOM 2822 N N . THR B 1 40 ? 9.516 11.273 11.797 1 78.31 40 THR B N 1
ATOM 2823 C CA . THR B 1 40 ? 10.32 11.852 12.875 1 78.31 40 THR B CA 1
ATOM 2824 C C . THR B 1 40 ? 9.602 11.719 14.219 1 78.31 40 THR B C 1
ATOM 2826 O O . THR B 1 40 ? 8.383 11.531 14.258 1 78.31 40 THR B O 1
ATOM 2829 N N . GLU B 1 41 ? 10.422 11.461 15.172 1 71.81 41 GLU B N 1
ATOM 2830 C CA . GLU B 1 41 ? 9.922 11.516 16.547 1 71.81 41 GLU B CA 1
ATOM 2831 C C . GLU B 1 41 ? 10.305 12.828 17.219 1 71.81 41 GLU B C 1
ATOM 2833 O O . GLU B 1 41 ? 11.383 13.375 16.953 1 71.81 41 GLU B O 1
ATOM 2838 N N . GLU B 1 42 ? 9.391 13.734 17.5 1 61.72 42 GLU B N 1
ATOM 2839 C CA . GLU B 1 42 ? 9.445 15.148 17.844 1 61.72 42 GLU B CA 1
ATOM 2840 C C . GLU B 1 42 ? 10.32 15.383 19.078 1 61.72 42 GLU B C 1
ATOM 2842 O O . GLU B 1 42 ? 10.367 16.5 19.609 1 61.72 42 GLU B O 1
ATOM 2847 N N . LYS B 1 43 ? 11.016 14.586 19.797 1 54.81 43 LYS B N 1
ATOM 2848 C CA . LYS B 1 43 ? 11.664 15.508 20.719 1 54.81 43 LYS B CA 1
ATOM 2849 C C . LYS B 1 43 ? 12.227 16.719 19.984 1 54.81 43 LYS B C 1
ATOM 2851 O O . LYS B 1 43 ? 12.234 17.828 20.531 1 54.81 43 LYS B O 1
ATOM 2856 N N . HIS B 1 44 ? 12.398 16.5 18.703 1 51.44 44 HIS B N 1
ATOM 2857 C CA . HIS B 1 44 ? 13.156 17.516 17.969 1 51.44 44 HIS B CA 1
ATOM 2858 C C . HIS B 1 44 ? 12.234 18.562 17.375 1 51.44 44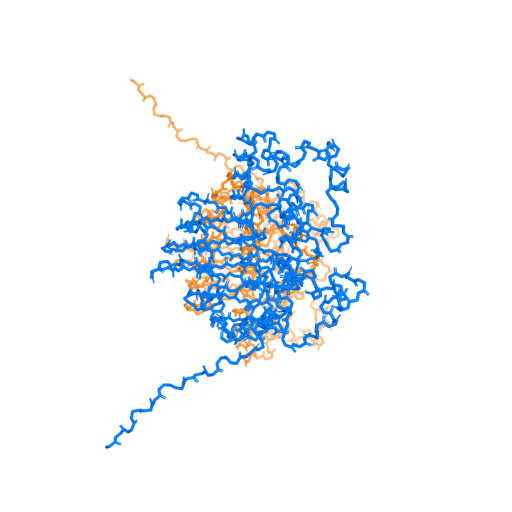 HIS B C 1
ATOM 2860 O O . HIS B 1 44 ? 12.641 19.719 17.172 1 51.44 44 HIS B O 1
ATOM 2866 N N . LEU B 1 45 ? 11.094 18.109 16.891 1 50.84 45 LEU B N 1
ATOM 2867 C CA . LEU B 1 45 ? 10.203 19.109 16.312 1 50.84 45 LEU B CA 1
ATOM 2868 C C . LEU B 1 45 ? 9.82 20.156 17.359 1 50.84 45 LEU B C 1
ATOM 2870 O O . LEU B 1 45 ? 9.359 21.25 17 1 50.84 45 LEU B O 1
ATOM 2874 N N . LEU B 1 46 ? 9.945 19.625 18.578 1 48.56 46 LEU B N 1
ATOM 2875 C CA . LEU B 1 46 ? 9.633 20.531 19.672 1 48.56 46 LEU B CA 1
ATOM 2876 C C . LEU B 1 46 ? 10.531 21.766 19.609 1 48.56 46 LEU B C 1
ATOM 2878 O O . LEU B 1 46 ? 10.188 22.812 20.172 1 48.56 46 LEU B O 1
ATOM 2882 N N . ALA B 1 47 ? 11.68 21.344 19.094 1 46.97 47 ALA B N 1
ATOM 2883 C CA . ALA B 1 47 ? 12.352 22.641 18.938 1 46.97 47 ALA B CA 1
ATOM 2884 C C . ALA B 1 47 ? 11.547 23.578 18.047 1 46.97 47 ALA B C 1
ATOM 2886 O O . ALA B 1 47 ? 11.922 24.734 17.844 1 46.97 47 ALA B O 1
ATOM 2887 N N . LEU B 1 48 ? 10.695 22.938 17.359 1 49.94 48 LEU B N 1
ATOM 2888 C CA . LEU B 1 48 ? 9.781 23.734 16.547 1 49.94 48 LEU B CA 1
ATOM 2889 C C . LEU B 1 48 ? 8.977 24.688 17.406 1 49.94 48 LEU B C 1
ATOM 2891 O O . LEU B 1 48 ? 8.398 24.281 18.422 1 49.94 48 LEU B O 1
ATOM 2895 N N . SER B 1 49 ? 9.586 25.875 17.688 1 55.06 49 SER B N 1
ATOM 2896 C CA . SER B 1 49 ? 9.453 27.094 18.453 1 55.06 49 SER B CA 1
ATOM 2897 C C . SER B 1 49 ? 7.996 27.516 18.594 1 55.06 49 SER B C 1
ATOM 2899 O O . SER B 1 49 ? 7.137 27.047 17.844 1 55.06 49 SER B O 1
ATOM 2901 N N . GLU B 1 50 ? 7.676 28.234 19.703 1 64.81 50 GLU B N 1
ATOM 2902 C CA . GLU B 1 50 ? 6.566 29.078 20.141 1 64.81 50 GLU B CA 1
ATOM 2903 C C . GLU B 1 50 ? 6.082 29.969 19 1 64.81 50 GLU B C 1
ATOM 2905 O O . GLU B 1 50 ? 5.02 30.578 19.094 1 64.81 50 GLU B O 1
ATOM 2910 N N . TYR B 1 51 ? 6.797 29.672 17.891 1 75.19 51 TYR B N 1
ATOM 2911 C CA . TYR B 1 51 ? 6.379 30.516 16.781 1 75.19 51 TYR B CA 1
ATOM 2912 C C . TYR B 1 51 ? 5.609 29.719 15.742 1 75.19 51 TYR B C 1
ATOM 2914 O O . TYR B 1 51 ? 5.91 28.547 15.5 1 75.19 51 TYR B O 1
ATOM 2922 N N . PRO B 1 52 ? 4.68 30.344 15.102 1 83.19 52 PRO B N 1
ATOM 2923 C CA . PRO B 1 52 ? 3.865 29.656 14.086 1 83.19 52 PRO B CA 1
ATOM 2924 C C . PRO B 1 52 ? 4.672 29.266 12.852 1 83.19 52 PRO B C 1
ATOM 2926 O O . PRO B 1 52 ? 5.609 29.969 12.469 1 83.19 52 PRO B O 1
ATOM 2929 N N . TYR B 1 53 ? 4.32 28.109 12.305 1 79.81 53 TYR B N 1
ATOM 2930 C CA . TYR B 1 53 ? 4.996 27.625 11.102 1 79.81 53 TYR B CA 1
ATOM 2931 C C . TYR B 1 53 ? 4.02 26.922 10.164 1 79.81 53 TYR B C 1
ATOM 2933 O O . TYR B 1 53 ? 2.916 26.562 10.578 1 79.81 53 TYR B O 1
ATOM 2941 N N . ARG B 1 54 ? 4.453 26.891 8.898 1 80.56 54 ARG B N 1
ATOM 2942 C CA . ARG B 1 54 ? 3.713 26.172 7.867 1 80.56 54 ARG B CA 1
ATOM 2943 C C . ARG B 1 54 ? 4.594 25.109 7.199 1 80.56 54 ARG B C 1
ATOM 2945 O O . ARG B 1 54 ? 5.758 25.375 6.895 1 80.56 54 ARG B O 1
ATOM 2952 N N . SER B 1 55 ? 4.023 23.922 7.09 1 77.19 55 SER B N 1
ATOM 2953 C CA . SER B 1 55 ? 4.742 22.859 6.395 1 77.19 55 SER B CA 1
ATOM 2954 C C . SER B 1 55 ? 4.426 22.859 4.902 1 77.19 55 SER B C 1
ATOM 2956 O O . SER B 1 55 ? 3.314 23.219 4.5 1 77.19 55 SER B O 1
ATOM 2958 N N . GLU B 1 56 ? 5.398 22.516 4.082 1 74.06 56 GLU B N 1
ATOM 2959 C CA . GLU B 1 56 ? 5.148 22.391 2.648 1 74.06 56 GLU B CA 1
ATOM 2960 C C . GLU B 1 56 ? 4.434 21.078 2.32 1 74.06 56 GLU B C 1
ATOM 2962 O O . GLU B 1 56 ? 3.852 20.938 1.243 1 74.06 56 GLU B O 1
ATOM 2967 N N . GLY B 1 57 ? 4.492 20.234 3.26 1 78.81 57 GLY B N 1
ATOM 2968 C CA . GLY B 1 57 ? 3.854 18.938 3.031 1 78.81 57 GLY B CA 1
ATOM 2969 C C . GLY B 1 57 ? 2.727 18.656 4.004 1 78.81 57 GLY B C 1
ATOM 2970 O O . GLY B 1 57 ? 2.299 19.531 4.746 1 78.81 57 GLY B O 1
ATOM 2971 N N . TYR B 1 58 ? 2.191 17.5 3.826 1 84.69 58 TYR B N 1
ATOM 2972 C CA . TYR B 1 58 ? 1.161 17 4.73 1 84.69 58 TYR B CA 1
ATOM 2973 C C . TYR B 1 58 ? 1.782 16.391 5.977 1 84.69 58 TYR B C 1
ATOM 2975 O O . TYR B 1 58 ? 2.893 15.852 5.922 1 84.69 58 TYR B O 1
ATOM 2983 N N . ILE B 1 59 ? 1.055 16.5 7.055 1 86.19 59 ILE B N 1
ATOM 2984 C CA . ILE B 1 59 ? 1.554 15.961 8.312 1 86.19 59 ILE B CA 1
ATOM 2985 C C . ILE B 1 59 ? 0.483 15.078 8.953 1 86.19 59 ILE B C 1
ATOM 2987 O O . ILE B 1 59 ? -0.674 15.484 9.07 1 86.19 59 ILE B O 1
ATOM 2991 N N . ILE B 1 60 ? 0.858 13.875 9.242 1 91.62 60 ILE B N 1
ATOM 2992 C CA . ILE B 1 60 ? 0.071 13.016 10.117 1 91.62 60 ILE B CA 1
ATOM 2993 C C . ILE B 1 60 ? 0.87 12.695 11.383 1 91.62 60 ILE B C 1
ATOM 2995 O O . ILE B 1 60 ? 1.946 12.102 11.312 1 91.62 60 ILE B O 1
ATOM 2999 N N . GLY B 1 61 ? 0.324 13.156 12.492 1 91.38 61 GLY B N 1
ATOM 3000 C CA . GLY B 1 61 ? 1.02 12.953 13.758 1 91.38 61 GLY B CA 1
ATOM 3001 C C . GLY B 1 61 ? 0.164 12.266 14.805 1 91.38 61 GLY B C 1
ATOM 3002 O O . GLY B 1 61 ? -1.065 12.344 14.758 1 91.38 61 GLY B O 1
ATOM 3003 N N . ILE B 1 62 ? 0.852 11.617 15.758 1 93.56 62 ILE B N 1
ATOM 3004 C CA . ILE B 1 62 ? 0.159 11.023 16.891 1 93.56 62 ILE B CA 1
ATOM 3005 C C . ILE B 1 62 ? 0.949 11.281 18.172 1 93.56 62 ILE B C 1
ATOM 3007 O O . ILE B 1 62 ? 2.164 11.078 18.219 1 93.56 62 ILE B O 1
ATOM 3011 N N . CYS B 1 63 ? 0.261 11.773 19.172 1 93 63 CYS B N 1
ATOM 3012 C CA . CYS B 1 63 ? 0.867 11.977 20.484 1 93 63 CYS B CA 1
ATOM 3013 C C . CYS B 1 63 ? 0.964 10.664 21.25 1 93 63 CYS B C 1
ATOM 3015 O O . CYS B 1 63 ? -0.046 9.992 21.469 1 93 63 CYS B O 1
ATOM 3017 N N . THR B 1 64 ? 2.182 10.289 21.656 1 92.19 64 THR B N 1
ATOM 3018 C CA . THR B 1 64 ? 2.361 9 22.312 1 92.19 64 THR B CA 1
ATOM 3019 C C . THR B 1 64 ? 2.504 9.18 23.812 1 92.19 64 THR B C 1
ATOM 3021 O O . THR B 1 64 ? 2.234 8.25 24.594 1 92.19 64 THR B O 1
ATOM 3024 N N . ARG B 1 65 ? 2.904 10.32 24.219 1 92.62 65 ARG B N 1
ATOM 3025 C CA . ARG B 1 65 ? 3.078 10.609 25.641 1 92.62 65 ARG B CA 1
ATOM 3026 C C . ARG B 1 65 ? 3.004 12.109 25.906 1 92.62 65 ARG B C 1
ATOM 3028 O O . ARG B 1 65 ? 3.277 12.922 25.016 1 92.62 65 ARG B O 1
ATOM 3035 N N . GLY B 1 66 ? 2.533 12.484 27.156 1 91.81 66 GLY B N 1
ATOM 3036 C CA . GLY B 1 66 ? 2.568 13.875 27.578 1 91.81 66 GLY B CA 1
ATOM 3037 C C . GLY B 1 66 ? 1.422 14.695 27.031 1 91.81 66 GLY B C 1
ATOM 3038 O O . GLY B 1 66 ? 0.411 14.148 26.594 1 91.81 66 GLY B O 1
ATOM 3039 N N . THR B 1 67 ? 1.597 16.016 27.219 1 92.44 67 THR B N 1
ATOM 3040 C CA . THR B 1 67 ? 0.565 16.953 26.812 1 92.44 67 THR B CA 1
ATOM 3041 C C . THR B 1 67 ? 1.189 18.203 26.172 1 92.44 67 THR B C 1
ATOM 3043 O O . THR B 1 67 ? 2.371 18.484 26.391 1 92.44 67 THR B O 1
ATOM 3046 N N . ALA B 1 68 ? 0.398 18.844 25.312 1 90.62 68 ALA B N 1
ATOM 3047 C CA . ALA B 1 68 ? 0.779 20.125 24.734 1 90.62 68 ALA B CA 1
ATOM 3048 C C . ALA B 1 68 ? -0.437 20.844 24.156 1 90.62 68 ALA B C 1
ATOM 3050 O O . ALA B 1 68 ? -1.526 20.281 24.078 1 90.62 68 ALA B O 1
ATOM 3051 N N . LYS B 1 69 ? -0.268 22.109 23.953 1 91.62 69 LYS B N 1
ATOM 3052 C CA . LYS B 1 69 ? -1.248 22.859 23.172 1 91.62 69 LYS B CA 1
ATOM 3053 C C . LYS B 1 69 ? -0.859 22.906 21.703 1 91.62 69 LYS B C 1
ATOM 3055 O O . LYS B 1 69 ? 0.294 23.172 21.359 1 91.62 69 LYS B O 1
ATOM 3060 N N . VAL B 1 70 ? -1.777 22.516 20.891 1 90.31 70 VAL B N 1
ATOM 3061 C CA . VAL B 1 70 ? -1.573 22.547 19.438 1 90.31 70 VAL B CA 1
ATOM 3062 C C . VAL B 1 70 ? -2.51 23.562 18.812 1 90.31 70 VAL B C 1
ATOM 3064 O O . VAL B 1 70 ? -3.732 23.453 18.922 1 90.31 70 VAL B O 1
ATOM 3067 N N . GLU B 1 71 ? -1.903 24.5 18.234 1 88.94 71 GLU B N 1
ATOM 3068 C CA . GLU B 1 71 ? -2.688 25.516 17.547 1 88.94 71 GLU B CA 1
ATOM 3069 C C . GLU B 1 71 ? -2.67 25.312 16.031 1 88.94 71 GLU B C 1
ATOM 3071 O O . GLU B 1 71 ? -1.602 25.172 15.43 1 88.94 71 GLU B O 1
ATOM 3076 N N . VAL B 1 72 ? -3.867 25.156 15.5 1 87.88 72 VAL B N 1
ATOM 3077 C CA . VAL B 1 72 ? -4.035 25.047 14.055 1 87.88 72 VAL B CA 1
ATOM 3078 C C . VAL B 1 72 ? -4.91 26.188 13.547 1 87.88 72 VAL B C 1
ATOM 3080 O O . VAL B 1 72 ? -6.102 26.234 13.844 1 87.88 72 VAL B O 1
ATOM 3083 N N . ASN B 1 73 ? -4.418 27.016 12.75 1 85.62 73 ASN B N 1
ATOM 3084 C CA . ASN B 1 73 ? -5.156 28.172 12.258 1 85.62 73 ASN B CA 1
ATOM 3085 C C . ASN B 1 73 ? -5.84 28.922 13.398 1 85.62 73 ASN B C 1
ATOM 3087 O O . ASN B 1 73 ? -7.043 29.188 13.336 1 85.62 73 ASN B O 1
ATOM 3091 N N . LEU B 1 74 ? -5.188 29.203 14.43 1 87.25 74 LEU B N 1
ATOM 3092 C CA . LEU B 1 74 ? -5.609 30.016 15.562 1 87.25 74 LEU B CA 1
ATOM 3093 C C . LEU B 1 74 ? -6.461 29.188 16.531 1 87.25 74 LEU B C 1
ATOM 3095 O O . LEU B 1 74 ? -6.723 29.625 17.656 1 87.25 74 LEU B O 1
ATOM 3099 N N . GLN B 1 75 ? -6.918 28.047 16.062 1 84.44 75 GLN B N 1
ATOM 3100 C CA . GLN B 1 75 ? -7.688 27.172 16.953 1 84.44 75 GLN B CA 1
ATOM 3101 C C . GLN B 1 75 ? -6.77 26.328 17.828 1 84.44 75 GLN B C 1
ATOM 3103 O O . GLN B 1 75 ? -5.801 25.75 17.328 1 84.44 75 GLN B O 1
ATOM 3108 N N . ILE B 1 76 ? -7.164 26.344 19.094 1 89.12 76 ILE B N 1
ATOM 3109 C CA . ILE B 1 76 ? -6.297 25.656 20.047 1 89.12 76 ILE B CA 1
ATOM 3110 C C . ILE B 1 76 ? -6.895 24.297 20.422 1 89.12 76 ILE B C 1
ATOM 3112 O O . ILE B 1 76 ? -8.086 24.203 20.719 1 89.12 76 ILE B O 1
ATOM 3116 N N . TYR B 1 77 ? -6.066 23.266 20.375 1 90.31 77 TYR B N 1
ATOM 3117 C CA . TYR B 1 77 ? -6.422 21.906 20.75 1 90.31 77 TYR B CA 1
ATOM 3118 C C . TYR B 1 77 ? -5.48 21.359 21.812 1 90.31 77 TYR B C 1
ATOM 3120 O O . TYR B 1 77 ? -4.352 21.844 21.969 1 90.31 77 TYR B O 1
ATOM 3128 N N . ASP B 1 78 ? -5.996 20.422 22.531 1 93.94 78 ASP B N 1
ATOM 3129 C CA . ASP B 1 78 ? -5.16 19.75 23.516 1 93.94 78 ASP B CA 1
ATOM 3130 C C . ASP B 1 78 ? -4.52 18.5 22.938 1 93.94 78 ASP B C 1
ATOM 3132 O O . ASP B 1 78 ? -5.215 17.625 22.422 1 93.94 78 ASP B O 1
ATOM 3136 N N . ALA B 1 79 ? -3.207 18.469 23.031 1 92.75 79 ALA B N 1
ATOM 3137 C CA . ALA B 1 79 ? -2.518 17.219 22.703 1 92.75 79 ALA B CA 1
ATOM 3138 C C . ALA B 1 79 ? -2.449 16.297 23.922 1 92.75 79 ALA B C 1
ATOM 3140 O O . ALA B 1 79 ? -2.029 16.719 25 1 92.75 79 ALA B O 1
ATOM 3141 N N . LYS B 1 80 ? -2.938 15.172 23.797 1 94.94 80 LYS B N 1
ATOM 3142 C CA . LYS B 1 80 ? -2.883 14.086 24.781 1 94.94 80 LYS B CA 1
ATOM 3143 C C . LYS B 1 80 ? -2.621 12.742 24.109 1 94.94 80 LYS B C 1
ATOM 3145 O O . LYS B 1 80 ? -2.744 12.625 22.875 1 94.94 80 LYS B O 1
ATOM 3150 N N . PRO B 1 81 ? -2.232 11.781 24.844 1 94.25 81 PRO B N 1
ATOM 3151 C CA . PRO B 1 81 ? -1.933 10.492 24.203 1 94.25 81 PRO B CA 1
ATOM 3152 C C . PRO B 1 81 ? -3.057 10.008 23.297 1 94.25 81 PRO B C 1
ATOM 3154 O O . PRO B 1 81 ? -4.23 10.062 23.672 1 94.25 81 PRO B O 1
ATOM 3157 N N . ASP B 1 82 ? -2.717 9.656 22.047 1 93.75 82 ASP B N 1
ATOM 3158 C CA . ASP B 1 82 ? -3.555 9.094 21 1 93.75 82 ASP B CA 1
ATOM 3159 C C . ASP B 1 82 ? -4.293 10.188 20.234 1 93.75 82 ASP B C 1
ATOM 3161 O O . ASP B 1 82 ? -5.074 9.898 19.328 1 93.75 82 ASP B O 1
ATOM 3165 N N . ALA B 1 83 ? -4.059 11.453 20.656 1 93.94 83 ALA B N 1
ATOM 3166 C CA . ALA B 1 83 ? -4.523 12.539 19.797 1 93.94 83 ALA B CA 1
ATOM 3167 C C . ALA B 1 83 ? -3.732 12.586 18.484 1 93.94 83 ALA B C 1
ATOM 3169 O O . ALA B 1 83 ? -2.518 12.359 18.484 1 93.94 83 ALA B O 1
ATOM 3170 N N . MET B 1 84 ? -4.477 12.836 17.406 1 93.69 84 MET B N 1
ATOM 3171 C CA . MET B 1 84 ? -3.82 12.852 16.094 1 93.69 84 MET B CA 1
ATOM 3172 C C . MET B 1 84 ? -3.898 14.242 15.469 1 93.69 84 MET B C 1
ATOM 3174 O O . MET B 1 84 ? -4.926 14.914 15.57 1 93.69 84 MET B O 1
ATOM 3178 N N . LEU B 1 85 ? -2.846 14.656 14.898 1 91.38 85 LEU B N 1
ATOM 3179 C CA . LEU B 1 85 ? -2.787 15.867 14.086 1 91.38 85 LEU B CA 1
ATOM 3180 C C . LEU B 1 85 ? -2.842 15.531 12.602 1 91.38 85 LEU B C 1
ATOM 3182 O O . LEU B 1 85 ? -2.059 14.711 12.117 1 91.38 85 LEU B O 1
ATOM 3186 N N . LEU B 1 86 ? -3.76 16.047 11.906 1 91.5 86 LEU B N 1
ATOM 3187 C CA . LEU B 1 86 ? -3.922 15.906 10.461 1 91.5 86 LEU B CA 1
ATOM 3188 C C . LEU B 1 86 ? -3.795 17.25 9.766 1 91.5 86 LEU B C 1
ATOM 3190 O O . LEU B 1 86 ? -4.777 17.984 9.641 1 91.5 86 LEU B O 1
ATOM 3194 N N . ALA B 1 87 ? -2.623 17.562 9.305 1 87.5 87 ALA B N 1
ATOM 3195 C CA . ALA B 1 87 ? -2.363 18.906 8.828 1 87.5 87 ALA B CA 1
ATOM 3196 C C . ALA B 1 87 ? -2.039 18.922 7.336 1 87.5 87 ALA B C 1
ATOM 3198 O O . ALA B 1 87 ? -1.396 18 6.832 1 87.5 87 ALA B O 1
ATOM 3199 N N . THR B 1 88 ? -2.475 19.891 6.664 1 83.44 88 THR B N 1
ATOM 3200 C CA . THR B 1 88 ? -2.191 20.141 5.258 1 83.44 88 THR B CA 1
ATOM 3201 C C . THR B 1 88 ? -1.247 21.328 5.105 1 83.44 88 THR B C 1
ATOM 3203 O O . THR B 1 88 ? -0.983 22.047 6.074 1 83.44 88 THR B O 1
ATOM 3206 N N . PRO B 1 89 ? -0.686 21.531 3.918 1 78.5 89 PRO B N 1
ATOM 3207 C CA . PRO B 1 89 ? 0.222 22.656 3.693 1 78.5 89 PRO B CA 1
ATOM 3208 C C . PRO B 1 89 ? -0.454 24.016 3.906 1 78.5 89 PRO B C 1
ATOM 3210 O O . PRO B 1 89 ? 0.227 25.031 4.02 1 78.5 89 PRO B O 1
ATOM 3213 N N . PHE B 1 90 ? -1.695 24.031 4.113 1 75.19 90 PHE B N 1
ATOM 3214 C CA . PHE B 1 90 ? -2.42 25.281 4.293 1 75.19 90 PHE B CA 1
ATOM 3215 C C . PHE B 1 90 ? -2.535 25.625 5.77 1 75.19 90 PHE B C 1
ATOM 3217 O O . PHE B 1 90 ? -2.879 26.766 6.121 1 75.19 90 PHE B O 1
ATOM 3224 N N . HIS B 1 91 ? -2.283 24.766 6.582 1 84 91 HIS B N 1
ATOM 3225 C CA . HIS B 1 91 ? -2.422 24.984 8.016 1 84 91 HIS B CA 1
ATOM 3226 C C . HIS B 1 91 ? -1.188 25.672 8.594 1 84 91 HIS B C 1
ATOM 3228 O O . HIS B 1 91 ? -0.059 25.328 8.227 1 84 91 HIS B O 1
ATOM 3234 N N . ILE B 1 92 ? -1.47 26.656 9.383 1 83.88 92 ILE B N 1
ATOM 3235 C CA . ILE B 1 92 ? -0.409 27.234 10.203 1 83.88 92 ILE B CA 1
ATOM 3236 C C . ILE B 1 92 ? -0.416 26.594 11.586 1 83.88 92 ILE B C 1
ATOM 3238 O O . ILE B 1 92 ? -1.454 26.531 12.25 1 83.88 92 ILE B O 1
ATOM 3242 N N . LEU B 1 93 ? 0.752 26.125 12 1 85.31 93 LEU B N 1
ATOM 3243 C CA . LEU B 1 93 ? 0.82 25.281 13.188 1 85.31 93 LEU B CA 1
ATOM 3244 C C . LEU B 1 93 ? 1.694 25.922 14.266 1 85.31 93 LEU B C 1
ATOM 3246 O O . LEU B 1 93 ? 2.627 26.672 13.945 1 85.31 93 LEU B O 1
ATOM 3250 N N . ARG B 1 94 ? 1.332 25.703 15.477 1 84.94 94 ARG B N 1
ATOM 3251 C CA . ARG B 1 94 ? 2.154 26 16.641 1 84.94 94 ARG B CA 1
ATOM 3252 C C . ARG B 1 94 ? 1.958 24.953 17.734 1 84.94 94 ARG B C 1
ATOM 3254 O O . ARG B 1 94 ? 0.831 24.531 18 1 84.94 94 ARG B O 1
ATOM 3261 N N . ILE B 1 95 ? 2.996 24.5 18.266 1 85.25 95 ILE B N 1
ATOM 3262 C CA . ILE B 1 95 ? 2.963 23.578 19.391 1 85.25 95 ILE B CA 1
ATOM 3263 C C . ILE B 1 95 ? 3.713 24.203 20.578 1 85.25 95 ILE B C 1
ATOM 3265 O O . ILE B 1 95 ? 4.879 24.578 20.453 1 85.25 95 ILE B O 1
ATOM 3269 N N . TYR B 1 96 ? 3.029 24.375 21.672 1 85.75 96 TYR B N 1
ATOM 3270 C CA . TYR B 1 96 ? 3.652 25.031 22.812 1 85.75 96 TYR B CA 1
ATOM 3271 C C . TYR B 1 96 ? 3.102 24.5 24.125 1 85.75 96 TYR B C 1
ATOM 3273 O O . TYR B 1 96 ? 2.225 23.625 24.125 1 85.75 96 TYR B O 1
ATOM 3281 N N . ASP B 1 97 ? 3.73 24.906 25.266 1 88.94 97 ASP B N 1
ATOM 3282 C CA . ASP B 1 97 ? 3.346 24.5 26.609 1 88.94 97 ASP B CA 1
ATOM 3283 C C . ASP B 1 97 ? 3.398 22.984 26.75 1 88.94 97 ASP B C 1
ATOM 3285 O O . ASP B 1 97 ? 2.443 22.359 27.234 1 88.94 97 ASP B O 1
ATOM 3289 N N . SER B 1 98 ? 4.406 22.375 26.25 1 87.69 98 SER B N 1
ATOM 3290 C CA . SER B 1 98 ? 4.547 20.922 26.281 1 87.69 98 SER B CA 1
ATOM 3291 C C . SER B 1 98 ? 5.07 20.438 27.641 1 87.69 98 SER B C 1
ATOM 3293 O O . SER B 1 98 ? 5.922 21.094 28.25 1 87.69 98 SER B O 1
ATOM 3295 N N . SER B 1 99 ? 4.52 19.344 28.078 1 88.75 99 SER B N 1
ATOM 3296 C CA . SER B 1 99 ? 5.07 18.703 29.266 1 88.75 99 SER B CA 1
ATOM 3297 C C . SER B 1 99 ? 6.457 18.141 29 1 88.75 99 SER B C 1
ATOM 3299 O O . SER B 1 99 ? 6.855 17.984 27.844 1 88.75 99 SER B O 1
ATOM 3301 N N . GLU B 1 100 ? 7.176 17.844 30 1 85.06 100 GLU B N 1
ATOM 3302 C CA . GLU B 1 100 ? 8.547 17.344 29.891 1 85.06 100 GLU B CA 1
ATOM 3303 C C . GLU B 1 100 ? 8.602 16.016 29.141 1 85.06 100 GLU B C 1
ATOM 3305 O O . GLU B 1 100 ? 9.555 15.75 28.406 1 85.06 100 GLU B O 1
ATOM 3310 N N . ASP B 1 101 ? 7.594 15.289 29.281 1 88.44 101 ASP B N 1
ATOM 3311 C CA . ASP B 1 101 ? 7.602 13.953 28.703 1 88.44 101 ASP B CA 1
ATOM 3312 C C . ASP B 1 101 ? 6.855 13.922 27.359 1 88.44 101 ASP B C 1
ATOM 3314 O O . ASP B 1 101 ? 6.59 12.852 26.828 1 88.44 101 ASP B O 1
ATOM 3318 N N . PHE B 1 102 ? 6.539 15.07 26.797 1 87.69 102 PHE B N 1
ATOM 3319 C CA . PHE B 1 102 ? 5.758 15.156 25.562 1 87.69 102 PHE B CA 1
ATOM 3320 C C . PHE B 1 102 ? 6.496 14.484 24.422 1 87.69 102 PHE B C 1
ATOM 3322 O O . PHE B 1 102 ? 7.668 14.781 24.172 1 87.69 102 PHE B O 1
ATOM 3329 N N . LEU B 1 103 ? 5.836 13.523 23.781 1 88.19 103 LEU B N 1
ATOM 3330 C CA . LEU B 1 103 ? 6.395 12.82 22.625 1 88.19 103 LEU B CA 1
ATOM 3331 C C . LEU B 1 103 ? 5.328 12.578 21.562 1 88.19 103 LEU B C 1
ATOM 3333 O O . LEU B 1 103 ? 4.223 12.125 21.891 1 88.19 103 LEU B O 1
ATOM 3337 N N . CYS B 1 104 ? 5.711 13 20.312 1 88.94 104 CYS B N 1
ATOM 3338 C CA . CYS B 1 104 ? 4.84 12.758 19.156 1 88.94 104 CYS B CA 1
ATOM 3339 C C . CYS B 1 104 ? 5.609 12.109 18.016 1 88.94 104 CYS B C 1
ATOM 3341 O O . CYS B 1 104 ? 6.82 12.289 17.891 1 88.94 104 CYS B O 1
ATOM 3343 N N . ARG B 1 105 ? 4.93 11.305 17.297 1 89.19 105 ARG B N 1
ATOM 3344 C CA . ARG B 1 105 ? 5.457 10.766 16.047 1 89.19 105 ARG B CA 1
ATOM 3345 C C . ARG B 1 105 ? 4.77 11.398 14.836 1 89.19 105 ARG B C 1
ATOM 3347 O O . ARG B 1 105 ? 3.557 11.617 14.852 1 89.19 105 ARG B O 1
ATOM 3354 N N . PHE B 1 106 ? 5.629 11.75 13.844 1 87.62 106 PHE B N 1
ATOM 3355 C CA . PHE B 1 106 ? 5.078 12.414 12.672 1 87.62 106 PHE B CA 1
ATOM 3356 C C . PHE B 1 106 ? 5.527 11.719 11.398 1 87.62 106 PHE B C 1
ATOM 3358 O O . PHE B 1 106 ? 6.676 11.289 11.289 1 87.62 106 PHE B O 1
ATOM 3365 N N . VAL B 1 107 ? 4.613 11.586 10.516 1 89.5 107 VAL B N 1
ATOM 3366 C CA . VAL B 1 107 ? 4.93 11.305 9.117 1 89.5 107 VAL B CA 1
ATOM 3367 C C . VAL B 1 107 ? 4.656 12.547 8.266 1 89.5 107 VAL B C 1
ATOM 3369 O O . VAL B 1 107 ? 3.582 13.148 8.367 1 89.5 107 VAL B O 1
ATOM 3372 N N . VAL B 1 108 ? 5.617 12.969 7.543 1 85.44 108 VAL B N 1
ATOM 3373 C CA . VAL B 1 108 ? 5.488 14.117 6.648 1 85.44 108 VAL B CA 1
ATOM 3374 C C . VAL B 1 108 ? 5.715 13.672 5.207 1 85.44 108 VAL B C 1
ATOM 3376 O O . VAL B 1 108 ? 6.633 12.906 4.922 1 85.44 108 VAL B O 1
ATOM 3379 N N . PHE B 1 109 ? 4.828 14.102 4.344 1 85.12 109 PHE B N 1
ATOM 3380 C CA . PHE B 1 109 ? 4.961 13.672 2.957 1 85.12 109 PHE B CA 1
ATOM 3381 C C . PHE B 1 109 ? 4.441 14.734 2.002 1 85.12 109 PHE B C 1
ATOM 3383 O O . PHE B 1 109 ? 3.551 15.516 2.355 1 85.12 109 PHE B O 1
ATOM 3390 N N . SER B 1 110 ? 4.98 14.773 0.85 1 81.56 110 SER B N 1
ATOM 3391 C CA . SER B 1 110 ? 4.516 15.664 -0.203 1 81.56 110 SER B CA 1
ATOM 3392 C C . SER B 1 110 ? 3.422 15.016 -1.04 1 81.56 110 SER B C 1
ATOM 3394 O O . SER B 1 110 ? 3.275 13.789 -1.038 1 81.56 110 SER B O 1
ATOM 3396 N N . LYS B 1 111 ? 2.709 15.828 -1.737 1 78.31 111 LYS B N 1
ATOM 3397 C CA . LYS B 1 111 ? 1.711 15.312 -2.674 1 78.31 111 LYS B CA 1
ATOM 3398 C C . LYS B 1 111 ? 2.359 14.453 -3.752 1 78.31 111 LYS B C 1
ATOM 3400 O O . LYS B 1 111 ? 1.805 13.422 -4.148 1 78.31 111 LYS B O 1
ATOM 3405 N N . SER B 1 112 ? 3.562 14.766 -4.164 1 77.19 112 SER B N 1
ATOM 3406 C CA . SER B 1 112 ? 4.266 14.078 -5.242 1 77.19 112 SER B CA 1
ATOM 3407 C C . SER B 1 112 ? 4.727 12.695 -4.801 1 77.19 112 SER B C 1
ATOM 3409 O O . SER B 1 112 ? 4.891 11.797 -5.629 1 77.19 112 SER B O 1
ATOM 3411 N N . PHE B 1 113 ? 4.883 12.547 -3.541 1 83.94 113 PHE B N 1
ATOM 3412 C CA . PHE B 1 113 ? 5.312 11.242 -3.037 1 83.94 113 PHE B CA 1
ATOM 3413 C C . PHE B 1 113 ? 4.258 10.18 -3.316 1 83.94 113 PHE B C 1
ATOM 3415 O O . PHE B 1 113 ? 4.59 9.023 -3.59 1 83.94 113 PHE B O 1
ATOM 3422 N N . LEU B 1 114 ? 3.014 10.547 -3.215 1 77.75 114 LEU B N 1
ATOM 3423 C CA . LEU B 1 114 ? 1.925 9.602 -3.414 1 77.75 114 LEU B CA 1
ATOM 3424 C C . LEU B 1 114 ? 1.548 9.508 -4.891 1 77.75 114 LEU B C 1
ATOM 3426 O O . LEU B 1 114 ? 0.933 8.531 -5.316 1 77.75 114 LEU B O 1
ATOM 3430 N N . ALA B 1 115 ? 1.786 10.453 -5.723 1 63.66 115 ALA B N 1
ATOM 3431 C CA . ALA B 1 115 ? 1.368 10.523 -7.117 1 63.66 115 ALA B CA 1
ATOM 3432 C C . ALA B 1 115 ? 2.119 9.508 -7.973 1 63.66 115 ALA B C 1
ATOM 3434 O O . ALA B 1 115 ? 1.605 9.039 -8.992 1 63.66 115 ALA B O 1
ATOM 3435 N N . GLU B 1 116 ? 3.25 9.164 -7.691 1 56.28 116 GLU B N 1
ATOM 3436 C CA . GLU B 1 116 ? 4.035 8.32 -8.594 1 56.28 116 GLU B CA 1
ATOM 3437 C C . GLU B 1 116 ? 3.428 6.93 -8.719 1 56.28 116 GLU B C 1
ATOM 3439 O O . GLU B 1 116 ? 3.508 6.305 -9.781 1 56.28 116 GLU B O 1
ATOM 3444 N N . ASN B 1 117 ? 3.164 6.246 -7.645 1 53 117 ASN B N 1
ATOM 3445 C CA . ASN B 1 117 ? 2.586 4.918 -7.805 1 53 117 ASN B CA 1
ATOM 3446 C C . ASN B 1 117 ? 1.069 4.98 -7.965 1 53 117 ASN B C 1
ATOM 3448 O O . ASN B 1 117 ? 0.45 4.023 -8.43 1 53 117 ASN B O 1
ATOM 3452 N N . ASN B 1 118 ? 0.485 6.035 -7.383 1 51.69 118 ASN B N 1
ATOM 3453 C CA . ASN B 1 118 ? -0.967 6.164 -7.461 1 51.69 118 ASN B CA 1
ATOM 3454 C C . ASN B 1 118 ? -1.391 7.016 -8.648 1 51.69 118 ASN B C 1
ATOM 3456 O O . ASN B 1 118 ? -0.658 7.914 -9.07 1 51.69 118 ASN B O 1
ATOM 3460 N N . ILE B 1 119 ? -2.439 6.277 -9.383 1 48.28 119 ILE B N 1
ATOM 3461 C CA . ILE B 1 119 ? -3.232 6.801 -10.492 1 48.28 119 ILE B CA 1
ATOM 3462 C C . ILE B 1 119 ? -3.439 8.305 -10.312 1 48.28 119 ILE B C 1
ATOM 3464 O O . ILE B 1 119 ? -3.059 9.094 -11.18 1 48.28 119 ILE B O 1
ATOM 3468 N N . ASN B 1 120 ? -4.648 8.531 -9.57 1 49.72 120 ASN B N 1
ATOM 3469 C CA . ASN B 1 120 ? -5.449 9.742 -9.711 1 49.72 120 ASN B CA 1
ATOM 3470 C C . ASN B 1 120 ? -4.867 10.898 -8.898 1 49.72 120 ASN B C 1
ATOM 3472 O O . ASN B 1 120 ? -4.613 10.75 -7.703 1 49.72 120 ASN B O 1
ATOM 3476 N N . SER B 1 121 ? -4.277 11.688 -9.586 1 52.91 121 SER B N 1
ATOM 3477 C CA . SER B 1 121 ? -3.895 12.984 -9.047 1 52.91 121 SER B CA 1
ATOM 3478 C C . SER B 1 121 ? -4.852 13.438 -7.953 1 52.91 121 SER B C 1
ATOM 3480 O O . SER B 1 121 ? -4.531 14.336 -7.172 1 52.91 121 SER B O 1
ATOM 3482 N N . HIS B 1 122 ? -5.891 12.602 -7.742 1 60.12 122 HIS B N 1
ATOM 3483 C CA . HIS B 1 122 ? -6.914 13.055 -6.801 1 60.12 122 HIS B CA 1
ATOM 3484 C C . HIS B 1 122 ? -6.992 12.133 -5.59 1 60.12 122 HIS B C 1
ATOM 3486 O O . HIS B 1 122 ? -7.953 12.188 -4.82 1 60.12 122 HIS B O 1
ATOM 3492 N N . PHE B 1 123 ? -5.91 11.398 -5.379 1 69.12 123 PHE B N 1
ATOM 3493 C CA . PHE B 1 123 ? -5.922 10.406 -4.312 1 69.12 123 PHE B CA 1
ATOM 3494 C C . PHE B 1 123 ? -6.078 11.07 -2.953 1 69.12 123 PHE B C 1
ATOM 3496 O O . PHE B 1 123 ? -6.965 10.711 -2.176 1 69.12 123 PHE B O 1
ATOM 3503 N N . LEU B 1 124 ? -5.328 12.141 -2.652 1 66.88 124 LEU B N 1
ATOM 3504 C CA . LEU B 1 124 ? -5.344 12.789 -1.348 1 66.88 124 LEU B CA 1
ATOM 3505 C C . LEU B 1 124 ? -6.668 13.508 -1.113 1 66.88 124 LEU B C 1
ATOM 3507 O O . LEU B 1 124 ? -7.141 13.594 0.023 1 66.88 124 LEU B O 1
ATOM 3511 N N . GLU B 1 125 ? -7.207 13.938 -2.215 1 65.25 125 GLU B N 1
ATOM 3512 C CA . GLU B 1 125 ? -8.461 14.688 -2.131 1 65.25 125 GLU B CA 1
ATOM 3513 C C . GLU B 1 125 ? -9.617 13.773 -1.74 1 65.25 125 GLU B C 1
ATOM 3515 O O . GLU B 1 125 ? -10.688 14.25 -1.346 1 65.25 125 GLU B O 1
ATOM 3520 N N . SER B 1 126 ? -9.359 12.508 -1.846 1 66.69 126 SER B N 1
ATOM 3521 C CA . SER B 1 126 ? -10.422 11.57 -1.498 1 66.69 126 SER B CA 1
ATOM 3522 C C . SER B 1 126 ? -10.578 11.445 0.014 1 66.69 126 SER B C 1
ATOM 3524 O O . SER B 1 126 ? -11.602 10.969 0.501 1 66.69 126 SER B O 1
ATOM 3526 N N . PHE B 1 127 ? -9.602 11.914 0.718 1 64.62 127 PHE B N 1
ATOM 3527 C CA . PHE B 1 127 ? -9.656 11.812 2.172 1 64.62 127 PHE B CA 1
ATOM 3528 C C . PHE B 1 127 ? -10.258 13.07 2.779 1 64.62 127 PHE B C 1
ATOM 3530 O O . PHE B 1 127 ? -9.68 14.156 2.682 1 64.62 127 PHE B O 1
ATOM 3537 N N . SER B 1 128 ? -11.344 12.906 3.477 1 63.56 128 SER B N 1
ATOM 3538 C CA . SER B 1 128 ? -12.117 14.023 4 1 63.56 128 SER B CA 1
ATOM 3539 C C . SER B 1 128 ? -11.328 14.797 5.055 1 63.56 128 SER B C 1
ATOM 3541 O O . SER B 1 128 ? -11.531 15.992 5.234 1 63.56 128 SER B O 1
ATOM 3543 N N . PHE B 1 129 ? -10.406 14.156 5.637 1 69.62 129 PHE B N 1
ATOM 3544 C CA . PHE B 1 129 ? -9.703 14.797 6.742 1 69.62 129 PHE B CA 1
ATOM 3545 C C . PHE B 1 129 ? -8.648 15.773 6.223 1 69.62 129 PHE B C 1
ATOM 3547 O O . PHE B 1 129 ? -8.086 16.547 6.996 1 69.62 129 PHE B O 1
ATOM 3554 N N . PHE B 1 130 ? -8.484 15.789 4.945 1 62.41 130 PHE B N 1
ATOM 3555 C CA . PHE B 1 130 ? -7.566 16.766 4.375 1 62.41 130 PHE B CA 1
ATOM 3556 C C . PHE B 1 130 ? -8.328 17.875 3.668 1 62.41 130 PHE B C 1
ATOM 3558 O O . PHE B 1 130 ? -7.727 18.781 3.09 1 62.41 130 PHE B O 1
ATOM 3565 N N . LYS B 1 131 ? -9.609 17.766 3.84 1 60.16 131 LYS B N 1
ATOM 3566 C CA . LYS B 1 131 ? -10.414 18.828 3.248 1 60.16 131 LYS B CA 1
ATOM 3567 C C . LYS B 1 131 ? -10.477 20.047 4.164 1 60.16 131 LYS B C 1
ATOM 3569 O O . LYS B 1 131 ? -10.234 19.938 5.367 1 60.16 131 LYS B O 1
ATOM 3574 N N . THR B 1 132 ? -10.766 21.062 3.627 1 53.5 132 THR B N 1
ATOM 3575 C CA . THR B 1 132 ? -10.727 22.391 4.246 1 53.5 132 THR B CA 1
ATOM 3576 C C . THR B 1 132 ? -11.617 22.422 5.484 1 53.5 132 THR B C 1
ATOM 3578 O O . THR B 1 132 ? -11.25 23.016 6.5 1 53.5 132 THR B O 1
ATOM 3581 N N . ALA B 1 133 ? -12.695 21.781 5.484 1 57.78 133 ALA B N 1
ATOM 3582 C CA . ALA B 1 133 ? -13.625 21.859 6.605 1 57.78 133 ALA B CA 1
ATOM 3583 C C . ALA B 1 133 ? -13.391 20.734 7.605 1 57.78 133 ALA B C 1
ATOM 3585 O O . ALA B 1 133 ? -14.203 20.516 8.508 1 57.78 133 ALA B O 1
ATOM 3586 N N . SER B 1 134 ? -12.164 20.297 7.5 1 66.69 134 SER B N 1
ATOM 3587 C CA . SER B 1 134 ? -11.898 19.141 8.344 1 66.69 134 SER B CA 1
ATOM 3588 C C . SER B 1 134 ? -11.305 19.562 9.688 1 66.69 134 SER B C 1
ATOM 3590 O O . SER B 1 134 ? -10.844 20.688 9.844 1 66.69 134 SER B O 1
ATOM 3592 N N . THR B 1 135 ? -11.516 18.766 10.68 1 76.75 135 THR B N 1
ATOM 3593 C CA . THR B 1 135 ? -10.891 18.938 11.984 1 76.75 135 THR B CA 1
ATOM 3594 C C . THR B 1 135 ? -9.445 18.453 11.961 1 76.75 135 THR B C 1
ATOM 3596 O O . THR B 1 135 ? -9.188 17.266 11.711 1 76.75 135 THR B O 1
ATOM 3599 N N . PRO B 1 136 ? -8.57 19.312 12.219 1 86.56 136 PRO B N 1
ATOM 3600 C CA . PRO B 1 136 ? -7.16 18.953 12.07 1 86.56 136 PRO B CA 1
ATOM 3601 C C . PRO B 1 136 ? -6.652 18.078 13.211 1 86.56 136 PRO B C 1
ATOM 3603 O O . PRO B 1 136 ? -5.57 17.5 13.117 1 86.56 136 PRO B O 1
ATOM 3606 N N . VAL B 1 137 ? -7.375 18.125 14.336 1 89.25 137 VAL B N 1
ATOM 3607 C CA . VAL B 1 137 ? -6.992 17.312 15.477 1 89.25 137 VAL B CA 1
ATOM 3608 C C . VAL B 1 137 ? -8.156 16.391 15.875 1 89.25 137 VAL B C 1
ATOM 3610 O O . VAL B 1 137 ? -9.289 16.859 16.031 1 89.25 137 VAL B O 1
ATOM 3613 N N . ILE B 1 138 ? -7.848 15.141 15.961 1 89.94 138 ILE B N 1
ATOM 3614 C CA . ILE B 1 138 ? -8.883 14.195 16.359 1 89.94 138 ILE B CA 1
ATOM 3615 C C . ILE B 1 138 ? -8.398 13.383 17.562 1 89.94 138 ILE B C 1
ATOM 3617 O O . ILE B 1 138 ? -7.195 13.18 17.734 1 89.94 138 ILE B O 1
ATOM 3621 N N . TYR B 1 139 ? -9.352 13.031 18.359 1 91.19 139 TYR B N 1
ATOM 3622 C CA . TYR B 1 139 ? -9.07 12.234 19.547 1 91.19 139 TYR B CA 1
ATOM 3623 C C . TYR B 1 139 ? -9.555 10.797 19.359 1 91.19 139 TYR B C 1
ATOM 3625 O O . TYR B 1 139 ? -10.766 10.547 19.312 1 91.19 139 TYR B O 1
ATOM 3633 N N . THR B 1 140 ? -8.562 9.898 19.25 1 89.94 140 THR B N 1
ATOM 3634 C CA . THR B 1 140 ? -8.898 8.516 18.922 1 89.94 140 THR B CA 1
ATOM 3635 C C . THR B 1 140 ? -9.086 7.699 20.203 1 89.94 140 THR B C 1
ATOM 3637 O O . THR B 1 140 ? -8.523 8.023 21.25 1 89.94 140 THR B O 1
ATOM 3640 N N . GLU B 1 141 ? -9.906 6.668 20.078 1 89.69 141 GLU B N 1
ATOM 3641 C CA . GLU B 1 141 ? -10 5.668 21.141 1 89.69 141 GLU B CA 1
ATOM 3642 C C . GLU B 1 141 ? -8.703 4.871 21.25 1 89.69 141 GLU B C 1
ATOM 3644 O O . GLU B 1 141 ? -7.949 4.754 20.297 1 89.69 141 GLU B O 1
ATOM 3649 N N . PRO B 1 142 ? -8.492 4.309 22.359 1 90.19 142 PRO B N 1
ATOM 3650 C CA . PRO B 1 142 ? -7.234 3.6 22.609 1 90.19 142 PRO B CA 1
ATOM 3651 C C . PRO B 1 142 ? -6.953 2.51 21.578 1 90.19 142 PRO B C 1
ATOM 3653 O O . PRO B 1 142 ? -5.812 2.344 21.141 1 90.19 142 PRO B O 1
ATOM 3656 N N . GLU B 1 143 ? -7.984 1.836 21.188 1 90.25 143 GLU B N 1
ATOM 3657 C CA . GLU B 1 143 ? -7.789 0.756 20.219 1 90.25 143 GLU B CA 1
ATOM 3658 C C . GLU B 1 143 ? -7.328 1.298 18.875 1 90.25 143 GLU B C 1
ATOM 3660 O O . GLU B 1 143 ? -6.434 0.732 18.234 1 90.25 143 GLU B O 1
ATOM 3665 N N . SER B 1 144 ? -7.93 2.371 18.5 1 91.19 144 SER B N 1
ATOM 3666 C CA . SER B 1 144 ? -7.539 3.01 17.25 1 91.19 144 SER B CA 1
ATOM 3667 C C . SER B 1 144 ? -6.141 3.609 17.344 1 91.19 144 SER B C 1
ATOM 3669 O O . SER B 1 144 ? -5.363 3.545 16.391 1 91.19 144 SER B O 1
ATOM 3671 N N . GLY B 1 145 ? -5.926 4.137 18.531 1 93.25 145 GLY B N 1
ATOM 3672 C CA . GLY B 1 145 ? -4.586 4.656 18.75 1 93.25 145 GLY B CA 1
ATOM 3673 C C . GLY B 1 145 ? -3.506 3.6 18.625 1 93.25 145 GLY B C 1
ATOM 3674 O O . GLY B 1 145 ? -2.443 3.857 18.062 1 93.25 145 GLY B O 1
ATOM 3675 N N . LYS B 1 146 ? -3.789 2.475 19.109 1 94.25 146 LYS B N 1
ATOM 3676 C CA . LYS B 1 146 ? -2.848 1.361 19.016 1 94.25 146 LYS B CA 1
ATOM 3677 C C . LYS B 1 146 ? -2.564 0.995 17.562 1 94.25 146 LYS B C 1
ATOM 3679 O O . LYS B 1 146 ? -1.41 0.785 17.188 1 94.25 146 LYS B O 1
ATOM 3684 N N . VAL B 1 147 ? -3.619 0.916 16.797 1 92.94 147 VAL B N 1
ATOM 3685 C CA . VAL B 1 147 ? -3.484 0.587 15.383 1 92.94 147 VAL B CA 1
ATOM 3686 C C . VAL B 1 147 ? -2.592 1.619 14.695 1 92.94 147 VAL B C 1
ATOM 3688 O O . VAL B 1 147 ? -1.689 1.261 13.938 1 92.94 147 VAL B O 1
ATOM 3691 N N . MET B 1 148 ? -2.797 2.84 15 1 94.25 148 MET B N 1
ATOM 3692 C CA . MET B 1 148 ? -2.012 3.91 14.391 1 94.25 148 MET B CA 1
ATOM 3693 C C . MET B 1 148 ? -0.54 3.789 14.773 1 94.25 148 MET B C 1
ATOM 3695 O O . MET B 1 148 ? 0.339 3.889 13.914 1 94.25 148 MET B O 1
ATOM 3699 N N . ARG B 1 149 ? -0.318 3.572 15.961 1 93.75 149 ARG B N 1
ATOM 3700 C CA . ARG B 1 149 ? 1.055 3.445 16.438 1 93.75 149 ARG B CA 1
ATOM 3701 C C . ARG B 1 149 ? 1.762 2.273 15.766 1 93.75 149 ARG B C 1
ATOM 3703 O O . ARG B 1 149 ? 2.951 2.355 15.453 1 93.75 149 ARG B O 1
ATOM 3710 N N . GLU B 1 150 ? 1.07 1.245 15.57 1 93.81 150 GLU B N 1
ATOM 3711 C CA . GLU B 1 150 ? 1.64 0.073 14.914 1 93.81 150 GLU B CA 1
ATOM 3712 C C . GLU B 1 150 ? 2.021 0.382 13.469 1 93.81 150 GLU B C 1
ATOM 3714 O O . GLU B 1 150 ? 3.072 -0.051 12.992 1 93.81 150 GLU B O 1
ATOM 3719 N N . VAL B 1 151 ? 1.188 1.069 12.797 1 95 151 VAL B N 1
ATOM 3720 C CA . VAL B 1 151 ? 1.481 1.418 11.406 1 95 151 VAL B CA 1
ATOM 3721 C C . VAL B 1 151 ? 2.684 2.357 11.359 1 95 151 VAL B C 1
ATOM 3723 O O . VAL B 1 151 ? 3.568 2.199 10.508 1 95 151 VAL B O 1
ATOM 3726 N N . PHE B 1 152 ? 2.756 3.311 12.305 1 93.19 152 PHE B N 1
ATOM 3727 C CA . PHE B 1 152 ? 3.902 4.207 12.391 1 93.19 152 PHE B CA 1
ATOM 3728 C C . PHE B 1 152 ? 5.191 3.42 12.586 1 93.19 152 PHE B C 1
ATOM 3730 O O . PHE B 1 152 ? 6.203 3.705 11.938 1 93.19 152 PHE B O 1
ATOM 3737 N N . GLU B 1 153 ? 5.086 2.504 13.445 1 92.75 153 GLU B N 1
ATOM 3738 C CA . GLU B 1 153 ? 6.266 1.695 13.734 1 92.75 153 GLU B CA 1
ATOM 3739 C C . GLU B 1 153 ? 6.695 0.893 12.516 1 92.75 153 GLU B C 1
ATOM 3741 O O . GLU B 1 153 ? 7.891 0.759 12.242 1 92.75 153 GLU B O 1
ATOM 3746 N N . LEU B 1 154 ? 5.746 0.382 11.859 1 93.5 154 LEU B N 1
ATOM 3747 C CA . LEU B 1 154 ? 6.043 -0.382 10.648 1 93.5 154 LEU B CA 1
ATOM 3748 C C . LEU B 1 154 ? 6.719 0.497 9.602 1 93.5 154 LEU B C 1
ATOM 3750 O O . LEU B 1 154 ? 7.719 0.095 9 1 93.5 154 LEU B O 1
ATOM 3754 N N . ILE B 1 155 ? 6.227 1.666 9.352 1 93.94 155 ILE B N 1
ATOM 3755 C CA . ILE B 1 155 ? 6.82 2.607 8.414 1 93.94 155 ILE B CA 1
ATOM 3756 C C . ILE B 1 155 ? 8.25 2.926 8.828 1 93.94 155 ILE B C 1
ATOM 3758 O O . ILE B 1 155 ? 9.164 2.908 8.008 1 93.94 155 ILE B O 1
ATOM 3762 N N . LYS B 1 156 ? 8.422 3.195 10.086 1 90.75 156 LYS B N 1
ATOM 3763 C CA . LYS B 1 156 ? 9.75 3.508 10.609 1 90.75 156 LYS B CA 1
ATOM 3764 C C . LYS B 1 156 ? 10.727 2.375 10.336 1 90.75 156 LYS B C 1
ATOM 3766 O O . LYS B 1 156 ? 11.852 2.615 9.875 1 90.75 156 LYS B O 1
ATOM 3771 N N . GLN B 1 157 ? 10.328 1.199 10.57 1 91.94 157 GLN B N 1
ATOM 3772 C CA . GLN B 1 157 ? 11.164 0.023 10.367 1 91.94 157 GLN B CA 1
ATOM 3773 C C . GLN B 1 157 ? 11.562 -0.122 8.898 1 91.94 157 GLN B C 1
ATOM 3775 O O . GLN B 1 157 ? 12.734 -0.359 8.586 1 91.94 157 GLN B O 1
ATOM 3780 N N . LYS B 1 158 ? 10.586 -0.014 8.062 1 93.06 158 LYS B N 1
ATOM 3781 C CA . LYS B 1 158 ? 10.867 -0.196 6.637 1 93.06 158 LYS B CA 1
ATOM 3782 C C . LYS B 1 158 ? 11.703 0.958 6.09 1 93.06 158 LYS B C 1
ATOM 3784 O O . LYS B 1 158 ? 12.531 0.763 5.199 1 93.06 158 LYS B O 1
ATOM 3789 N N . LEU B 1 159 ? 11.445 2.096 6.598 1 90.31 159 LEU B N 1
ATOM 3790 C CA . LEU B 1 159 ? 12.18 3.279 6.172 1 90.31 159 LEU B CA 1
ATOM 3791 C C . LEU B 1 159 ? 13.664 3.154 6.527 1 90.31 159 LEU B C 1
ATOM 3793 O O . LEU B 1 159 ? 14.516 3.709 5.836 1 90.31 159 LEU B O 1
ATOM 3797 N N . GLN B 1 160 ? 14 2.416 7.547 1 89.5 160 GLN B N 1
ATOM 3798 C CA . GLN B 1 160 ? 15.375 2.252 8.008 1 89.5 160 GLN B CA 1
ATOM 3799 C C . GLN B 1 160 ? 16.172 1.351 7.07 1 89.5 160 GLN B C 1
ATOM 3801 O O . GLN B 1 160 ? 17.406 1.323 7.121 1 89.5 160 GLN B O 1
ATOM 3806 N N . ARG B 1 161 ? 15.461 0.605 6.223 1 90.56 161 ARG B N 1
ATOM 3807 C CA . ARG B 1 161 ? 16.125 -0.29 5.285 1 90.56 161 ARG B CA 1
ATOM 3808 C C . ARG B 1 161 ? 16.641 0.473 4.066 1 90.56 161 ARG B C 1
ATOM 3810 O O . ARG B 1 161 ? 16.188 0.228 2.943 1 90.56 161 ARG B O 1
ATOM 3817 N N . GLU B 1 162 ? 17.672 1.227 4.191 1 87.88 162 GLU B N 1
ATOM 3818 C CA . GLU B 1 162 ? 18.156 2.189 3.201 1 87.88 162 GLU B CA 1
ATOM 3819 C C . GLU B 1 162 ? 18.656 1.486 1.947 1 87.88 162 GLU B C 1
ATOM 3821 O O . GLU B 1 162 ? 18.578 2.031 0.845 1 87.88 162 GLU B O 1
ATOM 3826 N N . GLU B 1 163 ? 19.078 0.298 2.068 1 89.62 163 GLU B N 1
ATOM 3827 C CA . GLU B 1 163 ? 19.672 -0.401 0.931 1 89.62 163 GLU B CA 1
ATOM 3828 C C . GLU B 1 163 ? 18.625 -1.229 0.188 1 89.62 163 GLU B C 1
ATOM 3830 O O . GLU B 1 163 ? 18.922 -1.818 -0.854 1 89.62 163 GLU B O 1
ATOM 3835 N N . HIS B 1 164 ? 17.453 -1.271 0.727 1 91.56 164 HIS B N 1
ATOM 3836 C CA . HIS B 1 164 ? 16.422 -2.061 0.071 1 91.56 164 HIS B CA 1
ATOM 3837 C C . HIS B 1 164 ? 16 -1.433 -1.257 1 91.56 164 HIS B C 1
ATOM 3839 O O . HIS B 1 164 ? 15.672 -0.248 -1.311 1 91.56 164 HIS B O 1
ATOM 3845 N N . PRO B 1 165 ? 15.984 -2.193 -2.342 1 90.94 165 PRO B N 1
ATOM 3846 C CA . PRO B 1 165 ? 15.766 -1.624 -3.674 1 90.94 165 PRO B CA 1
ATOM 3847 C C . PRO B 1 165 ? 14.359 -1.054 -3.852 1 90.94 165 PRO B C 1
ATOM 3849 O O . PRO B 1 165 ? 14.148 -0.193 -4.711 1 90.94 165 PRO B O 1
ATOM 3852 N N . TYR B 1 166 ? 13.375 -1.488 -3.043 1 92.19 166 TYR B N 1
ATOM 3853 C CA . TYR B 1 166 ? 12 -1.022 -3.176 1 92.19 166 TYR B CA 1
ATOM 3854 C C . TYR B 1 166 ? 11.547 -0.292 -1.916 1 92.19 166 TYR B C 1
ATOM 3856 O O . TYR B 1 166 ? 10.367 -0.318 -1.567 1 92.19 166 TYR B O 1
ATOM 3864 N N . ARG B 1 167 ? 12.43 0.278 -1.276 1 92.38 167 ARG B N 1
ATOM 3865 C CA . ARG B 1 167 ? 12.156 0.993 -0.033 1 92.38 167 ARG B CA 1
ATOM 3866 C C . ARG B 1 167 ? 11.086 2.055 -0.234 1 92.38 167 ARG B C 1
ATOM 3868 O O . ARG B 1 167 ? 10.148 2.162 0.565 1 92.38 167 ARG B O 1
ATOM 3875 N N . THR B 1 168 ? 11.227 2.857 -1.331 1 90.69 168 THR B N 1
ATOM 3876 C CA . THR B 1 168 ? 10.297 3.951 -1.611 1 90.69 168 THR B CA 1
ATOM 3877 C C . THR B 1 168 ? 8.891 3.418 -1.842 1 90.69 168 THR B C 1
ATOM 3879 O O . THR B 1 168 ? 7.93 3.904 -1.237 1 90.69 168 THR B O 1
ATOM 3882 N N . GLU B 1 169 ? 8.727 2.408 -2.609 1 89.06 169 GLU B N 1
ATOM 3883 C CA . GLU B 1 169 ? 7.434 1.827 -2.943 1 89.06 169 GLU B CA 1
ATOM 3884 C C . GLU B 1 169 ? 6.77 1.216 -1.714 1 89.06 169 GLU B C 1
ATOM 3886 O O . GLU B 1 169 ? 5.559 1.358 -1.52 1 89.06 169 GLU B O 1
ATOM 3891 N N . ILE B 1 170 ? 7.562 0.544 -0.963 1 93.12 170 ILE B N 1
ATOM 3892 C CA . ILE B 1 170 ? 7.051 -0.082 0.251 1 93.12 170 ILE B CA 1
ATOM 3893 C C . ILE B 1 170 ? 6.562 0.992 1.22 1 93.12 170 ILE B C 1
ATOM 3895 O O . ILE B 1 170 ? 5.465 0.886 1.773 1 93.12 170 ILE B O 1
ATOM 3899 N N . CYS B 1 171 ? 7.301 2.025 1.392 1 92.38 171 CYS B N 1
ATOM 3900 C CA . CYS B 1 171 ? 6.898 3.113 2.273 1 92.38 171 CYS B CA 1
ATOM 3901 C C . CYS B 1 171 ? 5.648 3.809 1.744 1 92.38 171 CYS B C 1
ATOM 3903 O O . CYS B 1 171 ? 4.785 4.223 2.521 1 92.38 171 CYS B O 1
ATOM 3905 N N . ARG B 1 172 ? 5.582 3.924 0.5 1 90.38 172 ARG B N 1
ATOM 3906 C CA . ARG B 1 172 ? 4.383 4.488 -0.108 1 90.38 172 ARG B CA 1
ATOM 3907 C C . ARG B 1 172 ? 3.158 3.633 0.197 1 90.38 172 ARG B C 1
ATOM 3909 O O . ARG B 1 172 ? 2.092 4.16 0.522 1 90.38 172 ARG B O 1
ATOM 3916 N N . SER B 1 173 ? 3.322 2.344 0.052 1 90.19 173 SER B N 1
ATOM 3917 C CA . SER B 1 173 ? 2.23 1.424 0.357 1 90.19 173 SER B CA 1
ATOM 3918 C C . SER B 1 173 ? 1.805 1.536 1.817 1 90.19 173 SER B C 1
ATOM 3920 O O . SER B 1 173 ? 0.611 1.567 2.121 1 90.19 173 SER B O 1
ATOM 3922 N N . LEU B 1 174 ? 2.742 1.598 2.662 1 93.5 174 LEU B N 1
ATOM 3923 C CA . LEU B 1 174 ? 2.451 1.688 4.09 1 93.5 174 LEU B CA 1
ATOM 3924 C C . LEU B 1 174 ? 1.818 3.033 4.43 1 93.5 174 LEU B C 1
ATOM 3926 O O . LEU B 1 174 ? 0.953 3.111 5.305 1 93.5 174 LEU B O 1
ATOM 3930 N N . LEU B 1 175 ? 2.244 4.078 3.764 1 92.31 175 LEU B N 1
ATOM 3931 C CA . LEU B 1 175 ? 1.603 5.375 3.936 1 92.31 175 LEU B CA 1
ATOM 3932 C C . LEU B 1 175 ? 0.136 5.316 3.523 1 92.31 175 LEU B C 1
ATOM 3934 O O . LEU B 1 175 ? -0.73 5.859 4.215 1 92.31 175 LEU B O 1
ATOM 3938 N N . SER B 1 176 ? -0.118 4.688 2.457 1 89.62 176 SER B N 1
ATOM 3939 C CA . SER B 1 176 ? -1.503 4.512 2.031 1 89.62 176 SER B CA 1
ATOM 3940 C C . SER B 1 176 ? -2.316 3.773 3.092 1 89.62 176 SER B C 1
ATOM 3942 O O . SER B 1 176 ? -3.453 4.152 3.381 1 89.62 176 SER B O 1
ATOM 3944 N N . THR B 1 177 ? -1.737 2.762 3.605 1 92.62 177 THR B N 1
ATOM 3945 C CA . THR B 1 177 ? -2.381 2.037 4.695 1 92.62 177 THR B CA 1
ATOM 3946 C C . THR B 1 177 ? -2.705 2.977 5.855 1 92.62 177 THR B C 1
ATOM 3948 O O . THR B 1 177 ? -3.818 2.959 6.383 1 92.62 177 THR B O 1
ATOM 3951 N N . LEU B 1 178 ? -1.751 3.791 6.184 1 93.88 178 LEU B N 1
ATOM 3952 C CA . LEU B 1 178 ? -1.947 4.766 7.254 1 93.88 178 LEU B CA 1
ATOM 3953 C C . LEU B 1 178 ? -3.105 5.703 6.93 1 93.88 178 LEU B C 1
ATOM 3955 O O . LEU B 1 178 ? -3.969 5.945 7.773 1 93.88 178 LEU B O 1
ATOM 3959 N N . LEU B 1 179 ? -3.111 6.223 5.734 1 92.31 179 LEU B N 1
ATOM 3960 C CA . LEU B 1 179 ? -4.145 7.164 5.312 1 92.31 179 LEU B CA 1
ATOM 3961 C C . LEU B 1 179 ? -5.527 6.535 5.414 1 92.31 179 LEU B C 1
ATOM 3963 O O . LEU B 1 179 ? -6.473 7.168 5.891 1 92.31 179 LEU B O 1
ATOM 3967 N N . TYR B 1 180 ? -5.641 5.309 5.078 1 91.69 180 TYR B N 1
ATOM 3968 C CA . TYR B 1 180 ? -6.934 4.637 5.133 1 91.69 180 TYR B CA 1
ATOM 3969 C C . TYR B 1 180 ? -7.336 4.352 6.574 1 91.69 180 TYR B C 1
ATOM 3971 O O . TYR B 1 180 ? -8.516 4.426 6.922 1 91.69 180 TYR B O 1
ATOM 3979 N N . GLU B 1 181 ? -6.395 3.949 7.387 1 93 181 GLU B N 1
ATOM 3980 C CA . GLU B 1 181 ? -6.68 3.766 8.805 1 93 181 GLU B CA 1
ATOM 3981 C C . GLU B 1 181 ? -7.184 5.059 9.438 1 93 181 GLU B C 1
ATOM 3983 O O . GLU B 1 181 ? -8.141 5.047 10.219 1 93 181 GLU B O 1
ATOM 3988 N N . VAL B 1 182 ? -6.523 6.176 9.086 1 92.94 182 VAL B N 1
ATOM 3989 C CA . VAL B 1 182 ? -6.918 7.488 9.594 1 92.94 182 VAL B CA 1
ATOM 3990 C C . VAL B 1 182 ? -8.32 7.836 9.094 1 92.94 182 VAL B C 1
ATOM 3992 O O . VAL B 1 182 ? -9.148 8.336 9.859 1 92.94 182 VAL B O 1
ATOM 3995 N N . ALA B 1 183 ? -8.555 7.562 7.844 1 90.06 183 ALA B N 1
ATOM 3996 C CA . ALA B 1 183 ? -9.859 7.848 7.262 1 90.06 183 ALA B CA 1
ATOM 3997 C C . ALA B 1 183 ? -10.969 7.145 8.039 1 90.06 183 ALA B C 1
ATOM 3999 O O . ALA B 1 183 ? -12.016 7.738 8.305 1 90.06 183 ALA B O 1
ATOM 4000 N N . ALA B 1 184 ? -10.734 5.957 8.375 1 90.12 184 ALA B N 1
ATOM 4001 C CA . ALA B 1 184 ? -11.734 5.18 9.109 1 90.12 184 ALA B CA 1
ATOM 4002 C C . ALA B 1 184 ? -12.039 5.816 10.461 1 90.12 184 ALA B C 1
ATOM 4004 O O . ALA B 1 184 ? -13.203 5.961 10.836 1 90.12 184 ALA B O 1
ATOM 4005 N N . VAL B 1 185 ? -11.023 6.223 11.172 1 89.12 185 VAL B N 1
ATOM 4006 C CA . VAL B 1 185 ? -11.172 6.824 12.492 1 89.12 185 VAL B CA 1
ATOM 4007 C C . VAL B 1 185 ? -11.836 8.195 12.367 1 89.12 185 VAL B C 1
ATOM 4009 O O . VAL B 1 185 ? -12.727 8.539 13.148 1 89.12 185 VAL B O 1
ATOM 4012 N N . TYR B 1 186 ? -11.375 8.938 11.406 1 87.56 186 TYR B N 1
ATOM 4013 C CA . TYR B 1 186 ? -11.875 10.289 11.188 1 87.56 186 TYR B CA 1
ATOM 4014 C C . TYR B 1 186 ? -13.367 10.281 10.891 1 87.56 186 TYR B C 1
ATOM 4016 O O . TYR B 1 186 ? -14.117 11.086 11.438 1 87.56 186 TYR B O 1
ATOM 4024 N N . GLU B 1 187 ? -13.797 9.422 10.023 1 83.44 187 GLU B N 1
ATOM 4025 C CA . GLU B 1 187 ? -15.203 9.336 9.648 1 83.44 187 GLU B CA 1
ATOM 4026 C C . GLU B 1 187 ? -16.062 8.914 10.836 1 83.44 187 GLU B C 1
ATOM 4028 O O . GLU B 1 187 ? -17.188 9.398 10.992 1 83.44 187 GLU B O 1
ATOM 4033 N N . HIS B 1 188 ? -15.516 8.086 11.562 1 82.44 188 HIS B N 1
ATOM 4034 C CA . HIS B 1 188 ? -16.234 7.68 12.773 1 82.44 188 HIS B CA 1
ATOM 4035 C C . HIS B 1 188 ? -16.375 8.844 13.742 1 82.44 188 HIS B C 1
ATOM 4037 O O . HIS B 1 188 ? -17.469 9.086 14.273 1 82.44 188 HIS B O 1
ATOM 4043 N N . GLU B 1 189 ? -15.352 9.578 13.977 1 78.75 189 GLU B N 1
ATOM 4044 C CA . GLU B 1 189 ? -15.352 10.719 14.883 1 78.75 189 GLU B CA 1
ATOM 4045 C C . GLU B 1 189 ? -16.219 11.852 14.352 1 78.75 189 GLU B C 1
ATOM 4047 O O . GLU B 1 189 ? -16.891 12.547 15.117 1 78.75 189 GLU B O 1
ATOM 4052 N N . ARG B 1 190 ? -16.109 12.055 13.078 1 74.44 190 ARG B N 1
ATOM 4053 C CA . ARG B 1 190 ? -16.875 13.117 12.445 1 74.44 190 ARG B CA 1
ATOM 4054 C C . ARG B 1 190 ? -18.375 12.906 12.641 1 74.44 190 ARG B C 1
ATOM 4056 O O . ARG B 1 190 ? -19.125 13.867 12.852 1 74.44 190 ARG B O 1
ATOM 4063 N N . VAL B 1 191 ? -18.781 11.758 12.531 1 68.12 191 VAL B N 1
ATOM 4064 C CA . VAL B 1 191 ? -20.203 11.445 12.734 1 68.12 191 VAL B CA 1
ATOM 4065 C C . VAL B 1 191 ? -20.594 11.797 14.164 1 68.12 191 VAL B C 1
ATOM 4067 O O . VAL B 1 191 ? -21.656 12.391 14.391 1 68.12 191 VAL B O 1
ATOM 4070 N N . ILE B 1 192 ? -19.766 11.547 14.984 1 69.12 192 ILE B N 1
ATOM 4071 C CA . ILE B 1 192 ? -20.047 11.812 16.391 1 69.12 192 ILE B CA 1
ATOM 4072 C C . ILE B 1 192 ? -20.094 13.32 16.625 1 69.12 192 ILE B C 1
ATOM 4074 O O . ILE B 1 192 ? -21.016 13.82 17.281 1 69.12 192 ILE B O 1
ATOM 4078 N N . ILE B 1 193 ? -19.219 14.047 16.047 1 69.31 193 ILE B N 1
ATOM 4079 C CA . ILE B 1 193 ? -19.109 15.492 16.219 1 69.31 193 ILE B CA 1
ATOM 4080 C C . ILE B 1 193 ? -20.312 16.188 15.57 1 69.31 193 ILE B C 1
ATOM 4082 O O . ILE B 1 193 ? -20.938 17.062 16.172 1 69.31 193 ILE B O 1
ATOM 4086 N N . LYS B 1 194 ? -20.609 15.75 14.391 1 69.31 194 LYS B N 1
ATOM 4087 C CA . LYS B 1 194 ? -21.703 16.359 13.656 1 69.31 194 LYS B CA 1
ATOM 4088 C C . LYS B 1 194 ? -23.031 16.172 14.391 1 69.31 194 LYS B C 1
ATOM 4090 O O . LYS B 1 194 ? -23.875 17.062 14.422 1 69.31 194 LYS B O 1
ATOM 4095 N N . ASN B 1 195 ? -23.125 15.062 14.938 1 68.56 195 ASN B N 1
ATOM 4096 C CA . ASN B 1 195 ? -24.359 14.766 15.641 1 68.56 195 ASN B CA 1
ATOM 4097 C C . ASN B 1 195 ? -24.5 15.602 16.906 1 68.56 195 ASN B C 1
ATOM 4099 O O . ASN B 1 195 ? -25.609 15.875 17.359 1 68.56 195 ASN B O 1
ATOM 4103 N N . LYS B 1 196 ? -23.406 16.047 17.375 1 71 196 LYS B N 1
ATOM 4104 C CA . LYS B 1 196 ? -23.422 16.781 18.641 1 71 196 LYS B CA 1
ATOM 4105 C C . LYS B 1 196 ? -23.297 18.281 18.406 1 71 196 LYS B C 1
ATOM 4107 O O . LYS B 1 196 ? -23.547 19.078 19.312 1 71 196 LYS B O 1
ATOM 4112 N N . GLN B 1 197 ? -23.016 18.656 17.172 1 73.81 197 GLN B N 1
ATOM 4113 C CA . GLN B 1 197 ? -22.703 20.047 16.859 1 73.81 197 GLN B CA 1
ATOM 4114 C C . GLN B 1 197 ? -23.984 20.891 16.797 1 73.81 197 GLN B C 1
ATOM 4116 O O . GLN B 1 197 ? -24.953 20.516 16.141 1 73.81 197 GLN B O 1
ATOM 4121 N N . THR B 1 198 ? -23.922 21.969 17.5 1 76.44 198 THR B N 1
ATOM 4122 C CA . THR B 1 198 ? -25 22.938 17.422 1 76.44 198 THR B CA 1
ATOM 4123 C C . THR B 1 198 ? -24.906 23.766 16.141 1 76.44 198 THR B C 1
ATOM 4125 O O . THR B 1 198 ? -23.875 23.734 15.461 1 76.44 198 THR B O 1
ATOM 4128 N N . ARG B 1 199 ? -25.891 24.422 15.812 1 80.5 199 ARG B N 1
ATOM 4129 C CA . ARG B 1 199 ? -25.891 25.297 14.641 1 80.5 199 ARG B CA 1
ATOM 4130 C C . ARG B 1 199 ? -24.828 26.375 14.758 1 80.5 199 ARG B C 1
ATOM 4132 O O . ARG B 1 199 ? -24.203 26.734 13.766 1 80.5 199 ARG B O 1
ATOM 4139 N N . LYS B 1 200 ? -24.656 26.828 15.938 1 82.31 200 LYS B N 1
ATOM 4140 C CA . LYS B 1 200 ? -23.656 27.859 16.188 1 82.31 200 LYS B CA 1
ATOM 4141 C C . LYS B 1 200 ? -22.25 27.328 15.945 1 82.31 200 LYS B C 1
ATOM 4143 O O . LYS B 1 200 ? -21.422 28.016 15.344 1 82.31 200 LYS B O 1
ATOM 4148 N N . GLN B 1 201 ? -22.094 26.156 16.344 1 80.62 201 GLN B N 1
ATOM 4149 C CA . GLN B 1 201 ? -20.781 25.547 16.156 1 80.62 201 GLN B CA 1
ATOM 4150 C C . GLN B 1 201 ? -20.5 25.266 14.688 1 80.62 201 GLN B C 1
ATOM 4152 O O . GLN B 1 201 ? -19.375 25.438 14.227 1 80.62 201 GLN B O 1
ATOM 4157 N N . GLU B 1 202 ? -21.516 24.938 14.07 1 83.12 202 GLU B N 1
ATOM 4158 C CA . GLU B 1 202 ? -21.391 24.719 12.633 1 83.12 202 GLU B CA 1
ATOM 4159 C C . GLU B 1 202 ? -21.047 26 11.891 1 83.12 202 GLU B C 1
ATOM 4161 O O . GLU B 1 202 ? -20.172 26.016 11.016 1 83.12 202 GLU B O 1
ATOM 4166 N N . LEU B 1 203 ? -21.734 27.047 12.211 1 88.25 203 LEU B N 1
ATOM 4167 C CA . LEU B 1 203 ? -21.469 28.344 11.594 1 88.25 203 LEU B CA 1
ATOM 4168 C C . LEU B 1 203 ? -20.047 28.797 11.883 1 88.25 203 LEU B C 1
ATOM 4170 O O . LEU B 1 203 ? -19.359 29.328 10.992 1 88.25 203 LEU B O 1
ATOM 4174 N N . ASN B 1 204 ? -19.625 28.609 13.086 1 86.56 204 ASN B N 1
ATOM 4175 C CA . ASN B 1 204 ? -18.266 28.953 13.477 1 86.56 204 ASN B CA 1
ATOM 4176 C C . ASN B 1 204 ? -17.234 28.203 12.641 1 86.56 204 ASN B C 1
ATOM 4178 O O . ASN B 1 204 ? -16.25 28.797 12.172 1 86.56 204 ASN B O 1
ATOM 4182 N N . MET B 1 205 ? -17.484 26.984 12.461 1 81.5 205 MET B N 1
ATOM 4183 C CA . MET B 1 205 ? -16.547 26.156 11.695 1 81.5 205 MET B CA 1
ATOM 4184 C C . MET B 1 205 ? -16.5 26.609 10.242 1 81.5 205 MET B C 1
ATOM 4186 O O . MET B 1 205 ? -15.422 26.734 9.656 1 81.5 205 MET B O 1
ATOM 4190 N N . LEU B 1 206 ? -17.625 26.828 9.695 1 84.81 206 LEU B N 1
ATOM 4191 C CA . LEU B 1 206 ? -17.703 27.281 8.312 1 84.81 206 LEU B CA 1
ATOM 4192 C C . LEU B 1 206 ? -17 28.625 8.133 1 84.81 206 LEU B C 1
ATOM 4194 O O . LEU B 1 206 ? -16.281 28.828 7.16 1 84.81 206 LEU B O 1
ATOM 4198 N N . PHE B 1 207 ? -17.281 29.484 9.094 1 90.38 207 PHE B N 1
ATOM 4199 C CA . PHE B 1 207 ? -16.672 30.812 9.07 1 90.38 207 PHE B CA 1
ATOM 4200 C C . PHE B 1 207 ? -15.148 30.703 9.117 1 90.38 207 PHE B C 1
ATOM 4202 O O . PHE B 1 207 ? -14.453 31.312 8.289 1 90.38 207 PHE B O 1
ATOM 4209 N N . GLN B 1 208 ? -14.656 29.953 9.984 1 86.19 208 GLN B N 1
ATOM 4210 C CA . GLN B 1 208 ? -13.219 29.812 10.172 1 86.19 208 GLN B CA 1
ATOM 4211 C C . GLN B 1 208 ? -12.562 29.234 8.914 1 86.19 208 GLN B C 1
ATOM 4213 O O . GLN B 1 208 ? -11.508 29.719 8.492 1 86.19 208 GLN B O 1
ATOM 4218 N N . ASN B 1 209 ? -13.211 28.281 8.336 1 83.06 209 ASN B N 1
ATOM 4219 C CA . ASN B 1 209 ? -12.703 27.688 7.109 1 83.06 209 ASN B CA 1
ATOM 4220 C C . ASN B 1 209 ? -12.648 28.703 5.973 1 83.06 209 ASN B C 1
ATOM 4222 O O . ASN B 1 209 ? -11.672 28.734 5.219 1 83.06 209 ASN B O 1
ATOM 4226 N N . LEU B 1 210 ? -13.664 29.422 5.891 1 87.81 210 LEU B N 1
ATOM 4227 C CA . LEU B 1 210 ? -13.734 30.422 4.84 1 87.81 210 LEU B CA 1
ATOM 4228 C C . LEU B 1 210 ? -12.672 31.5 5.031 1 87.81 210 LEU B C 1
ATOM 4230 O O . LEU B 1 210 ? -12.055 31.953 4.062 1 87.81 210 LEU B O 1
ATOM 4234 N N . VAL B 1 211 ? -12.484 31.922 6.23 1 91.06 211 VAL B N 1
ATOM 4235 C CA . VAL B 1 211 ? -11.5 32.938 6.543 1 91.06 211 VAL B CA 1
ATOM 4236 C C . VAL B 1 211 ? -10.109 32.5 6.086 1 91.06 211 VAL B C 1
ATOM 4238 O O . VAL B 1 211 ? -9.414 33.219 5.383 1 91.06 211 VAL B O 1
ATOM 4241 N N . PHE B 1 212 ? -9.773 31.359 6.363 1 86.69 212 PHE B N 1
ATOM 4242 C CA . PHE B 1 212 ? -8.414 30.906 6.094 1 86.69 212 PHE B CA 1
ATOM 4243 C C . PHE B 1 212 ? -8.234 30.578 4.613 1 86.69 212 PHE B C 1
ATOM 4245 O O . PHE B 1 212 ? -7.117 30.375 4.148 1 86.69 212 PHE B O 1
ATOM 4252 N N . ARG B 1 213 ? -9.305 30.688 3.936 1 83.31 213 ARG B N 1
ATOM 4253 C CA . ARG B 1 213 ? -9.211 30.531 2.49 1 83.31 213 ARG B CA 1
ATOM 4254 C C . ARG B 1 213 ? -9.18 31.875 1.783 1 83.31 213 ARG B C 1
ATOM 4256 O O . ARG B 1 213 ? -8.648 32 0.676 1 83.31 213 ARG B O 1
ATOM 4263 N N . GLN B 1 214 ? -9.734 32.875 2.486 1 91.06 214 GLN B N 1
ATOM 4264 C CA . GLN B 1 214 ? -10.039 34.094 1.722 1 91.06 214 GLN B CA 1
ATOM 4265 C C . GLN B 1 214 ? -9.484 35.344 2.414 1 91.06 214 GLN B C 1
ATOM 4267 O O . GLN B 1 214 ? -9.609 36.438 1.894 1 91.06 214 GLN B O 1
ATOM 4272 N N . TYR B 1 215 ? -8.852 35.25 3.549 1 90.94 215 TYR B N 1
ATOM 4273 C CA . TYR B 1 215 ? -8.5 36.375 4.398 1 90.94 215 TYR B CA 1
ATOM 4274 C C . TYR B 1 215 ? -7.5 37.281 3.701 1 90.94 215 TYR B C 1
ATOM 4276 O O . TYR B 1 215 ? -7.363 38.469 4.066 1 90.94 215 TYR B O 1
ATOM 4284 N N . LYS B 1 216 ? -6.762 36.781 2.742 1 89.88 216 LYS B N 1
ATOM 4285 C CA . LYS B 1 216 ? -5.797 37.625 2.055 1 89.88 216 LYS B CA 1
ATOM 4286 C C . LYS B 1 216 ? -6.496 38.656 1.179 1 89.88 216 LYS B C 1
ATOM 4288 O O . LYS B 1 216 ? -6.059 39.812 1.097 1 89.88 216 LYS B O 1
ATOM 4293 N N . GLU B 1 217 ? -7.605 38.281 0.63 1 90.94 217 GLU B N 1
ATOM 4294 C CA . GLU B 1 217 ? -8.32 39.125 -0.329 1 90.94 217 GLU B CA 1
ATOM 4295 C C . GLU B 1 217 ? -9.469 39.875 0.34 1 90.94 217 GLU B C 1
ATOM 4297 O O . GLU B 1 217 ? -9.781 41 -0.037 1 90.94 217 GLU B O 1
ATOM 4302 N N . HIS B 1 218 ? -10.07 39.25 1.26 1 93.56 218 HIS B N 1
ATOM 4303 C CA . HIS B 1 218 ? -11.273 39.812 1.856 1 93.56 218 HIS B CA 1
ATOM 4304 C C . HIS B 1 218 ? -11.109 40 3.361 1 93.56 218 HIS B C 1
ATOM 4306 O O . HIS B 1 218 ? -11.062 39.031 4.113 1 93.56 218 HIS B O 1
ATOM 4312 N N . ARG B 1 219 ? -11.156 41.281 3.793 1 93.75 219 ARG B N 1
ATOM 4313 C CA . ARG B 1 219 ? -10.875 41.531 5.203 1 93.75 219 ARG B CA 1
ATOM 4314 C C . ARG B 1 219 ? -12.078 42.188 5.883 1 93.75 219 ARG B C 1
ATOM 4316 O O . ARG B 1 219 ? -11.992 42.594 7.043 1 93.75 219 ARG B O 1
ATOM 4323 N N . ASN B 1 220 ? -13.203 42.219 5.18 1 94.88 220 ASN B N 1
ATOM 4324 C CA . ASN B 1 220 ? -14.438 42.781 5.723 1 94.88 220 ASN B CA 1
ATOM 4325 C C . ASN B 1 220 ? -15.406 41.688 6.172 1 94.88 220 ASN B C 1
ATOM 4327 O O . ASN B 1 220 ? -15.641 40.719 5.441 1 94.88 220 ASN B O 1
ATOM 4331 N N . VAL B 1 221 ? -16.016 41.906 7.348 1 96.62 221 VAL B N 1
ATOM 4332 C CA . VAL B 1 221 ? -16.938 40.938 7.93 1 96.62 221 VAL B CA 1
ATOM 4333 C C . VAL B 1 221 ? -18.125 40.75 6.988 1 96.62 221 VAL B C 1
ATOM 4335 O O . VAL B 1 221 ? -18.656 39.625 6.883 1 96.62 221 VAL B O 1
ATOM 4338 N N . GLN B 1 222 ? -18.484 41.75 6.27 1 96.88 222 GLN B N 1
ATOM 4339 C CA . GLN B 1 222 ? -19.641 41.719 5.371 1 96.88 222 GLN B CA 1
ATOM 4340 C C . GLN B 1 222 ? -19.453 40.625 4.309 1 96.88 222 GLN B C 1
ATOM 4342 O O . GLN B 1 222 ? -20.406 39.906 3.975 1 96.88 222 GLN B O 1
ATOM 4347 N N . TYR B 1 223 ? -18.344 40.562 3.775 1 96.81 223 TYR B N 1
ATOM 4348 C CA . TYR B 1 223 ? -18.062 39.562 2.752 1 96.81 223 TYR B CA 1
ATOM 4349 C C . TYR B 1 223 ? -18.391 38.156 3.262 1 96.81 223 TYR B C 1
ATOM 4351 O O . TYR B 1 223 ? -19.062 37.375 2.582 1 96.81 223 TYR B O 1
ATOM 4359 N N . TYR B 1 224 ? -17.906 37.844 4.434 1 96.5 224 TYR B N 1
ATOM 4360 C CA . TYR B 1 224 ? -18.078 36.5 5.004 1 96.5 224 TYR B CA 1
ATOM 4361 C C . TYR B 1 224 ? -19.531 36.25 5.387 1 96.5 224 TYR B C 1
ATOM 4363 O O . TYR B 1 224 ? -20.031 35.125 5.23 1 96.5 224 TYR B O 1
ATOM 4371 N N . ALA B 1 225 ? -20.141 37.25 5.91 1 96.94 225 ALA B N 1
ATOM 4372 C CA . ALA B 1 225 ? -21.562 37.125 6.219 1 96.94 225 ALA B CA 1
ATOM 4373 C C . ALA B 1 225 ? -22.375 36.812 4.965 1 96.94 225 ALA B C 1
ATOM 4375 O O . ALA B 1 225 ? -23.25 35.938 4.988 1 96.94 225 ALA B O 1
ATOM 4376 N N . ASP B 1 226 ? -22.047 37.469 3.889 1 97.06 226 ASP B N 1
ATOM 4377 C CA . ASP B 1 226 ? -22.734 37.25 2.617 1 97.06 226 ASP B CA 1
ATOM 4378 C C . ASP B 1 226 ? -22.516 35.812 2.121 1 97.06 226 ASP B C 1
ATOM 4380 O O . ASP B 1 226 ? -23.453 35.156 1.693 1 97.06 226 ASP B O 1
ATOM 4384 N N . GLU B 1 227 ? -21.297 35.406 2.188 1 95.44 227 GLU B N 1
ATOM 4385 C CA . GLU B 1 227 ? -20.953 34.062 1.713 1 95.44 227 GLU B CA 1
ATOM 4386 C C . GLU B 1 227 ? -21.672 32.969 2.518 1 95.44 227 GLU B C 1
ATOM 4388 O O . GLU B 1 227 ? -22 31.922 1.989 1 95.44 227 GLU B O 1
ATOM 4393 N N . LEU B 1 228 ? -21.891 33.25 3.783 1 95.12 228 LEU B N 1
ATOM 4394 C CA . LEU B 1 228 ? -22.5 32.281 4.676 1 95.12 228 LEU B CA 1
ATOM 4395 C C . LEU B 1 228 ? -24 32.531 4.809 1 95.12 228 LEU B C 1
ATOM 4397 O O . LEU B 1 228 ? -24.672 31.812 5.559 1 95.12 228 LEU B O 1
ATOM 4401 N N . CYS B 1 229 ? -24.5 33.531 4.148 1 96.19 229 CYS B N 1
ATOM 4402 C CA . CYS B 1 229 ? -25.922 33.844 4.074 1 96.19 229 CYS B CA 1
ATOM 4403 C C . CYS B 1 229 ? -26.484 34.188 5.453 1 96.19 229 CYS B C 1
ATOM 4405 O O . CYS B 1 229 ? -27.516 33.625 5.844 1 96.19 229 CYS B O 1
ATOM 4407 N N . VAL B 1 230 ? -25.781 35 6.223 1 96.75 230 VAL B N 1
ATOM 4408 C CA . VAL B 1 230 ? -26.234 35.5 7.516 1 96.75 230 VAL B CA 1
ATOM 4409 C C . VAL B 1 230 ? -25.938 37 7.605 1 96.75 230 VAL B C 1
ATOM 4411 O O . VAL B 1 230 ? -25.25 37.562 6.746 1 96.75 230 VAL B O 1
ATOM 4414 N N . SER B 1 231 ? -26.484 37.625 8.57 1 96.31 231 SER B N 1
ATOM 4415 C CA . SER B 1 231 ? -26.172 39.031 8.773 1 96.31 231 SER B CA 1
ATOM 4416 C C . SER B 1 231 ? -24.828 39.188 9.477 1 96.31 231 SER B C 1
ATOM 4418 O O . SER B 1 231 ? -24.406 38.344 10.25 1 96.31 231 SER B O 1
ATOM 4420 N N . PRO B 1 232 ? -24.156 40.312 9.18 1 96.31 232 PRO B N 1
ATOM 4421 C CA . PRO B 1 232 ? -22.891 40.594 9.859 1 96.31 232 PRO B CA 1
ATOM 4422 C C . PRO B 1 232 ? -23.031 40.594 11.383 1 96.31 232 PRO B C 1
ATOM 4424 O O . PRO B 1 232 ? -22.141 40.156 12.094 1 96.31 232 PRO B O 1
ATOM 4427 N N . LYS B 1 233 ? -24.141 41.125 11.805 1 95.94 233 LYS B N 1
ATOM 4428 C CA . LYS B 1 233 ? -24.375 41.156 13.242 1 95.94 233 LYS B CA 1
ATOM 4429 C C . LYS B 1 233 ? -24.5 39.75 13.828 1 95.94 233 LYS B C 1
ATOM 4431 O O . LYS B 1 233 ? -23.875 39.438 14.844 1 95.94 233 LYS B O 1
ATOM 4436 N N . HIS B 1 234 ? -25.281 38.969 13.203 1 95.69 234 HIS B N 1
ATOM 4437 C CA . HIS B 1 234 ? -25.469 37.594 13.656 1 95.69 234 HIS B CA 1
ATOM 4438 C C . HIS B 1 234 ? -24.156 36.812 13.617 1 95.69 234 HIS B C 1
ATOM 4440 O O . HIS B 1 234 ? -23.844 36.062 14.547 1 95.69 234 HIS B O 1
ATOM 4446 N N . LEU B 1 235 ? -23.453 36.938 12.594 1 96.06 235 LEU B N 1
ATOM 4447 C CA . LEU B 1 235 ? -22.156 36.281 12.469 1 96.06 235 LEU B CA 1
ATOM 4448 C C . LEU B 1 235 ? -21.219 36.688 13.594 1 96.06 235 LEU B C 1
ATOM 4450 O O . LEU B 1 235 ? -20.656 35.844 14.281 1 96.06 235 LEU B O 1
ATOM 4454 N N . THR B 1 236 ? -21.109 37.969 13.797 1 94.75 236 THR B N 1
ATOM 4455 C CA . THR B 1 236 ? -20.188 38.5 14.789 1 94.75 236 THR B CA 1
ATOM 4456 C C . THR B 1 236 ? -20.562 38.031 16.188 1 94.75 236 THR B C 1
ATOM 4458 O O . THR B 1 236 ? -19.688 37.656 16.969 1 94.75 236 THR B O 1
ATOM 4461 N N . GLU B 1 237 ? -21.828 38 16.5 1 93.56 237 GLU B N 1
ATOM 4462 C CA . GLU B 1 237 ? -22.297 37.594 17.812 1 93.56 237 GLU B CA 1
ATOM 4463 C C . GLU B 1 237 ? -22.078 36.094 18.031 1 93.56 237 GLU B C 1
ATOM 4465 O O . GLU B 1 237 ? -21.641 35.656 19.094 1 93.56 237 GLU B O 1
ATOM 4470 N N . THR B 1 238 ? -22.406 35.406 17.047 1 93.75 238 THR B N 1
ATOM 4471 C CA . THR B 1 238 ? -22.281 33.969 17.125 1 93.75 238 THR B CA 1
ATOM 4472 C C . THR B 1 238 ? -20.812 33.562 17.312 1 93.75 238 THR B C 1
ATOM 4474 O O . THR B 1 238 ? -20.5 32.719 18.141 1 93.75 238 THR B O 1
ATOM 4477 N N . ILE B 1 239 ? -19.922 34.156 16.531 1 92.25 239 ILE B N 1
ATOM 4478 C CA . ILE B 1 239 ? -18.5 33.875 16.609 1 92.25 239 ILE B CA 1
ATOM 4479 C C . ILE B 1 239 ? -17.953 34.281 17.984 1 92.25 239 ILE B C 1
ATOM 4481 O O . ILE B 1 239 ? -17.188 33.531 18.594 1 92.25 239 ILE B O 1
ATOM 4485 N N . LYS B 1 240 ? -18.375 35.375 18.469 1 92.81 240 LYS B N 1
ATOM 4486 C CA . LYS B 1 240 ? -17.922 35.844 19.766 1 92.81 240 LYS B CA 1
ATOM 4487 C C . LYS B 1 240 ? -18.359 34.906 20.875 1 92.81 240 LYS B C 1
ATOM 4489 O O . LYS B 1 240 ? -17.594 34.594 21.797 1 92.81 240 LYS B O 1
ATOM 4494 N N . GLU B 1 241 ? -19.516 34.469 20.75 1 90.94 241 GLU B N 1
ATOM 4495 C CA . GLU B 1 241 ? -20.031 33.531 21.75 1 90.94 241 GLU B CA 1
ATOM 4496 C C . GLU B 1 241 ? -19.281 32.219 21.719 1 90.94 241 GLU B C 1
ATOM 4498 O O . GLU B 1 241 ? -19.016 31.625 22.766 1 90.94 241 GLU B O 1
ATOM 4503 N N . ALA B 1 242 ? -18.953 31.859 20.578 1 85.12 242 ALA B N 1
ATOM 4504 C CA . ALA B 1 242 ? -18.344 30.547 20.406 1 85.12 242 ALA B CA 1
ATOM 4505 C C . ALA B 1 242 ? -16.859 30.578 20.734 1 85.12 242 ALA B C 1
ATOM 4507 O O . ALA B 1 242 ? -16.297 29.578 21.203 1 85.12 242 ALA B O 1
ATOM 4508 N N . THR B 1 243 ? -16.141 31.766 20.516 1 85.56 243 THR B N 1
ATOM 4509 C CA . THR B 1 243 ? -14.68 31.734 20.562 1 85.56 243 THR B CA 1
ATOM 4510 C C . THR B 1 243 ? -14.141 32.812 21.5 1 85.56 243 THR B C 1
ATOM 4512 O O . THR B 1 243 ? -12.961 32.812 21.844 1 85.56 243 THR B O 1
ATOM 4515 N N . GLY B 1 244 ? -15.008 33.812 21.828 1 88.38 244 GLY B N 1
ATOM 4516 C CA . GLY B 1 244 ? -14.578 34.938 22.656 1 88.38 244 GLY B CA 1
ATOM 4517 C C . GLY B 1 244 ? -14.07 36.125 21.844 1 88.38 244 GLY B C 1
ATOM 4518 O O . GLY B 1 244 ? -13.859 37.188 22.391 1 88.38 244 GLY B O 1
ATOM 4519 N N . LYS B 1 245 ? -13.961 35.938 20.547 1 90.88 245 LYS B N 1
ATOM 4520 C CA . LYS B 1 245 ? -13.523 37 19.656 1 90.88 245 LYS B CA 1
ATOM 4521 C C . LYS B 1 245 ? -14.578 37.281 18.594 1 90.88 245 LYS B C 1
ATOM 4523 O O . LYS B 1 245 ? -15.328 36.406 18.188 1 90.88 245 LYS B O 1
ATOM 4528 N N . THR B 1 246 ? -14.578 38.469 18.125 1 92.88 246 THR B N 1
ATOM 4529 C CA . THR B 1 246 ? -15.508 38.844 17.062 1 92.88 246 THR B CA 1
ATOM 4530 C C . THR B 1 246 ? -15.023 38.344 15.719 1 92.88 246 THR B C 1
ATOM 4532 O O . THR B 1 246 ? -13.875 37.906 15.578 1 92.88 246 THR B O 1
ATOM 4535 N N . ALA B 1 247 ? -15.938 38.375 14.758 1 94.12 247 ALA B N 1
ATOM 4536 C CA . ALA B 1 247 ? -15.586 37.969 13.391 1 94.12 247 ALA B CA 1
ATOM 4537 C C . ALA B 1 247 ? -14.453 38.844 12.852 1 94.12 247 ALA B C 1
ATOM 4539 O O . ALA B 1 247 ? -13.523 38.344 12.219 1 94.12 247 ALA B O 1
ATOM 4540 N N . GLY B 1 248 ? -14.555 40.125 13.109 1 94.31 248 GLY B N 1
ATOM 4541 C CA . GLY B 1 248 ? -13.516 41.031 12.656 1 94.31 248 GLY B CA 1
ATOM 4542 C C . GLY B 1 248 ? -12.156 40.719 13.25 1 94.31 248 GLY B C 1
ATOM 4543 O O . GLY B 1 248 ? -11.148 40.75 12.547 1 94.31 248 GLY B O 1
ATOM 4544 N N . GLU B 1 249 ? -12.156 40.5 14.531 1 93.31 249 GLU B N 1
ATOM 4545 C CA . GLU B 1 249 ? -10.914 40.125 15.211 1 93.31 249 GLU B CA 1
ATOM 4546 C C . GLU B 1 249 ? -10.312 38.875 14.633 1 93.31 249 GLU B C 1
ATOM 4548 O O . GLU B 1 249 ? -9.094 38.75 14.477 1 93.31 249 GLU B O 1
ATOM 4553 N N . TRP B 1 250 ? -11.133 37.906 14.297 1 92.25 250 TRP B N 1
ATOM 4554 C CA . TRP B 1 250 ? -10.688 36.656 13.719 1 92.25 250 TRP B CA 1
ATOM 4555 C C . TRP B 1 250 ? -10.016 36.875 12.367 1 92.25 250 TRP B C 1
ATOM 4557 O O . TRP B 1 250 ? -8.977 36.281 12.078 1 92.25 250 TRP B O 1
ATOM 4567 N N . ILE B 1 251 ? -10.602 37.656 11.602 1 94.69 251 ILE B N 1
ATOM 4568 C CA . ILE B 1 251 ? -10.047 37.969 10.281 1 94.69 251 ILE B CA 1
ATOM 4569 C C . ILE B 1 251 ? -8.688 38.625 10.438 1 94.69 251 ILE B C 1
ATOM 4571 O O . ILE B 1 251 ? -7.719 38.25 9.781 1 94.69 251 ILE B O 1
ATOM 4575 N N . ASP B 1 252 ? -8.656 39.594 11.352 1 94.75 252 ASP B N 1
ATOM 4576 C CA . ASP B 1 252 ? -7.398 40.281 11.617 1 94.75 252 ASP B CA 1
ATOM 4577 C C . ASP B 1 252 ? -6.328 39.312 12.102 1 94.75 252 ASP B C 1
ATOM 4579 O O . ASP B 1 252 ? -5.18 39.375 11.656 1 94.75 252 ASP B O 1
ATOM 4583 N N . ASP B 1 253 ? -6.738 38.469 12.984 1 94 253 ASP B N 1
ATOM 4584 C CA . ASP B 1 253 ? -5.812 37.5 13.531 1 94 253 ASP B CA 1
ATOM 4585 C C . ASP B 1 253 ? -5.27 36.594 12.438 1 94 253 ASP B C 1
ATOM 4587 O O . ASP B 1 253 ? -4.098 36.188 12.469 1 94 253 ASP B O 1
ATOM 4591 N N . ALA B 1 254 ? -6.121 36.188 11.508 1 93.12 254 ALA B N 1
ATOM 4592 C CA . ALA B 1 254 ? -5.699 35.344 10.398 1 93.12 254 ALA B CA 1
ATOM 4593 C C . ALA B 1 254 ? -4.66 36.031 9.531 1 93.12 254 ALA B C 1
ATOM 4595 O O . ALA B 1 254 ? -3.652 35.438 9.148 1 93.12 254 ALA B O 1
ATOM 4596 N N . VAL B 1 255 ? -4.879 37.25 9.234 1 94.06 255 VAL B N 1
ATOM 4597 C CA . VAL B 1 255 ? -3.963 38.031 8.43 1 94.06 255 VAL B CA 1
ATOM 4598 C C . VAL B 1 255 ? -2.619 38.156 9.148 1 94.06 255 VAL B C 1
ATOM 4600 O O . VAL B 1 255 ? -1.563 37.969 8.539 1 94.06 255 VAL B O 1
ATOM 4603 N N . VAL B 1 256 ? -2.723 38.469 10.391 1 93.94 256 VAL B N 1
ATOM 4604 C CA . VAL B 1 256 ? -1.516 38.656 11.195 1 93.94 256 VAL B CA 1
ATOM 4605 C C . VAL B 1 256 ? -0.737 37.344 11.266 1 93.94 256 VAL B C 1
ATOM 4607 O O . VAL B 1 256 ? 0.494 37.344 11.195 1 93.94 256 VAL B O 1
ATOM 4610 N N . LEU B 1 257 ? -1.451 36.312 11.461 1 91.31 257 LEU B N 1
ATOM 4611 C CA . LEU B 1 257 ? -0.822 35 11.531 1 91.31 257 LEU B CA 1
ATOM 4612 C C . LEU B 1 257 ? -0.031 34.719 10.258 1 91.31 257 LEU B C 1
ATOM 4614 O O . LEU B 1 257 ? 1.121 34.281 10.328 1 91.31 257 LEU B O 1
ATOM 4618 N N . GLU B 1 258 ? -0.596 34.938 9.164 1 90.69 258 GLU B N 1
ATOM 4619 C CA . GLU B 1 258 ? 0.089 34.75 7.883 1 90.69 258 GLU B CA 1
ATOM 4620 C C . GLU B 1 258 ? 1.326 35.656 7.797 1 90.69 258 GLU B C 1
ATOM 4622 O O . GLU B 1 258 ? 2.385 35.188 7.348 1 90.69 258 GLU B O 1
ATOM 4627 N N . ALA B 1 259 ? 1.146 36.781 8.188 1 92.06 259 ALA B N 1
ATOM 4628 C CA . ALA B 1 259 ? 2.262 37.75 8.172 1 92.06 259 ALA B CA 1
ATOM 4629 C C . ALA B 1 259 ? 3.416 37.25 9.039 1 92.06 259 ALA B C 1
ATOM 4631 O O . ALA B 1 259 ? 4.578 37.312 8.633 1 92.06 259 ALA B O 1
ATOM 4632 N N . LYS B 1 260 ? 3.043 36.812 10.18 1 88.88 260 LYS B N 1
ATOM 4633 C CA . LYS B 1 260 ? 4.059 36.312 11.102 1 88.88 260 LYS B CA 1
ATOM 4634 C C . LYS B 1 260 ? 4.836 35.156 10.484 1 88.88 260 LYS B C 1
ATOM 4636 O O . LYS B 1 260 ? 6.059 35.094 10.617 1 88.88 260 LYS B O 1
ATOM 4641 N N . VAL B 1 261 ? 4.191 34.281 9.859 1 85.69 261 VAL B N 1
ATOM 4642 C CA . VAL B 1 261 ? 4.816 33.125 9.219 1 85.69 261 VAL B CA 1
ATOM 4643 C C . VAL B 1 261 ? 5.77 33.594 8.125 1 85.69 261 VAL B C 1
ATOM 4645 O O . VAL B 1 261 ? 6.922 33.156 8.07 1 85.69 261 VAL B O 1
ATOM 4648 N N . LEU B 1 262 ? 5.324 34.5 7.297 1 86.5 262 LEU B N 1
ATOM 4649 C CA . LEU B 1 262 ? 6.121 34.969 6.18 1 86.5 262 LEU B CA 1
ATOM 4650 C C . LEU B 1 262 ? 7.332 35.75 6.676 1 86.5 262 LEU B C 1
ATOM 4652 O O . LEU B 1 262 ? 8.414 35.688 6.09 1 86.5 262 LEU B O 1
ATOM 4656 N N . LEU B 1 263 ? 7.125 36.438 7.73 1 88.56 263 LEU B N 1
ATOM 4657 C CA . LEU B 1 263 ? 8.172 37.312 8.258 1 88.56 263 LEU B CA 1
ATOM 4658 C C . LEU B 1 263 ? 9.289 36.5 8.891 1 88.56 263 LEU B C 1
ATOM 4660 O O . LEU B 1 263 ? 10.391 37 9.102 1 88.56 263 LEU B O 1
ATOM 4664 N N . ARG B 1 264 ? 9 35.375 9.195 1 80.19 264 ARG B N 1
ATOM 4665 C CA . ARG B 1 264 ? 10.016 34.5 9.789 1 80.19 264 ARG B CA 1
ATOM 4666 C C . ARG B 1 264 ? 11.062 34.094 8.758 1 80.19 264 ARG B C 1
ATOM 4668 O O . ARG B 1 264 ? 12.195 33.75 9.117 1 80.19 264 ARG B O 1
ATOM 4675 N N . SER B 1 265 ? 10.602 34.031 7.59 1 73.69 265 SER B N 1
ATOM 4676 C CA . SER B 1 265 ? 11.562 33.75 6.527 1 73.69 265 SER B CA 1
ATOM 4677 C C . SER B 1 265 ? 12.398 35 6.195 1 73.69 265 SER B C 1
ATOM 4679 O O . SER B 1 265 ? 11.852 36.062 5.922 1 73.69 265 SER B O 1
ATOM 4681 N N . HIS B 1 266 ? 13.648 34.844 6.203 1 70.25 266 HIS B N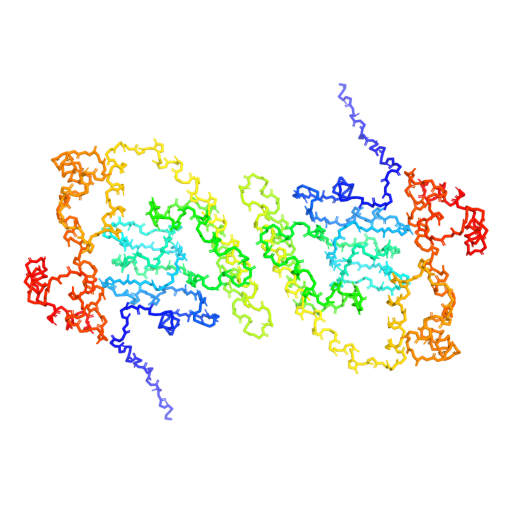 1
ATOM 4682 C CA . HIS B 1 266 ? 14.516 35.969 5.891 1 70.25 266 HIS B CA 1
ATOM 4683 C C . HIS B 1 266 ? 14.703 36.125 4.387 1 70.25 266 HIS B C 1
ATOM 4685 O O . HIS B 1 266 ? 15.336 37.062 3.928 1 70.25 266 HIS B O 1
ATOM 4691 N N . GLU B 1 267 ? 14.164 35.281 3.762 1 75.44 267 GLU B N 1
ATOM 4692 C CA . GLU B 1 267 ? 14.336 35.312 2.312 1 75.44 267 GLU B CA 1
ATOM 4693 C C . GLU B 1 267 ? 13.297 36.219 1.653 1 75.44 267 GLU B C 1
ATOM 4695 O O . GLU B 1 267 ? 13.422 36.562 0.479 1 75.44 267 GLU B O 1
ATOM 4700 N N . VAL B 1 268 ? 12.359 36.594 2.445 1 84.75 268 VAL B N 1
ATOM 4701 C CA . VAL B 1 268 ? 11.289 37.406 1.875 1 84.75 268 VAL B CA 1
ATOM 4702 C C . VAL B 1 268 ? 11.344 38.812 2.463 1 84.75 268 VAL B C 1
ATOM 4704 O O . VAL B 1 268 ? 11.414 39 3.682 1 84.75 268 VAL B O 1
ATOM 4707 N N . SER B 1 269 ? 11.352 39.812 1.6 1 92.06 269 SER B N 1
ATOM 4708 C CA . SER B 1 269 ? 11.359 41.188 2.068 1 92.06 269 SER B CA 1
ATOM 4709 C C . SER B 1 269 ? 10.008 41.594 2.648 1 92.06 269 SER B C 1
ATOM 4711 O O . SER B 1 269 ? 9 40.938 2.404 1 92.06 269 SER B O 1
ATOM 4713 N N . ILE B 1 270 ? 10 42.656 3.424 1 94.19 270 ILE B N 1
ATOM 4714 C CA . ILE B 1 270 ? 8.758 43.156 4.008 1 94.19 270 ILE B CA 1
ATOM 4715 C C . ILE B 1 270 ? 7.801 43.562 2.9 1 94.19 270 ILE B C 1
ATOM 4717 O O . ILE B 1 270 ? 6.586 43.375 3.008 1 94.19 270 ILE B O 1
ATOM 4721 N N . ALA B 1 271 ? 8.398 44.156 1.859 1 94.75 271 ALA B N 1
ATOM 4722 C CA . ALA B 1 271 ? 7.594 44.531 0.708 1 94.75 271 ALA B CA 1
ATOM 4723 C C . ALA B 1 271 ? 6.922 43.344 0.066 1 94.75 271 ALA B C 1
ATOM 4725 O O . ALA B 1 271 ? 5.754 43.406 -0.333 1 94.75 271 ALA B O 1
ATOM 4726 N N . GLN B 1 272 ? 7.641 42.312 -0.035 1 93.81 272 GLN B N 1
ATOM 4727 C CA . GLN B 1 272 ? 7.105 41.094 -0.616 1 93.81 272 GLN B CA 1
ATOM 4728 C C . GLN B 1 272 ? 6.016 40.5 0.27 1 93.81 272 GLN B C 1
ATOM 4730 O O . GLN B 1 272 ? 5.031 39.938 -0.231 1 93.81 272 GLN B O 1
ATOM 4735 N N . VAL B 1 273 ? 6.219 40.594 1.558 1 94.62 273 VAL B N 1
ATOM 4736 C CA . VAL B 1 273 ? 5.203 40.094 2.488 1 94.62 273 VAL B CA 1
ATOM 4737 C C . VAL B 1 273 ? 3.906 40.875 2.279 1 94.62 273 VAL B C 1
ATOM 4739 O O . VAL B 1 273 ? 2.828 40.312 2.184 1 94.62 273 VAL B O 1
ATOM 4742 N N . ALA B 1 274 ? 4.008 42.188 2.201 1 95.44 274 ALA B N 1
ATOM 4743 C CA . ALA B 1 274 ? 2.85 43.031 1.962 1 95.44 274 ALA B CA 1
ATOM 4744 C C . ALA B 1 274 ? 2.121 42.625 0.684 1 95.44 274 ALA B C 1
ATOM 4746 O O . ALA B 1 274 ? 0.892 42.531 0.665 1 95.44 274 ALA B O 1
ATOM 4747 N N . ASP B 1 275 ? 2.932 42.406 -0.315 1 94.25 275 ASP B N 1
ATOM 4748 C CA . ASP B 1 275 ? 2.375 42 -1.608 1 94.25 275 ASP B CA 1
ATOM 4749 C C . ASP B 1 275 ? 1.687 40.656 -1.525 1 94.25 275 ASP B C 1
ATOM 4751 O O . ASP B 1 275 ? 0.584 40.469 -2.049 1 94.25 275 ASP B O 1
ATOM 4755 N N . GLU B 1 276 ? 2.309 39.75 -0.844 1 90.94 276 GLU B N 1
ATOM 4756 C CA . GLU B 1 276 ? 1.801 38.406 -0.742 1 90.94 276 GLU B CA 1
ATOM 4757 C C . GLU B 1 276 ? 0.461 38.344 -0.011 1 90.94 276 GLU B C 1
ATOM 4759 O O . GLU B 1 276 ? -0.401 37.531 -0.325 1 90.94 276 GLU B O 1
ATOM 4764 N N . ILE B 1 277 ? 0.347 39.25 0.953 1 93.56 277 ILE B N 1
ATOM 4765 C CA . ILE B 1 277 ? -0.877 39.25 1.746 1 93.56 277 ILE B CA 1
ATOM 4766 C C . ILE B 1 277 ? -1.848 40.281 1.192 1 93.56 277 ILE B C 1
ATOM 4768 O O . ILE B 1 277 ? -2.863 40.594 1.82 1 93.56 277 ILE B O 1
ATOM 4772 N N . HIS B 1 278 ? -1.522 40.938 0.053 1 94.69 278 HIS B N 1
ATOM 4773 C CA . HIS B 1 278 ? -2.365 41.781 -0.774 1 94.69 278 HIS B CA 1
ATOM 4774 C C . HIS B 1 278 ? -2.658 43.094 -0.078 1 94.69 278 HIS B C 1
ATOM 4776 O O . HIS B 1 278 ? -3.803 43.562 -0.056 1 94.69 278 HIS B O 1
ATOM 4782 N N . PHE B 1 279 ? -1.73 43.656 0.532 1 95.69 279 PHE B N 1
ATOM 4783 C CA . PHE B 1 279 ? -1.804 45.062 0.951 1 95.69 279 PHE B CA 1
ATOM 4784 C C . PHE B 1 279 ? -1.422 45.969 -0.195 1 95.69 279 PHE B C 1
ATOM 4786 O O . PHE B 1 279 ? -0.625 45.625 -1.061 1 95.69 279 PHE B O 1
ATOM 4793 N N . PRO B 1 280 ? -2.008 47.156 -0.197 1 94.31 280 PRO B N 1
ATOM 4794 C CA . PRO B 1 280 ? -1.696 48.062 -1.297 1 94.31 280 PRO B CA 1
ATOM 4795 C C . PRO B 1 280 ? -0.226 48.469 -1.324 1 94.31 280 PRO B C 1
ATOM 4797 O O . PRO B 1 280 ? 0.325 48.75 -2.396 1 94.31 280 PRO B O 1
ATOM 4800 N N . ASP B 1 281 ? 0.423 48.625 -0.188 1 94.44 281 ASP B N 1
ATOM 4801 C CA . ASP B 1 281 ? 1.838 48.969 -0.114 1 94.44 281 ASP B CA 1
ATOM 4802 C C . ASP B 1 281 ? 2.43 48.562 1.24 1 94.44 281 ASP B C 1
ATOM 4804 O O . ASP B 1 281 ? 1.698 48.188 2.158 1 94.44 281 ASP B O 1
ATOM 4808 N N . GLN B 1 282 ? 3.736 48.688 1.32 1 95.81 282 GLN B N 1
ATOM 4809 C CA . GLN B 1 282 ? 4.473 48.281 2.516 1 95.81 282 GLN B CA 1
ATOM 4810 C C . GLN B 1 282 ? 4.082 49.156 3.715 1 95.81 282 GLN B C 1
ATOM 4812 O O . GLN B 1 282 ? 4.016 48.656 4.844 1 95.81 282 GLN B O 1
ATOM 4817 N N . SER B 1 283 ? 3.877 50.344 3.436 1 96.25 283 SER B N 1
ATOM 4818 C CA . SER B 1 283 ? 3.512 51.281 4.512 1 96.25 283 SER B CA 1
ATOM 4819 C C . SER B 1 283 ? 2.176 50.875 5.137 1 96.25 283 SER B C 1
ATOM 4821 O O . SER B 1 283 ? 2.045 50.844 6.363 1 96.25 283 SER B O 1
ATOM 4823 N N . SER B 1 284 ? 1.163 50.656 4.336 1 96.56 284 SER B N 1
ATOM 4824 C CA . SER B 1 284 ? -0.15 50.25 4.82 1 96.56 284 SER B CA 1
ATOM 4825 C C . SER B 1 284 ? -0.06 48.969 5.629 1 96.56 284 SER B C 1
ATOM 4827 O O . SER B 1 284 ? -0.716 48.812 6.664 1 96.56 284 SER B O 1
ATOM 4829 N N . PHE B 1 285 ? 0.762 48.062 5.156 1 96.94 285 PHE B N 1
ATOM 4830 C CA . PHE B 1 285 ? 0.974 46.812 5.852 1 96.94 285 PHE B CA 1
ATOM 4831 C C . PHE B 1 285 ? 1.641 47.031 7.203 1 96.94 285 PHE B C 1
ATOM 4833 O O . PHE B 1 285 ? 1.206 46.469 8.219 1 96.94 285 PHE B O 1
ATOM 4840 N N . GLY B 1 286 ? 2.658 47.75 7.23 1 96.81 286 GLY B N 1
ATOM 4841 C CA . GLY B 1 286 ? 3.381 48.031 8.461 1 96.81 286 GLY B CA 1
ATOM 4842 C C . GLY B 1 286 ? 2.504 48.625 9.547 1 96.81 286 GLY B C 1
ATOM 4843 O O . GLY B 1 286 ? 2.574 48.219 10.703 1 96.81 286 GLY B O 1
ATOM 4844 N N . LYS B 1 287 ? 1.691 49.625 9.172 1 96.88 287 LYS B N 1
ATOM 4845 C CA . LYS B 1 287 ? 0.777 50.25 10.117 1 96.88 287 LYS B CA 1
ATOM 4846 C C . LYS B 1 287 ? -0.224 49.25 10.672 1 96.88 287 LYS B C 1
ATOM 4848 O O . LYS B 1 287 ? -0.488 49.219 11.875 1 96.88 287 LYS B O 1
ATOM 4853 N N . TYR B 1 288 ? -0.764 48.5 9.758 1 96 288 TYR B N 1
ATOM 4854 C CA . TYR B 1 288 ? -1.732 47.5 10.133 1 96 288 TYR B CA 1
ATOM 4855 C C . TYR B 1 288 ? -1.119 46.5 11.109 1 96 288 TYR B C 1
ATOM 4857 O O . TYR B 1 288 ? -1.7 46.188 12.156 1 96 288 TYR B O 1
ATOM 4865 N N . PHE B 1 289 ? 0.053 45.938 10.75 1 96.88 289 PHE B N 1
ATOM 4866 C CA . PHE B 1 289 ? 0.737 44.938 11.555 1 96.88 289 PHE B CA 1
ATOM 4867 C C . PHE B 1 289 ? 1.101 45.5 12.922 1 96.88 289 PHE B C 1
ATOM 4869 O O . PHE B 1 289 ? 0.897 44.812 13.945 1 96.88 289 PHE B O 1
ATOM 4876 N N . LYS B 1 290 ? 1.545 46.656 12.977 1 96.5 290 LYS B N 1
ATOM 4877 C CA . LYS B 1 290 ? 1.905 47.312 14.234 1 96.5 290 LYS B CA 1
ATOM 4878 C C . LYS B 1 290 ? 0.673 47.531 15.109 1 96.5 290 LYS B C 1
ATOM 4880 O O . LYS B 1 290 ? 0.719 47.344 16.328 1 96.5 290 LYS B O 1
ATOM 4885 N N . LYS B 1 291 ? -0.318 48 14.531 1 95.88 291 LYS B N 1
ATOM 4886 C CA . LYS B 1 291 ? -1.563 48.219 15.258 1 95.88 291 LYS B CA 1
ATOM 4887 C C . LYS B 1 291 ? -2.053 46.906 15.914 1 95.88 291 LYS B C 1
ATOM 4889 O O . LYS B 1 291 ? -2.523 46.938 17.047 1 95.88 291 LYS B O 1
ATOM 4894 N N . GLN B 1 292 ? -1.929 45.844 15.211 1 94 292 GLN B N 1
ATOM 4895 C CA . GLN B 1 292 ? -2.484 44.594 15.656 1 94 292 GLN B CA 1
ATOM 4896 C C . GLN B 1 292 ? -1.546 43.875 16.641 1 94 292 GLN B C 1
ATOM 4898 O O . GLN B 1 292 ? -1.998 43.188 17.547 1 94 292 GLN B O 1
ATOM 4903 N N . THR B 1 293 ? -0.207 44.031 16.547 1 93.81 293 THR B N 1
ATOM 4904 C CA . THR B 1 293 ? 0.727 43.188 17.297 1 93.81 293 THR B CA 1
ATOM 4905 C C . THR B 1 293 ? 1.522 44.062 18.281 1 93.81 293 THR B C 1
ATOM 4907 O O . THR B 1 293 ? 2.143 43.531 19.219 1 93.81 293 THR B O 1
ATOM 4910 N N . GLY B 1 294 ? 1.564 45.312 18 1 93.56 294 GLY B N 1
ATOM 4911 C CA . GLY B 1 294 ? 2.369 46.188 18.828 1 93.56 294 GLY B CA 1
ATOM 4912 C C . GLY B 1 294 ? 3.801 46.312 18.344 1 93.56 294 GLY B C 1
ATOM 4913 O O . GLY B 1 294 ? 4.562 47.156 18.844 1 93.56 294 GLY B O 1
ATOM 4914 N N . PHE B 1 295 ? 4.172 45.562 17.359 1 94.06 295 PHE B N 1
ATOM 4915 C CA . PHE B 1 295 ? 5.516 45.594 16.797 1 94.06 295 PHE B CA 1
ATOM 4916 C C . PHE B 1 295 ? 5.469 45.938 15.312 1 94.06 295 PHE B C 1
ATOM 4918 O O . PHE B 1 295 ? 4.512 45.594 14.625 1 94.06 295 PHE B O 1
ATOM 4925 N N . SER B 1 296 ? 6.523 46.562 14.844 1 95.5 296 SER B N 1
ATOM 4926 C CA . SER B 1 296 ? 6.691 46.688 13.398 1 95.5 296 SER B CA 1
ATOM 4927 C C . SER B 1 296 ? 7.129 45.375 12.773 1 95.5 296 SER B C 1
ATOM 4929 O O . SER B 1 296 ? 7.637 44.5 13.469 1 95.5 296 SER B O 1
ATOM 4931 N N . PRO B 1 297 ? 6.832 45.219 11.477 1 94.81 297 PRO B N 1
ATOM 4932 C CA . PRO B 1 297 ? 7.297 44 10.812 1 94.81 297 PRO B CA 1
ATOM 4933 C C . PRO B 1 297 ? 8.789 43.75 11.023 1 94.81 297 PRO B C 1
ATOM 4935 O O . PRO B 1 297 ? 9.195 42.625 11.281 1 94.81 297 PRO B O 1
ATOM 4938 N N . SER B 1 298 ? 9.602 44.75 10.93 1 92.88 298 SER B N 1
ATOM 4939 C CA . SER B 1 298 ? 11.047 44.594 11.117 1 92.88 298 SER B CA 1
ATOM 4940 C C . SER B 1 298 ? 11.391 44.156 12.531 1 92.88 298 SER B C 1
ATOM 4942 O O . SER B 1 298 ? 12.273 43.344 12.734 1 92.88 298 SER B O 1
ATOM 4944 N N . GLU B 1 299 ? 10.766 44.75 13.523 1 92.5 299 GLU B N 1
ATOM 4945 C CA . GLU B 1 299 ? 10.977 44.375 14.914 1 92.5 299 GLU B CA 1
ATOM 4946 C C . GLU B 1 299 ? 10.617 42.906 15.156 1 92.5 299 GLU B C 1
ATOM 4948 O O . GLU B 1 299 ? 11.328 42.219 15.867 1 92.5 299 GLU B O 1
ATOM 4953 N N . TYR B 1 300 ? 9.484 42.562 14.578 1 90.75 300 TYR B N 1
ATOM 4954 C CA . TYR B 1 300 ? 9.039 41.188 14.75 1 90.75 300 TYR B CA 1
ATOM 4955 C C . TYR B 1 300 ? 10.039 40.219 14.148 1 90.75 300 TYR B C 1
ATOM 4957 O O . TYR B 1 300 ? 10.328 39.156 14.727 1 90.75 300 TYR B O 1
ATOM 4965 N N . ARG B 1 301 ? 10.477 40.438 12.969 1 87.75 301 ARG B N 1
ATOM 4966 C CA . ARG B 1 301 ? 11.453 39.594 12.289 1 87.75 301 ARG B CA 1
ATOM 4967 C C . ARG B 1 301 ? 12.688 39.375 13.156 1 87.75 301 ARG B C 1
ATOM 4969 O O . ARG B 1 301 ? 13.211 38.25 13.234 1 87.75 301 ARG B O 1
ATOM 4976 N N . VAL B 1 302 ? 13.141 40.344 13.82 1 82.31 302 VAL B N 1
ATOM 4977 C CA . VAL B 1 302 ? 14.312 40.281 14.68 1 82.31 302 VAL B CA 1
ATOM 4978 C C . VAL B 1 302 ? 14 39.406 15.914 1 82.31 302 VAL B C 1
ATOM 4980 O O . VAL B 1 302 ? 14.812 38.594 16.328 1 82.31 302 VAL B O 1
ATOM 4983 N N . LYS B 1 303 ? 12.859 39.594 16.453 1 78.38 303 LYS B N 1
ATOM 4984 C CA . LYS B 1 303 ? 12.438 38.875 17.656 1 78.38 303 LYS B CA 1
ATOM 4985 C C . LYS B 1 303 ? 12.234 37.406 17.375 1 78.38 303 LYS B C 1
ATOM 4987 O O . LYS B 1 303 ? 12.594 36.531 18.188 1 78.38 303 LYS B O 1
ATOM 4992 N N . ALA B 1 304 ? 11.617 37.125 16.281 1 71.25 304 ALA B N 1
ATOM 4993 C CA . ALA B 1 304 ? 11.258 35.75 15.922 1 71.25 304 ALA B CA 1
ATOM 4994 C C . ALA B 1 304 ? 12.492 34.969 15.5 1 71.25 304 ALA B C 1
ATOM 4996 O O . ALA B 1 304 ? 12.484 33.719 15.531 1 71.25 304 ALA B O 1
ATOM 4997 N N . SER B 1 305 ? 13.484 35.562 14.984 1 63.81 305 SER B N 1
ATOM 4998 C CA . SER B 1 305 ? 14.734 34.906 14.594 1 63.81 305 SER B CA 1
ATOM 4999 C C . SER B 1 305 ? 15.648 34.688 15.805 1 63.81 305 SER B C 1
ATOM 5001 O O . SER B 1 305 ? 16.625 33.938 15.719 1 63.81 305 SER B O 1
ATOM 5003 N N . SER B 1 306 ? 15.453 35.406 16.938 1 57.41 306 SER B N 1
ATOM 5004 C CA . SER B 1 306 ? 16.297 35.281 18.109 1 57.41 306 SER B CA 1
ATOM 5005 C C . SER B 1 306 ? 15.914 34.094 18.953 1 57.41 306 SER B C 1
ATOM 5007 O O . SER B 1 306 ? 14.742 33.719 19.031 1 57.41 306 SER B O 1
#

Organism: NCBI:txid1302689

InterPro domains:
  IPR003313 AraC-type arabinose-binding/dimerisation domain [PF02311] (56-165)
  IPR009057 Homedomain-like superfamily [SSF46689] (258-302)
  IPR018060 AraC-like, DNA binding HTH domain [PF12833] (224-301)
  IPR018060 AraC-like, DNA binding HTH domain [PS01124] (205-303)
  IPR018060 AraC-like, DNA binding HTH domain [SM00342] (218-301)
  IPR020449 Transcription regulator HTH, AraC- type, HTH domain [PR00032] (270-285)
  IPR020449 Transcription regulator HTH, AraC- type, HTH domain [PR00032] (285-301)
  IPR037923 Transcription regulator HTH-like [SSF51215] (53-182)

Sequence (612 aa):
MFGYLKPATIYMSKKIAQLSFPKFVDLYADKSIGTDFFITEEKHLLALSEYPYRSEGYIIGICTRGTAKVEVNLQIYDAKPDAMLLATPFHILRIYDSSEDFLCRFVVFSKSFLAENNINSHFLESFSFFKTASTPVIYTEPESGKVMREVFELIKQKLQREEHPYRTEICRSLLSTLLYEVAAVYEHERVIIKNKQTRKQELNMLFQNLVFRQYKEHRNVQYYADELCVSPKHLTETIKEATGKTAGEWIDDAVVLEAKVLLRSHEVSIAQVADEIHFPDQSSFGKYFKKQTGFSPSEYRVKASSMFGYLKPATIYMSKKIAQLSFPKFVDLYADKSIGTDFFITEEKHLLALSEYPYRSEGYIIGICTRGTAKVEVNLQIYDAKPDAMLLATPFHILRIYDSSEDFLCRFVVFSKSFLAENNINSHFLESFSFFKTASTPVIYTEPESGKVMREVFELIKQKLQREEHPYRTEICRSLLSTLLYEVAAVYEHERVIIKNKQTRKQELNMLFQNLVFRQYKEHRNVQYYADELCVSPKHLTETIKEATGKTAGEWIDDAVVLEAKVLLRSHEVSIAQVADEIHFPDQSSFGKYFKKQTGFSPSEYRVKASS